Protein AF-A0AA40D4J3-F1 (afdb_monomer_lite)

Sequence (396 aa):
MAPSEAFSTAANVFSVVGLADIVFKYGREVYETLSKVRNAPEEIKQLLGEVKDVEGHASRVKAFLTDLAQSALQQQRRDLASRIETLLLHFQEELVIISKSVTESTLSSSDGWLKKLRKNAKWVWDEQDITLARRRLERWKRELDSTLILAGRKIDVSIHAEIASARSDIAQESSNATAAFSDLRNTASSIENRVDGLSTTVGTFLQDNNAQLSGLRGVVLDTQEATNCARMQVLQRLDSVAGGSKAQHSALQNDVRGGVNSVRKDIHIMSQSMRQSRRQQTRKQRSATKKIMNKLEEVNVNMVENFATLNLTRAGDGTFTFEGSNLEAMTLPLELLYSELVRTLPALQSKTKLSVSQSEAGWIQQQFEMVRAASFEISAILALLAKDPQLQQAAG

Structure (mmCIF, N/CA/C/O backbone):
data_AF-A0AA40D4J3-F1
#
_entry.id   AF-A0AA40D4J3-F1
#
loop_
_atom_site.group_PDB
_atom_site.id
_atom_site.type_symbol
_atom_site.label_atom_id
_atom_site.label_alt_id
_atom_site.label_comp_id
_atom_site.label_asym_id
_atom_site.label_entity_id
_atom_site.label_seq_id
_atom_site.pdbx_PDB_ins_code
_atom_site.Cartn_x
_atom_site.Cartn_y
_atom_site.Cartn_z
_atom_site.occupancy
_atom_site.B_iso_or_equiv
_atom_site.auth_seq_id
_atom_site.auth_comp_id
_atom_site.auth_asym_id
_atom_site.auth_atom_id
_atom_site.pdbx_PDB_model_num
ATOM 1 N N . MET A 1 1 ? 17.054 -0.713 -2.465 1.00 52.59 1 MET A N 1
ATOM 2 C CA . MET A 1 1 ? 16.403 -1.160 -1.215 1.00 52.59 1 MET A CA 1
ATOM 3 C C . MET A 1 1 ? 16.624 -2.648 -1.045 1.00 52.59 1 MET A C 1
ATOM 5 O O . MET A 1 1 ? 16.462 -3.381 -2.018 1.00 52.59 1 MET A O 1
ATOM 9 N N . ALA A 1 2 ? 17.013 -3.085 0.152 1.00 58.94 2 ALA A N 1
ATOM 10 C CA . ALA A 1 2 ? 17.028 -4.508 0.467 1.00 58.94 2 ALA A CA 1
ATOM 11 C C . ALA A 1 2 ? 15.572 -5.011 0.559 1.00 58.94 2 ALA A C 1
ATOM 13 O O . ALA A 1 2 ? 14.727 -4.293 1.098 1.00 58.94 2 ALA A O 1
ATOM 14 N N . PRO A 1 3 ? 15.249 -6.219 0.063 1.00 66.31 3 PRO A N 1
ATOM 15 C CA . PRO A 1 3 ? 13.889 -6.761 0.113 1.00 66.31 3 PRO A CA 1
ATOM 16 C C . PRO A 1 3 ? 13.274 -6.728 1.523 1.00 66.31 3 PRO A C 1
ATOM 18 O O . PRO A 1 3 ? 12.091 -6.446 1.674 1.00 66.31 3 PRO A O 1
ATOM 21 N N . SER A 1 4 ? 14.088 -6.931 2.563 1.00 59.31 4 SER A N 1
ATOM 22 C CA . SER A 1 4 ? 13.671 -6.922 3.971 1.00 59.31 4 SER A CA 1
ATOM 23 C C . SER A 1 4 ? 13.078 -5.588 4.446 1.00 59.31 4 SER A C 1
ATOM 25 O O . SER A 1 4 ? 12.125 -5.583 5.223 1.00 59.31 4 SER A O 1
ATOM 27 N N . GLU A 1 5 ? 13.583 -4.449 3.966 1.00 69.12 5 GLU A N 1
ATOM 28 C CA . GLU A 1 5 ? 13.086 -3.124 4.368 1.00 69.12 5 GLU A CA 1
ATOM 29 C C . GLU A 1 5 ? 11.724 -2.799 3.749 1.00 69.12 5 GLU A C 1
ATOM 31 O O . GLU A 1 5 ? 10.899 -2.139 4.389 1.00 69.12 5 GLU A O 1
ATOM 36 N N . ALA A 1 6 ? 11.482 -3.286 2.526 1.00 63.66 6 ALA A N 1
ATOM 37 C CA . ALA A 1 6 ? 10.190 -3.177 1.854 1.00 63.66 6 ALA A CA 1
ATOM 38 C C . ALA A 1 6 ? 9.125 -3.987 2.604 1.00 63.66 6 ALA A C 1
ATOM 40 O O . ALA A 1 6 ? 8.049 -3.466 2.895 1.00 63.66 6 ALA A O 1
ATOM 41 N N . PHE A 1 7 ? 9.452 -5.226 2.997 1.00 66.56 7 PHE A N 1
ATOM 42 C CA . PHE A 1 7 ? 8.540 -6.087 3.755 1.00 66.56 7 PHE A CA 1
ATOM 43 C C . PHE A 1 7 ? 8.213 -5.525 5.141 1.00 66.56 7 PHE A C 1
ATOM 45 O O . PHE A 1 7 ? 7.043 -5.468 5.503 1.00 66.56 7 PHE A O 1
ATOM 52 N N . SER A 1 8 ? 9.210 -5.035 5.885 1.00 69.62 8 SER A N 1
ATOM 53 C CA . SER A 1 8 ? 8.984 -4.411 7.199 1.00 69.62 8 SER A CA 1
ATOM 54 C C . SER A 1 8 ? 8.082 -3.172 7.106 1.00 69.62 8 SER A C 1
ATOM 56 O O . SER A 1 8 ? 7.207 -2.965 7.944 1.00 69.62 8 SER A O 1
ATOM 58 N N . THR A 1 9 ? 8.243 -2.372 6.050 1.00 67.19 9 THR A N 1
ATOM 59 C CA . THR A 1 9 ? 7.426 -1.169 5.843 1.00 67.19 9 THR A CA 1
ATOM 60 C C . THR A 1 9 ? 6.000 -1.517 5.416 1.00 67.19 9 THR A C 1
ATOM 62 O O . THR A 1 9 ? 5.053 -0.901 5.899 1.00 67.19 9 THR A O 1
ATOM 65 N N . ALA A 1 10 ? 5.829 -2.517 4.548 1.00 63.69 10 ALA A N 1
ATOM 66 C CA . ALA A 1 10 ? 4.511 -3.006 4.154 1.00 63.69 10 ALA A CA 1
ATOM 67 C C . ALA A 1 10 ? 3.752 -3.608 5.347 1.00 63.69 10 ALA A C 1
ATOM 69 O O . ALA A 1 10 ? 2.589 -3.273 5.551 1.00 63.69 10 ALA A O 1
ATOM 70 N N . ALA A 1 11 ? 4.421 -4.425 6.168 1.00 71.75 11 ALA A N 1
ATOM 71 C CA . ALA A 1 11 ? 3.837 -5.017 7.371 1.00 71.75 11 ALA A CA 1
ATOM 72 C C . ALA A 1 11 ? 3.324 -3.948 8.347 1.00 71.75 11 ALA A C 1
ATOM 74 O O . ALA A 1 11 ? 2.215 -4.072 8.860 1.00 71.75 11 ALA A O 1
ATOM 75 N N . ASN A 1 12 ? 4.083 -2.862 8.533 1.00 81.38 12 ASN A N 1
ATOM 76 C CA . ASN A 1 12 ? 3.648 -1.746 9.368 1.00 81.38 12 ASN A CA 1
ATOM 77 C C . ASN A 1 12 ? 2.362 -1.099 8.812 1.00 81.38 12 ASN A C 1
ATOM 79 O O . ASN A 1 12 ? 1.369 -0.985 9.519 1.00 81.38 12 ASN A O 1
ATOM 83 N N . VAL A 1 13 ? 2.306 -0.787 7.512 1.00 82.06 13 VAL A N 1
ATOM 84 C CA . VAL A 1 13 ? 1.094 -0.201 6.903 1.00 82.06 13 VAL A CA 1
ATOM 85 C C . VAL A 1 13 ? -0.126 -1.123 7.026 1.00 82.06 13 VAL A C 1
ATOM 87 O O . VAL A 1 13 ? -1.217 -0.638 7.319 1.00 82.06 13 VAL A O 1
ATOM 90 N N . PHE A 1 14 ? 0.039 -2.440 6.858 1.00 85.31 14 PHE A N 1
ATOM 91 C CA . PHE A 1 14 ? -1.058 -3.393 7.057 1.00 85.31 14 PHE A CA 1
ATOM 92 C C . PHE A 1 14 ? -1.538 -3.453 8.511 1.00 85.31 14 PHE A C 1
ATOM 94 O O . PHE A 1 14 ? -2.743 -3.564 8.732 1.00 85.31 14 PHE A O 1
ATOM 101 N N . SER A 1 15 ? -0.632 -3.312 9.484 1.00 91.00 15 SER A N 1
ATOM 102 C CA . SER A 1 15 ? -0.995 -3.168 10.901 1.00 91.00 15 SER A CA 1
ATOM 103 C C . SER A 1 15 ? -1.901 -1.952 11.114 1.00 91.00 15 SER A C 1
ATOM 105 O O . SER A 1 15 ? -2.994 -2.077 11.665 1.00 91.00 15 SER A O 1
ATOM 107 N N . VAL A 1 16 ? -1.515 -0.789 10.573 1.00 93.25 16 VAL A N 1
ATOM 108 C CA . VAL A 1 16 ? -2.304 0.450 10.703 1.00 93.25 16 VAL A CA 1
ATOM 109 C C . VAL A 1 16 ? -3.656 0.353 9.983 1.00 93.25 16 VAL A C 1
ATOM 111 O O . VAL A 1 16 ? -4.661 0.856 10.482 1.00 93.25 16 VAL A O 1
ATOM 114 N N . VAL A 1 17 ? -3.722 -0.332 8.836 1.00 94.44 17 VAL A N 1
ATOM 115 C CA . VAL A 1 17 ? -4.995 -0.626 8.151 1.00 94.44 17 VAL A CA 1
ATOM 116 C C . VAL A 1 17 ? -5.903 -1.502 9.019 1.00 94.44 17 VAL A C 1
ATOM 118 O O . VAL A 1 17 ? -7.088 -1.197 9.153 1.00 94.44 17 VAL A O 1
ATOM 121 N N . GLY A 1 18 ? -5.354 -2.550 9.641 1.00 93.00 18 GLY A N 1
ATOM 122 C CA . GLY A 1 18 ? -6.093 -3.394 10.581 1.00 93.00 18 GLY A CA 1
ATOM 123 C C . GLY A 1 18 ? -6.605 -2.604 11.786 1.00 93.00 18 GLY A C 1
ATOM 124 O O . GLY A 1 18 ? -7.759 -2.754 12.183 1.00 93.00 18 GLY A O 1
ATOM 125 N N . LEU A 1 19 ? -5.793 -1.688 12.314 1.00 95.38 19 LEU A N 1
ATOM 126 C CA . LEU A 1 19 ? -6.200 -0.789 13.389 1.00 95.38 19 LEU A CA 1
ATOM 127 C C . LEU A 1 19 ? -7.338 0.155 12.964 1.00 95.38 19 LEU A C 1
ATOM 129 O O . LEU A 1 19 ? -8.285 0.356 13.723 1.00 95.38 19 LEU A O 1
ATOM 133 N N . ALA A 1 20 ? -7.306 0.693 11.742 1.00 96.25 20 ALA A N 1
ATOM 134 C CA . ALA A 1 20 ? -8.400 1.512 11.216 1.00 96.25 20 ALA A CA 1
ATOM 135 C C . ALA A 1 20 ? -9.719 0.720 11.124 1.00 96.25 20 ALA A C 1
ATOM 137 O O . ALA A 1 20 ? -10.780 1.255 11.452 1.00 96.25 20 ALA A O 1
ATOM 138 N N . ASP A 1 21 ? -9.662 -0.560 10.744 1.00 95.81 21 ASP A N 1
ATOM 139 C CA . ASP A 1 21 ? -10.827 -1.454 10.752 1.00 95.81 21 ASP A CA 1
ATOM 140 C C . ASP A 1 21 ? -11.366 -1.699 12.168 1.00 95.81 21 ASP A C 1
ATOM 142 O O . ASP A 1 21 ? -12.583 -1.709 12.375 1.00 95.81 21 ASP A O 1
ATOM 146 N N . ILE A 1 22 ? -10.477 -1.844 13.152 1.00 95.69 22 ILE A N 1
ATOM 147 C CA . ILE A 1 22 ? -10.847 -1.972 14.566 1.00 95.69 22 ILE A CA 1
ATOM 148 C C . ILE A 1 22 ? -11.563 -0.703 15.050 1.00 95.69 22 ILE A C 1
ATOM 150 O O . ILE A 1 22 ? -12.656 -0.798 15.611 1.00 95.69 22 ILE A O 1
ATOM 154 N N . VAL A 1 23 ? -11.003 0.483 14.786 1.00 97.19 23 VAL A N 1
ATOM 155 C CA . VAL A 1 23 ? -11.626 1.776 15.132 1.00 97.19 23 VAL A CA 1
ATOM 156 C C . VAL A 1 23 ? -12.995 1.917 14.469 1.00 97.19 23 VAL A C 1
ATOM 158 O O . VAL A 1 23 ? -13.958 2.317 15.119 1.00 97.19 23 VAL A O 1
ATOM 161 N N . PHE A 1 24 ? -13.114 1.544 13.193 1.00 97.00 24 PHE A N 1
ATOM 162 C CA . PHE A 1 24 ? -14.385 1.566 12.474 1.00 97.00 24 PHE A CA 1
ATOM 163 C C . PHE A 1 24 ? -15.432 0.641 13.108 1.00 97.00 24 PHE A C 1
ATOM 165 O O . PHE A 1 24 ? -16.589 1.035 13.276 1.00 97.00 24 PHE A O 1
ATOM 172 N N . LYS A 1 25 ? -15.033 -0.579 13.488 1.00 96.69 25 LYS A N 1
ATOM 173 C CA . LYS A 1 25 ? -15.912 -1.546 14.153 1.00 96.69 25 LYS A CA 1
ATOM 174 C C . LYS A 1 25 ? -16.389 -1.029 15.512 1.00 96.69 25 LYS A C 1
ATOM 176 O O . LYS A 1 25 ? -17.594 -1.015 15.749 1.00 96.69 25 LYS A O 1
ATOM 181 N N . TYR A 1 26 ? -15.478 -0.552 16.363 1.00 95.44 26 TYR A N 1
ATOM 182 C CA . TYR A 1 26 ? -15.843 0.013 17.666 1.00 95.44 26 TYR A CA 1
ATOM 183 C C . TYR A 1 26 ? -16.713 1.264 17.533 1.00 95.44 26 TYR A C 1
ATOM 185 O O . TYR A 1 26 ? -17.681 1.411 18.276 1.00 95.44 26 TYR A O 1
ATOM 193 N N . GLY A 1 27 ? -16.417 2.136 16.564 1.00 96.75 27 GLY A N 1
ATOM 194 C CA . GLY A 1 27 ? -17.236 3.310 16.267 1.00 96.75 27 GLY A CA 1
ATOM 195 C C . GLY A 1 27 ? -18.677 2.913 15.959 1.00 96.75 27 GLY A C 1
ATOM 196 O O . GLY A 1 27 ? -19.604 3.425 16.587 1.00 96.75 27 GLY A O 1
ATOM 197 N N . ARG A 1 28 ? -18.854 1.902 15.100 1.00 97.06 28 ARG A N 1
ATOM 198 C CA . ARG A 1 28 ? -20.173 1.366 14.752 1.00 97.06 28 ARG A CA 1
ATOM 199 C C . ARG A 1 28 ? -20.904 0.770 15.951 1.00 97.06 28 ARG A C 1
ATOM 201 O O . ARG A 1 28 ? -22.080 1.064 16.142 1.00 97.06 28 ARG A O 1
ATOM 208 N N . GLU A 1 29 ? -20.233 -0.042 16.763 1.00 95.19 29 GLU A N 1
ATOM 209 C CA . GLU A 1 29 ? -20.830 -0.644 17.964 1.00 95.19 29 GLU A CA 1
ATOM 210 C C . GLU A 1 29 ? -21.293 0.425 18.967 1.00 95.19 29 GLU A C 1
ATOM 212 O O . GLU A 1 29 ? -22.415 0.364 19.486 1.00 95.19 29 GLU A O 1
ATOM 217 N N . VAL A 1 30 ? -20.466 1.451 19.195 1.00 94.88 30 VAL A N 1
ATOM 218 C CA . VAL A 1 30 ? -20.810 2.606 20.035 1.00 94.88 30 VAL A CA 1
ATOM 219 C C . VAL A 1 30 ? -22.005 3.360 19.453 1.00 94.88 30 VAL A C 1
ATOM 221 O O . VAL A 1 30 ? -22.964 3.640 20.175 1.00 94.88 30 VAL A O 1
ATOM 224 N N . TYR A 1 31 ? -21.991 3.646 18.149 1.00 96.38 31 TYR A N 1
ATOM 225 C CA . TYR A 1 31 ? -23.076 4.339 17.458 1.00 96.38 31 TYR A CA 1
ATOM 226 C C . TYR A 1 31 ? -2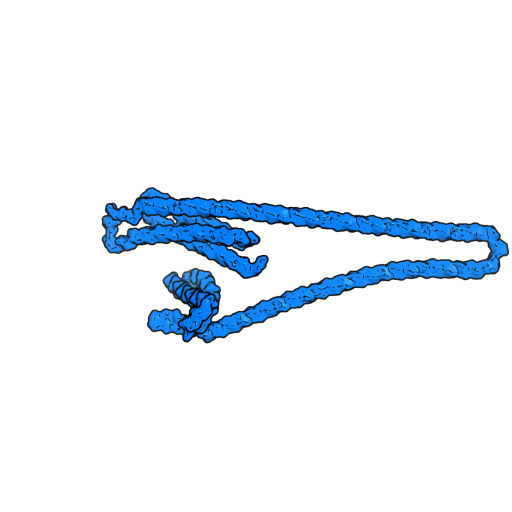4.404 3.574 17.554 1.00 96.38 31 TYR A C 1
ATOM 228 O O . TYR A 1 31 ? -25.444 4.138 17.906 1.00 96.38 31 TYR A O 1
ATOM 236 N N . GLU A 1 32 ? -24.394 2.269 17.287 1.00 94.12 32 GLU A N 1
ATOM 237 C CA . GLU A 1 32 ? -25.576 1.407 17.375 1.00 94.12 32 GLU A CA 1
ATOM 238 C C . GLU A 1 32 ? -26.123 1.309 18.802 1.00 94.12 32 GLU A C 1
ATOM 240 O O . GLU A 1 32 ? -27.334 1.193 18.996 1.00 94.12 32 GLU A O 1
ATOM 245 N N . THR A 1 33 ? -25.254 1.364 19.810 1.00 90.88 33 THR A N 1
ATOM 246 C CA . THR A 1 33 ? -25.672 1.324 21.215 1.00 90.88 33 THR A CA 1
ATOM 247 C C . THR A 1 33 ? -26.287 2.657 21.642 1.00 90.88 33 THR A C 1
ATOM 249 O O . THR A 1 33 ? -27.394 2.680 22.182 1.00 90.88 33 THR A O 1
ATOM 252 N N . LEU A 1 34 ? -25.624 3.774 21.331 1.00 89.69 34 LEU A N 1
ATOM 253 C CA . LEU A 1 34 ? -26.101 5.121 21.655 1.00 89.69 34 LEU A CA 1
ATOM 254 C C . LEU A 1 34 ? -27.388 5.492 20.897 1.00 89.69 34 LEU A C 1
ATOM 256 O O . LEU A 1 34 ? -28.275 6.129 21.461 1.00 89.69 34 LEU A O 1
ATOM 260 N N . SER A 1 35 ? -27.545 5.059 19.643 1.00 92.75 35 SER A N 1
ATOM 261 C CA . SER A 1 35 ? -28.733 5.368 18.824 1.00 92.75 35 SER A CA 1
ATOM 262 C C . SER A 1 35 ? -30.023 4.694 19.311 1.00 92.75 35 SER A C 1
ATOM 264 O O . SER A 1 35 ? -31.120 5.155 18.992 1.00 92.75 35 SER A O 1
ATOM 266 N N . LYS A 1 36 ? -29.926 3.637 20.129 1.00 90.19 36 LYS A N 1
ATOM 267 C CA . LYS A 1 36 ? -31.087 2.959 20.740 1.00 90.19 36 LYS A CA 1
ATOM 268 C C . LYS A 1 36 ? -31.684 3.736 21.920 1.00 90.19 36 LYS A C 1
ATOM 270 O O . LYS A 1 36 ? -32.784 3.407 22.376 1.00 90.19 36 LYS A O 1
ATOM 275 N N . VAL A 1 37 ? -30.997 4.766 22.416 1.00 84.00 37 VAL A N 1
ATOM 276 C CA . VAL A 1 37 ? -31.434 5.577 23.558 1.00 84.00 37 VAL A CA 1
ATOM 277 C C . VAL A 1 37 ? -32.568 6.512 23.130 1.00 84.00 37 VAL A C 1
ATOM 279 O O . VAL A 1 37 ? -32.362 7.557 22.513 1.00 84.00 37 VAL A O 1
ATOM 282 N N . ARG A 1 38 ? -33.810 6.141 23.460 1.00 76.75 38 ARG A N 1
ATOM 283 C CA . ARG A 1 38 ? -34.989 6.983 23.203 1.00 76.75 38 ARG A CA 1
ATOM 284 C C . ARG A 1 38 ? -34.932 8.250 24.066 1.00 76.75 38 ARG A C 1
ATOM 286 O O . ARG A 1 38 ? -34.730 8.150 25.271 1.00 76.75 38 ARG A O 1
ATOM 293 N N . ASN A 1 39 ? -35.187 9.415 23.462 1.00 83.44 39 ASN A N 1
ATOM 294 C CA . ASN A 1 39 ? -35.105 10.740 24.102 1.00 83.44 39 ASN A CA 1
ATOM 295 C C . ASN A 1 39 ? -33.705 11.095 24.635 1.00 83.44 39 ASN A C 1
ATOM 297 O O . ASN A 1 39 ? -33.583 11.687 25.705 1.00 83.44 39 ASN A O 1
ATOM 301 N N . ALA A 1 40 ? -32.656 10.724 23.896 1.00 81.50 40 ALA A N 1
ATOM 302 C CA . ALA A 1 40 ? -31.287 11.094 24.230 1.00 81.50 40 ALA A CA 1
ATOM 303 C C . ALA A 1 40 ? -31.132 12.628 24.396 1.00 81.50 40 ALA A C 1
ATOM 305 O O . ALA A 1 40 ? -31.647 13.373 23.548 1.00 81.50 40 ALA A O 1
ATOM 306 N N . PRO A 1 41 ? -30.424 13.095 25.446 1.00 87.44 41 PRO A N 1
ATOM 307 C CA . PRO A 1 41 ? -29.981 14.480 25.572 1.00 87.44 41 PRO A CA 1
ATOM 308 C C . PRO A 1 41 ? -29.241 14.958 24.322 1.00 87.44 41 PRO A C 1
ATOM 310 O O . PRO A 1 41 ? -28.707 14.157 23.545 1.00 87.44 41 PRO A O 1
ATOM 313 N N . GLU A 1 42 ? -29.210 16.270 24.120 1.00 90.88 42 GLU A N 1
ATOM 314 C CA . GLU A 1 42 ? -28.614 16.863 22.923 1.00 90.88 42 GLU A CA 1
ATOM 315 C C . GLU A 1 42 ? -27.113 16.552 22.824 1.00 90.88 42 GLU A C 1
ATOM 317 O O . GLU A 1 42 ? -26.591 16.285 21.744 1.00 90.88 42 GLU A O 1
ATOM 322 N N . GLU A 1 43 ? -26.437 16.446 23.962 1.00 90.62 43 GLU A N 1
ATOM 323 C CA . GLU A 1 43 ? -25.022 16.112 24.088 1.00 90.62 43 GLU A CA 1
ATOM 324 C C . GLU A 1 43 ? -24.726 14.704 23.553 1.00 90.62 43 GLU A C 1
ATOM 326 O O . GLU A 1 43 ? -23.708 14.498 22.890 1.00 90.62 43 GLU A O 1
ATOM 331 N N . ILE A 1 44 ? -25.636 13.746 23.774 1.00 90.62 44 ILE A N 1
ATOM 332 C CA . ILE A 1 44 ? -25.518 12.379 23.244 1.00 90.62 44 ILE A CA 1
ATOM 333 C C . ILE A 1 44 ? -25.733 12.368 21.731 1.00 90.62 44 ILE A C 1
ATOM 335 O O . ILE A 1 44 ? -25.019 11.663 21.020 1.00 90.62 44 ILE A O 1
ATOM 339 N N . LYS A 1 45 ? -26.680 13.157 21.208 1.00 93.25 45 LYS A N 1
ATOM 340 C CA . LYS A 1 45 ? -26.866 13.277 19.751 1.00 93.25 45 LYS A CA 1
ATOM 341 C C . LYS A 1 45 ? -25.635 13.877 19.083 1.00 93.25 45 LYS A C 1
ATOM 343 O O . LYS A 1 45 ? -25.232 13.424 18.015 1.00 93.25 45 LYS A O 1
ATOM 348 N N . GLN A 1 46 ? -25.017 14.862 19.727 1.00 95.19 46 GLN A N 1
ATOM 349 C CA . GLN A 1 46 ? -23.778 15.448 19.237 1.00 95.19 46 GLN A CA 1
ATOM 350 C C . GLN A 1 46 ? -22.618 14.444 19.318 1.00 95.19 46 GLN A C 1
ATOM 352 O O . GLN A 1 46 ? -21.865 14.323 18.357 1.00 95.19 46 GLN A O 1
ATOM 357 N N . LEU A 1 47 ? -22.511 13.658 20.398 1.00 95.12 47 LEU A N 1
ATOM 358 C CA . LEU A 1 47 ? -21.532 12.567 20.488 1.00 95.12 47 LEU A CA 1
ATOM 359 C C . LEU A 1 47 ? -21.746 11.505 19.397 1.00 95.12 47 LEU A C 1
ATOM 361 O O . LEU A 1 47 ? -20.774 11.063 18.796 1.00 95.12 47 LEU A O 1
ATOM 365 N N . LEU A 1 48 ? -22.993 11.125 19.098 1.00 95.38 48 LEU A N 1
ATOM 366 C CA . LEU A 1 48 ? -23.326 10.236 17.976 1.00 95.38 48 LEU A CA 1
ATOM 367 C C . LEU A 1 48 ? -22.795 10.782 16.643 1.00 95.38 48 LEU A C 1
ATOM 369 O O . LEU A 1 48 ? -22.285 10.011 15.831 1.00 95.38 48 LEU A O 1
ATOM 373 N N . GLY A 1 49 ? -22.898 12.098 16.434 1.00 96.50 49 GLY A N 1
ATOM 374 C CA . GLY A 1 49 ? -22.306 12.786 15.287 1.00 96.50 49 GLY A CA 1
ATOM 375 C C . GLY A 1 49 ? -20.784 12.641 15.244 1.00 96.50 49 GLY A C 1
ATOM 376 O O . GLY A 1 49 ? -20.247 12.201 14.232 1.00 96.50 49 GLY A O 1
ATOM 377 N N . GLU A 1 50 ? -20.098 12.915 16.357 1.00 97.44 50 GLU A N 1
ATOM 378 C CA . GLU A 1 50 ? -18.634 12.778 16.438 1.00 97.44 50 GLU A CA 1
ATOM 379 C C . GLU A 1 50 ? -18.171 11.332 16.208 1.00 97.44 50 GLU A C 1
ATOM 381 O O . GLU A 1 50 ? -17.232 11.095 15.451 1.00 97.44 50 GLU A O 1
ATOM 386 N N . VAL A 1 51 ? -18.850 10.341 16.798 1.00 97.19 51 VAL A N 1
ATOM 387 C CA . VAL A 1 51 ? -18.540 8.916 16.585 1.00 97.19 51 VAL A CA 1
ATOM 388 C C . VAL A 1 51 ? -18.714 8.540 15.112 1.00 97.19 51 VAL A C 1
ATOM 390 O O . VAL A 1 51 ? -17.861 7.858 14.539 1.00 97.19 51 VAL A O 1
ATOM 393 N N . LYS A 1 52 ? -19.779 9.030 14.464 1.00 97.31 52 LYS A N 1
ATOM 394 C CA . LYS A 1 52 ? -20.015 8.775 13.041 1.00 97.31 52 LYS A CA 1
ATOM 395 C C . LYS A 1 52 ? -18.947 9.406 12.156 1.00 97.31 52 LYS A C 1
ATOM 397 O O . LYS A 1 52 ? -18.501 8.791 11.184 1.00 97.31 52 LYS A O 1
ATOM 402 N N . ASP A 1 53 ? -18.506 10.606 12.506 1.00 96.56 53 ASP A N 1
ATOM 403 C CA . ASP A 1 53 ? -17.399 11.255 11.825 1.00 96.56 53 ASP A CA 1
ATOM 404 C C . ASP A 1 53 ? -16.116 10.437 11.973 1.00 96.56 53 ASP A C 1
ATOM 406 O O . ASP A 1 53 ? -15.423 10.225 10.977 1.00 96.56 53 ASP A O 1
ATOM 410 N N . VAL A 1 54 ? -15.809 9.924 13.168 1.00 96.56 54 VAL A N 1
ATOM 411 C CA . VAL A 1 54 ? -14.637 9.063 13.407 1.00 96.56 54 VAL A CA 1
ATOM 412 C C . VAL A 1 54 ? -14.671 7.807 12.532 1.00 96.56 54 VAL A C 1
ATOM 414 O O . VAL A 1 54 ? -13.664 7.508 11.889 1.00 96.56 54 VAL A O 1
ATOM 417 N N . GLU A 1 55 ? -15.818 7.128 12.391 1.00 96.19 55 GLU A N 1
ATOM 418 C CA . GLU A 1 55 ? -15.971 6.010 11.437 1.00 96.19 55 GLU A CA 1
ATOM 419 C C . GLU A 1 55 ? -15.618 6.430 9.997 1.00 96.19 55 GLU A C 1
ATOM 421 O O . GLU A 1 55 ? -14.924 5.715 9.261 1.00 96.19 55 GLU A O 1
ATOM 426 N N . GLY A 1 56 ? -16.086 7.613 9.588 1.00 95.56 56 GLY A N 1
ATOM 427 C CA . GLY A 1 56 ? -15.800 8.182 8.275 1.00 95.56 56 GLY A CA 1
ATOM 428 C C . GLY A 1 56 ? -14.317 8.508 8.070 1.00 95.56 56 GLY A C 1
ATOM 429 O O . GLY A 1 56 ? -13.800 8.348 6.962 1.00 95.56 56 GLY A O 1
ATOM 430 N N . HIS A 1 57 ? -13.607 8.945 9.113 1.00 95.12 57 HIS A N 1
ATOM 431 C CA . HIS A 1 57 ? -12.160 9.176 9.051 1.00 95.12 57 HIS A CA 1
ATOM 432 C C . HIS A 1 57 ? -11.385 7.859 9.022 1.00 95.12 57 HIS A C 1
ATOM 434 O O . HIS A 1 57 ? -10.506 7.716 8.177 1.00 95.12 57 HIS A O 1
ATOM 440 N N . ALA A 1 58 ? -11.747 6.874 9.847 1.00 96.06 58 ALA A N 1
ATOM 441 C CA . ALA A 1 58 ? -11.125 5.550 9.835 1.00 96.06 58 ALA A CA 1
ATOM 442 C C . ALA A 1 58 ? -11.229 4.886 8.449 1.00 96.06 58 ALA A C 1
ATOM 444 O O . ALA A 1 58 ? -10.239 4.384 7.916 1.00 96.06 58 ALA A O 1
ATOM 445 N N . SER A 1 59 ? -12.395 4.990 7.801 1.00 95.38 59 SER A N 1
ATOM 446 C CA . SER A 1 59 ? -12.603 4.493 6.432 1.00 95.38 59 SER A CA 1
ATOM 447 C C . SER A 1 59 ? -11.711 5.202 5.404 1.00 95.38 59 SER A C 1
ATOM 449 O O . SER A 1 59 ? -11.114 4.554 4.543 1.00 95.38 59 SER A O 1
ATOM 451 N N . ARG A 1 60 ? -11.585 6.535 5.499 1.00 95.44 60 ARG A N 1
ATOM 452 C CA . ARG A 1 60 ? -10.711 7.329 4.618 1.00 95.44 60 ARG A CA 1
ATOM 453 C C . ARG A 1 60 ? -9.235 7.014 4.840 1.00 95.44 60 ARG A C 1
ATOM 455 O O . ARG A 1 60 ? -8.501 6.880 3.868 1.00 95.44 60 ARG A O 1
ATOM 462 N N . VAL A 1 61 ? -8.815 6.845 6.093 1.00 95.88 61 VAL A N 1
ATOM 463 C CA . VAL A 1 61 ? -7.454 6.427 6.451 1.00 95.88 61 VAL A CA 1
ATOM 464 C C . VAL A 1 61 ? -7.148 5.050 5.878 1.00 95.88 61 VAL A C 1
ATOM 466 O O . VAL A 1 61 ? -6.100 4.876 5.265 1.00 95.88 61 VAL A O 1
ATOM 469 N N . LYS A 1 62 ? -8.066 4.088 6.004 1.00 95.31 62 LYS A N 1
ATOM 470 C CA . LYS A 1 62 ? -7.911 2.757 5.411 1.00 95.31 62 LYS A CA 1
ATOM 471 C C . LYS A 1 62 ? -7.708 2.821 3.899 1.00 95.31 62 LYS A C 1
ATOM 473 O O . LYS A 1 62 ? -6.772 2.202 3.394 1.00 95.31 62 LYS A O 1
ATOM 478 N N . ALA A 1 63 ? -8.562 3.558 3.186 1.00 94.25 63 ALA A N 1
ATOM 479 C CA . ALA A 1 63 ? -8.432 3.732 1.739 1.00 94.25 63 ALA A CA 1
ATOM 480 C C . ALA A 1 63 ? -7.080 4.372 1.389 1.00 94.25 63 ALA A C 1
ATOM 482 O O . ALA A 1 63 ? -6.303 3.797 0.633 1.00 94.25 63 ALA A O 1
ATOM 483 N N . PHE A 1 64 ? -6.747 5.482 2.052 1.00 93.12 64 PHE A N 1
ATOM 484 C CA . PHE A 1 64 ? -5.483 6.185 1.867 1.00 93.12 64 PHE A CA 1
ATOM 485 C C . PHE A 1 64 ? -4.262 5.286 2.105 1.00 93.12 64 PHE A C 1
ATOM 487 O O . PHE A 1 64 ? -3.345 5.276 1.293 1.00 93.12 64 PHE A O 1
ATOM 494 N N . LEU A 1 65 ? -4.235 4.509 3.190 1.00 92.06 65 LEU A N 1
ATOM 495 C CA . LEU A 1 65 ? -3.122 3.613 3.507 1.00 92.06 65 LEU A CA 1
ATOM 496 C C . LEU A 1 65 ? -3.034 2.425 2.546 1.00 92.06 65 LEU A C 1
ATOM 498 O O . LEU A 1 65 ? -1.930 1.975 2.243 1.00 92.06 65 LEU A O 1
ATOM 502 N N . THR A 1 66 ? -4.169 1.939 2.042 1.00 91.31 66 THR A N 1
ATOM 503 C CA . THR A 1 66 ? -4.213 0.876 1.029 1.00 91.31 66 THR A CA 1
ATOM 504 C C . THR A 1 66 ? -3.630 1.369 -0.295 1.00 91.31 66 THR A C 1
ATOM 506 O O . THR A 1 66 ? -2.738 0.722 -0.848 1.00 91.31 66 THR A O 1
ATOM 509 N N . ASP A 1 67 ? -4.056 2.546 -0.756 1.00 89.62 67 ASP A N 1
ATOM 510 C CA . ASP A 1 67 ? -3.523 3.193 -1.961 1.00 89.62 67 ASP A CA 1
ATOM 511 C C . ASP A 1 67 ? -2.038 3.519 -1.782 1.00 89.62 67 ASP A C 1
ATOM 513 O O . ASP A 1 67 ? -1.198 3.259 -2.651 1.00 89.62 67 ASP A O 1
ATOM 517 N N . LEU A 1 68 ? -1.683 4.022 -0.596 1.00 86.06 68 LEU A N 1
ATOM 518 C CA . LEU A 1 68 ? -0.306 4.307 -0.246 1.00 86.06 68 LEU A CA 1
ATOM 519 C C . LEU A 1 68 ? 0.534 3.035 -0.265 1.00 86.06 68 LEU A C 1
ATOM 521 O O . LEU A 1 68 ? 1.641 3.112 -0.775 1.00 86.06 68 LEU A O 1
ATOM 525 N N . ALA A 1 69 ? 0.054 1.888 0.228 1.00 86.00 69 ALA A N 1
ATOM 526 C CA . ALA A 1 69 ? 0.790 0.620 0.229 1.00 86.00 69 ALA A CA 1
ATOM 527 C C . ALA A 1 69 ? 1.141 0.139 -1.190 1.00 86.00 69 ALA A C 1
ATOM 529 O O . ALA A 1 69 ? 2.232 -0.404 -1.397 1.00 86.00 69 ALA A O 1
ATOM 530 N N . GLN A 1 70 ? 0.254 0.391 -2.156 1.00 85.62 70 GLN A N 1
ATOM 531 C CA . GLN A 1 70 ? 0.406 -0.001 -3.560 1.00 85.62 70 GLN A CA 1
ATOM 532 C C . GLN A 1 70 ? 1.318 0.934 -4.370 1.00 85.62 70 GLN A C 1
ATOM 534 O O . GLN A 1 70 ? 1.797 0.544 -5.433 1.00 85.62 70 GLN A O 1
ATOM 539 N N . SER A 1 71 ? 1.595 2.150 -3.887 1.00 83.56 71 SER A N 1
ATOM 540 C CA . SER A 1 71 ? 2.431 3.117 -4.613 1.00 83.56 71 SER A CA 1
ATOM 541 C C . SER A 1 71 ? 3.928 2.744 -4.625 1.00 83.56 71 SER A C 1
ATOM 543 O O . SER A 1 71 ? 4.370 1.816 -3.943 1.00 83.56 71 SER A O 1
ATOM 545 N N . ALA A 1 72 ? 4.755 3.485 -5.368 1.00 79.31 72 ALA A N 1
ATOM 546 C CA . ALA A 1 72 ? 6.219 3.354 -5.315 1.00 79.31 72 ALA A CA 1
ATOM 547 C C . ALA A 1 72 ? 6.858 4.119 -4.131 1.00 79.31 72 ALA A C 1
ATOM 549 O O . ALA A 1 72 ? 8.036 3.933 -3.825 1.00 79.31 72 ALA A O 1
ATOM 550 N N . LEU A 1 73 ? 6.087 4.948 -3.416 1.00 77.75 73 LEU A N 1
ATOM 551 C CA . LEU A 1 73 ? 6.578 5.913 -2.421 1.00 77.75 73 LEU A CA 1
ATOM 552 C C . LEU A 1 73 ? 6.811 5.288 -1.032 1.00 77.75 73 LEU A C 1
ATOM 554 O O . LEU A 1 73 ? 6.310 5.783 -0.024 1.00 77.75 73 LEU A O 1
ATOM 558 N N . GLN A 1 74 ? 7.554 4.177 -0.954 1.00 72.94 74 GLN A N 1
ATOM 559 C CA . GLN A 1 74 ? 7.667 3.368 0.273 1.00 72.94 74 GLN A CA 1
ATOM 560 C C . GLN A 1 74 ? 8.389 4.054 1.437 1.00 72.94 74 GLN A C 1
ATOM 562 O O . GLN A 1 74 ? 8.037 3.853 2.596 1.00 72.94 74 GLN A O 1
ATOM 567 N N . GLN A 1 75 ? 9.384 4.887 1.151 1.00 71.00 75 GLN A N 1
ATOM 568 C CA . GLN A 1 75 ? 10.272 5.432 2.181 1.00 71.00 75 GLN A CA 1
ATOM 569 C C . GLN A 1 75 ? 9.620 6.541 3.015 1.00 71.00 75 GLN A C 1
ATOM 571 O O . GLN A 1 75 ? 9.893 6.663 4.205 1.00 71.00 75 GLN A O 1
ATOM 576 N N . GLN A 1 76 ? 8.688 7.296 2.429 1.00 69.69 76 GLN A N 1
ATOM 577 C CA . GLN A 1 76 ? 7.926 8.323 3.145 1.00 69.69 76 GLN A CA 1
ATOM 578 C C . GLN A 1 76 ? 6.825 7.735 4.051 1.00 69.69 76 GLN A C 1
ATOM 580 O O . GLN A 1 76 ? 6.167 8.490 4.767 1.00 69.69 76 GLN A O 1
ATOM 585 N N . ARG A 1 77 ? 6.635 6.403 4.044 1.00 75.38 77 ARG A N 1
ATOM 586 C CA . ARG A 1 77 ? 5.538 5.711 4.740 1.00 75.38 77 ARG A CA 1
ATOM 587 C C . ARG A 1 77 ? 5.746 5.542 6.234 1.00 75.38 77 ARG A C 1
ATOM 589 O O . ARG A 1 77 ? 4.753 5.540 6.944 1.00 75.38 77 ARG A O 1
ATOM 596 N N . ARG A 1 78 ? 6.981 5.368 6.721 1.00 81.25 78 ARG A N 1
ATOM 597 C CA . ARG A 1 78 ? 7.204 4.945 8.119 1.00 81.25 78 ARG A CA 1
ATOM 598 C C . ARG A 1 78 ? 6.754 5.997 9.129 1.00 81.25 78 ARG A C 1
ATOM 600 O O . ARG A 1 78 ? 5.920 5.693 9.974 1.00 81.25 78 ARG A O 1
ATOM 607 N N . ASP A 1 79 ? 7.242 7.228 8.990 1.00 86.81 79 ASP A N 1
ATOM 608 C CA . ASP A 1 79 ? 6.917 8.309 9.933 1.00 86.81 79 ASP A CA 1
ATOM 609 C C . ASP A 1 79 ? 5.421 8.642 9.908 1.00 86.81 79 ASP A C 1
ATOM 611 O O . ASP A 1 79 ? 4.799 8.893 10.938 1.00 86.81 79 ASP A O 1
ATOM 615 N N . LEU A 1 80 ? 4.832 8.622 8.709 1.00 90.69 80 LEU A N 1
ATOM 616 C CA . LEU A 1 80 ? 3.420 8.909 8.522 1.00 90.69 80 LEU A CA 1
ATOM 617 C C . LEU A 1 80 ? 2.532 7.801 9.093 1.00 90.69 80 LEU A C 1
ATOM 619 O O . LEU A 1 80 ? 1.578 8.105 9.803 1.00 90.69 80 LEU A O 1
ATOM 623 N N . ALA A 1 81 ? 2.842 6.538 8.788 1.00 91.44 81 ALA A N 1
ATOM 624 C CA . ALA A 1 81 ? 2.083 5.394 9.279 1.00 91.44 81 ALA A CA 1
ATOM 625 C C . ALA A 1 81 ? 2.107 5.353 10.807 1.00 91.44 81 ALA A C 1
ATOM 627 O O . ALA A 1 81 ? 1.045 5.257 11.404 1.00 91.44 81 ALA A O 1
ATOM 628 N N . SER A 1 82 ? 3.275 5.556 11.426 1.00 91.50 82 SER A N 1
ATOM 629 C CA . SER A 1 82 ? 3.404 5.620 12.886 1.00 91.50 82 SER A CA 1
ATOM 630 C C . SER A 1 82 ? 2.570 6.751 13.498 1.00 91.50 82 SER A C 1
ATOM 632 O O . SER A 1 82 ? 1.903 6.554 14.509 1.00 91.50 82 SER A O 1
ATOM 634 N N . ARG A 1 83 ? 2.534 7.938 12.877 1.00 94.44 83 ARG A N 1
ATOM 635 C CA . ARG A 1 83 ? 1.707 9.038 13.394 1.00 94.44 83 ARG A CA 1
ATOM 636 C C . ARG A 1 83 ? 0.207 8.768 13.254 1.00 94.44 83 ARG A C 1
ATOM 638 O O . ARG A 1 83 ? -0.555 9.097 14.160 1.00 94.44 83 ARG A O 1
ATOM 645 N N . ILE A 1 84 ? -0.214 8.183 12.132 1.00 96.06 84 ILE A N 1
ATOM 646 C CA . ILE A 1 84 ? -1.608 7.773 11.916 1.00 96.06 84 ILE A CA 1
ATOM 647 C C . ILE A 1 84 ? -1.994 6.668 12.906 1.00 96.06 84 ILE A C 1
ATOM 649 O O . ILE A 1 84 ? -3.071 6.737 13.487 1.00 96.06 84 ILE A O 1
ATOM 653 N N . GLU A 1 85 ? -1.114 5.696 13.134 1.00 95.69 85 GLU A N 1
ATOM 654 C CA . GLU A 1 85 ? -1.295 4.611 14.099 1.00 95.69 85 GLU A CA 1
ATOM 655 C C . GLU A 1 85 ? -1.567 5.150 15.502 1.00 95.69 85 GLU A C 1
ATOM 657 O O . GLU A 1 85 ? -2.588 4.811 16.092 1.00 95.69 85 GLU A O 1
ATOM 662 N N . THR A 1 86 ? -0.733 6.068 15.997 1.00 96.31 86 THR A N 1
ATOM 663 C CA . THR A 1 86 ? -0.931 6.701 17.309 1.00 96.31 86 THR A CA 1
ATOM 664 C C . THR A 1 86 ? -2.291 7.396 17.416 1.00 96.31 86 THR A C 1
ATOM 666 O O . THR A 1 86 ? -2.982 7.264 18.423 1.00 96.31 86 THR A O 1
ATOM 669 N N . LEU A 1 87 ? -2.719 8.113 16.371 1.00 97.31 87 LEU A N 1
ATOM 670 C CA . LEU A 1 87 ? -4.026 8.779 16.367 1.00 97.31 87 LEU A CA 1
ATOM 671 C C . LEU A 1 87 ? -5.186 7.776 16.351 1.00 97.31 87 LEU A C 1
ATOM 673 O O . LEU A 1 87 ? -6.182 7.986 17.039 1.00 97.31 87 LEU A O 1
ATOM 677 N N . LEU A 1 88 ? -5.058 6.680 15.601 1.00 97.50 88 LEU A N 1
ATOM 678 C CA . LEU A 1 88 ? -6.047 5.603 15.588 1.00 97.50 88 LEU A CA 1
ATOM 679 C C . LEU A 1 88 ? -6.119 4.864 16.931 1.00 97.50 88 LEU A C 1
ATOM 681 O O . LEU A 1 88 ? -7.223 4.550 17.369 1.00 97.50 88 LEU A O 1
ATOM 685 N N . LEU A 1 89 ? -4.988 4.647 17.610 1.00 97.06 89 LEU A N 1
ATOM 686 C CA . LEU A 1 89 ? -4.963 4.088 18.965 1.00 97.06 89 LEU A CA 1
ATOM 687 C C . LEU A 1 89 ? -5.727 4.989 19.939 1.00 97.06 89 LEU A C 1
ATOM 689 O O . LEU A 1 89 ? -6.577 4.498 20.674 1.00 97.06 89 LEU A O 1
ATOM 693 N N . HIS A 1 90 ? -5.526 6.307 19.878 1.00 97.50 90 HIS A N 1
ATOM 694 C CA . HIS A 1 90 ? -6.290 7.242 20.708 1.00 97.50 90 HIS A CA 1
ATOM 695 C C . HIS A 1 90 ? -7.796 7.214 20.419 1.00 97.50 90 HIS A C 1
ATOM 697 O O . HIS A 1 90 ? -8.605 7.242 21.348 1.00 97.50 90 HIS A O 1
ATOM 703 N N . PHE A 1 91 ? -8.198 7.100 19.146 1.00 97.69 91 PHE A N 1
ATOM 704 C CA . PHE A 1 91 ? -9.608 6.885 18.813 1.00 97.69 91 PHE A CA 1
ATOM 705 C C . PHE A 1 91 ? -10.139 5.576 19.393 1.00 97.69 91 PHE A C 1
ATOM 707 O O . PHE A 1 91 ? -11.231 5.567 19.958 1.00 97.69 91 PHE A O 1
ATOM 714 N N . GLN A 1 92 ? -9.387 4.480 19.272 1.00 97.44 92 GLN A N 1
ATOM 715 C CA . GLN A 1 92 ? -9.773 3.186 19.826 1.00 97.44 92 GLN A CA 1
ATOM 716 C C . GLN A 1 92 ? -9.949 3.263 21.347 1.00 97.44 92 GLN A C 1
ATOM 718 O O . GLN A 1 92 ? -10.983 2.835 21.855 1.00 97.44 92 GLN A O 1
ATOM 723 N N . GLU A 1 93 ? -8.968 3.814 22.064 1.00 97.06 93 GLU A N 1
ATOM 724 C CA . GLU A 1 93 ? -8.990 3.970 23.522 1.00 97.06 93 GLU A CA 1
ATOM 725 C C . GLU A 1 93 ? -10.247 4.715 23.981 1.00 97.06 93 GLU A C 1
ATOM 727 O O . GLU A 1 93 ? -10.976 4.240 24.853 1.00 97.06 93 GLU A O 1
ATOM 732 N N . GLU A 1 94 ? -10.553 5.849 23.354 1.00 97.25 94 GLU A N 1
ATOM 733 C CA . GLU A 1 94 ? -11.716 6.651 23.728 1.00 97.25 94 GLU A CA 1
ATOM 734 C C . GLU A 1 94 ? -13.035 5.974 23.348 1.00 97.25 94 GLU A C 1
ATOM 736 O O . GLU A 1 94 ? -13.966 5.978 24.148 1.00 97.25 94 GLU A O 1
ATOM 741 N N . LEU A 1 95 ? -13.125 5.317 22.186 1.00 97.19 95 LEU A N 1
ATOM 742 C CA . LEU A 1 95 ? -14.311 4.535 21.815 1.00 97.19 95 LEU A CA 1
ATOM 743 C C . LEU A 1 95 ? -14.563 3.377 22.790 1.00 97.19 95 LEU A C 1
ATOM 745 O O . LEU A 1 95 ? -15.715 3.092 23.117 1.00 97.19 95 LEU A O 1
ATOM 749 N N . VAL A 1 96 ? -13.506 2.742 23.301 1.00 96.00 96 VAL A N 1
ATOM 750 C CA . VAL A 1 96 ? -13.610 1.708 24.340 1.00 96.00 96 VAL A CA 1
ATOM 751 C C . VAL A 1 96 ? -14.089 2.306 25.665 1.00 96.00 96 VAL A C 1
ATOM 753 O O . VAL A 1 96 ? -14.976 1.727 26.292 1.00 96.00 96 VAL A O 1
ATOM 756 N N . ILE A 1 97 ? -13.577 3.472 26.076 1.00 94.31 97 ILE A N 1
ATOM 757 C CA . ILE A 1 97 ? -14.045 4.189 27.279 1.00 94.31 97 ILE A CA 1
ATOM 758 C C . ILE A 1 97 ? -15.532 4.546 27.150 1.00 94.31 97 ILE A C 1
ATOM 760 O O . ILE A 1 97 ? -16.313 4.309 28.078 1.00 94.31 97 ILE A O 1
ATOM 764 N N . ILE A 1 98 ? -15.937 5.055 25.983 1.00 93.81 98 ILE A N 1
ATOM 765 C CA . ILE A 1 98 ? -17.330 5.368 25.661 1.00 93.81 98 ILE A CA 1
ATOM 766 C C . ILE A 1 98 ? -18.190 4.102 25.755 1.00 93.81 98 ILE A C 1
ATOM 768 O O . ILE A 1 98 ? -19.180 4.078 26.484 1.00 93.81 98 ILE A O 1
ATOM 772 N N . SER A 1 99 ? -17.788 3.027 25.074 1.00 93.25 99 SER A N 1
ATOM 773 C CA . SER A 1 99 ? -18.513 1.751 25.053 1.00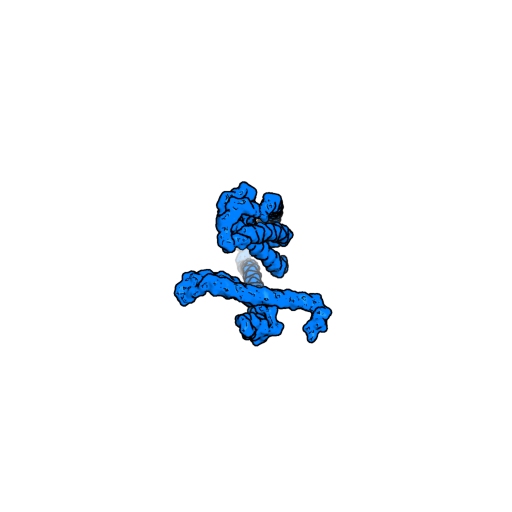 93.25 99 SER A CA 1
ATOM 774 C C . SER A 1 99 ? -18.674 1.144 26.450 1.00 93.25 99 SER A C 1
ATOM 776 O O . SER A 1 99 ? -19.782 0.778 26.855 1.00 93.25 99 SER A O 1
ATOM 778 N N . LYS A 1 100 ? -17.587 1.088 27.230 1.00 91.00 100 LYS A N 1
ATOM 779 C CA . LYS A 1 100 ? -17.595 0.574 28.605 1.00 91.00 100 LYS A CA 1
ATOM 780 C C . LYS A 1 100 ? -18.575 1.352 29.473 1.00 91.00 100 LYS A C 1
ATOM 782 O O . LYS A 1 100 ? -19.392 0.765 30.173 1.00 91.00 100 LYS A O 1
ATOM 787 N N . SER A 1 101 ? -18.555 2.670 29.368 1.00 88.31 101 SER A N 1
ATOM 788 C CA . SER A 1 101 ? -19.434 3.482 30.194 1.00 88.31 101 SER A CA 1
ATOM 789 C C . SER A 1 101 ? -20.909 3.360 29.801 1.00 88.31 101 SER A C 1
ATOM 791 O O . SER A 1 101 ? -21.789 3.295 30.662 1.00 88.31 101 SER A O 1
ATOM 793 N N . VAL A 1 102 ? -21.197 3.267 28.498 1.00 85.81 102 VAL A N 1
ATOM 794 C CA . VAL A 1 102 ? -22.557 3.012 28.009 1.00 85.81 102 VAL A CA 1
ATOM 795 C C . VAL A 1 102 ? -23.036 1.637 28.483 1.00 85.81 102 VAL A C 1
ATOM 797 O O . VAL A 1 102 ? -24.144 1.522 29.004 1.00 85.81 102 VAL A O 1
ATOM 800 N N . THR A 1 103 ? -22.208 0.597 28.387 1.00 84.62 103 THR A N 1
ATOM 801 C CA . THR A 1 103 ? -22.586 -0.762 28.809 1.00 84.62 103 THR A CA 1
ATOM 802 C C . THR A 1 103 ? -22.787 -0.883 30.322 1.00 84.62 103 THR A C 1
ATOM 804 O O . THR A 1 103 ? -23.811 -1.425 30.741 1.00 84.62 103 THR A O 1
ATOM 807 N N . GLU A 1 104 ? -21.909 -0.309 31.149 1.00 82.69 104 GLU A N 1
ATOM 808 C CA . GLU A 1 104 ? -22.071 -0.248 32.613 1.00 82.69 104 GLU A CA 1
ATOM 809 C C . GLU A 1 104 ? -23.379 0.452 33.015 1.00 82.69 104 GLU A C 1
ATOM 811 O O . GLU A 1 104 ? -24.105 -0.018 33.899 1.00 82.69 104 GLU A O 1
ATOM 816 N N . SER A 1 105 ? -23.750 1.516 32.294 1.00 72.12 105 SER A N 1
ATOM 817 C CA . SER A 1 105 ? -25.028 2.200 32.508 1.00 72.12 105 SER A CA 1
ATOM 818 C C . SER A 1 105 ? -26.248 1.333 32.147 1.00 72.12 105 SER A C 1
ATOM 820 O O . SER A 1 105 ? -27.306 1.485 32.757 1.00 72.12 105 SER A O 1
ATOM 822 N N . THR A 1 106 ? -26.105 0.379 31.215 1.00 68.81 106 THR A N 1
ATOM 823 C CA . THR A 1 106 ? -27.193 -0.526 30.789 1.00 68.81 106 THR A CA 1
ATOM 824 C C . THR A 1 106 ? -27.323 -1.799 31.634 1.00 68.81 106 THR A C 1
ATOM 826 O O . THR A 1 106 ? -28.442 -2.216 31.936 1.00 68.81 106 THR A O 1
ATOM 829 N N . LEU A 1 107 ? -26.208 -2.418 32.041 1.00 63.88 107 LEU A N 1
ATOM 830 C CA . LEU A 1 107 ? -26.187 -3.723 32.722 1.00 63.88 107 LEU A CA 1
ATOM 831 C C . LEU A 1 107 ? -26.701 -3.666 34.163 1.00 63.88 107 LEU A C 1
ATOM 833 O O . LEU A 1 107 ? -27.261 -4.644 34.657 1.00 63.88 107 LEU A O 1
ATOM 837 N N . SER A 1 108 ? -26.597 -2.512 34.819 1.00 56.91 108 SER A N 1
ATOM 838 C CA . SER A 1 108 ? -27.129 -2.317 36.172 1.00 56.91 108 SER A CA 1
ATOM 839 C C . SER A 1 108 ? -28.663 -2.421 36.272 1.00 56.91 108 SER A C 1
ATOM 841 O O . SER A 1 108 ? -29.179 -2.391 37.380 1.00 56.91 108 SER A O 1
ATOM 843 N N . SER A 1 109 ? -29.403 -2.588 35.163 1.00 52.19 109 SER A N 1
ATOM 844 C CA . SER A 1 109 ? -30.871 -2.473 35.089 1.00 52.19 109 SER A CA 1
ATOM 845 C C . SER A 1 109 ? -31.670 -3.800 35.010 1.00 52.19 109 SER A C 1
ATOM 847 O O . SER A 1 109 ? -32.877 -3.749 34.744 1.00 52.19 109 SER A O 1
ATOM 849 N N . SER A 1 110 ? -31.066 -4.981 35.191 1.00 47.34 110 SER A N 1
ATOM 850 C CA . SER A 1 110 ? -31.709 -6.259 34.801 1.00 47.34 110 SER A CA 1
ATOM 851 C C . SER A 1 110 ? -32.686 -6.902 35.805 1.00 47.34 110 SER A C 1
ATOM 853 O O . SER A 1 110 ? -33.470 -7.754 35.390 1.00 47.34 110 SER A O 1
ATOM 855 N N . ASP A 1 111 ? -32.790 -6.443 37.057 1.00 47.38 111 ASP A N 1
ATOM 856 C CA . ASP A 1 111 ? -33.732 -7.035 38.028 1.00 47.38 111 ASP A CA 1
ATOM 857 C C . ASP A 1 111 ? -35.068 -6.280 38.126 1.00 47.38 111 ASP A C 1
ATOM 859 O O . ASP A 1 111 ? -35.235 -5.336 38.898 1.00 47.38 111 ASP A O 1
ATOM 863 N N . GLY A 1 112 ? -36.058 -6.714 37.335 1.00 57.78 112 GLY A N 1
ATOM 864 C CA . GLY A 1 112 ? -37.493 -6.477 37.594 1.00 57.78 112 GLY A CA 1
ATOM 865 C C . GLY A 1 112 ? -37.973 -5.013 37.542 1.00 57.78 112 GLY A C 1
ATOM 866 O O . GLY A 1 112 ? -39.046 -4.685 38.049 1.00 57.78 112 GLY A O 1
ATOM 867 N N . TRP A 1 113 ? -37.180 -4.124 36.928 1.00 54.09 113 TRP A N 1
ATOM 868 C CA . TRP A 1 113 ? -36.937 -2.740 37.374 1.00 54.09 113 TRP A CA 1
ATOM 869 C C . TRP A 1 113 ? -37.625 -1.623 36.575 1.00 54.09 113 TRP A C 1
ATOM 871 O O . TRP A 1 113 ? -37.573 -0.485 37.025 1.00 54.09 113 TRP A O 1
ATOM 881 N N . LEU A 1 114 ? -38.304 -1.877 35.446 1.00 47.56 114 LEU A N 1
ATOM 882 C CA . LEU A 1 114 ? -38.890 -0.892 34.492 1.00 47.56 114 LEU A CA 1
ATOM 883 C C . LEU A 1 114 ? -39.643 0.352 35.061 1.00 47.56 114 LEU A C 1
ATOM 885 O O . LEU A 1 114 ? -39.882 1.306 34.325 1.00 47.56 114 LEU A O 1
ATOM 889 N N . LYS A 1 115 ? -39.956 0.426 36.364 1.00 50.12 115 LYS A N 1
ATOM 890 C CA . LYS A 1 115 ? -40.395 1.643 37.086 1.00 50.12 115 LYS A CA 1
ATOM 891 C C . LYS A 1 115 ? -39.263 2.582 37.594 1.00 50.12 115 LYS A C 1
ATOM 893 O O . LYS A 1 115 ? -39.544 3.756 37.820 1.00 50.12 115 LYS A O 1
ATOM 898 N N . LYS A 1 116 ? -37.998 2.149 37.721 1.00 51.91 116 LYS A N 1
ATOM 899 C CA . LYS A 1 116 ? -36.802 2.988 38.018 1.00 51.91 116 LYS A CA 1
ATOM 900 C C . LYS A 1 116 ? -36.199 3.656 36.771 1.00 51.91 116 LYS A C 1
ATOM 902 O O . LYS A 1 116 ? -35.534 4.682 36.893 1.00 51.91 116 LYS A O 1
ATOM 907 N N . LEU A 1 117 ? -36.517 3.144 35.578 1.00 45.47 117 LEU A N 1
ATOM 908 C CA . LEU A 1 117 ? -36.165 3.707 34.261 1.00 45.47 117 LEU A CA 1
ATOM 909 C C . LEU A 1 117 ? -36.684 5.144 34.034 1.00 45.47 117 LEU A C 1
ATOM 911 O O . LEU A 1 117 ? -36.307 5.786 33.062 1.00 45.47 117 LEU A O 1
ATOM 915 N N . ARG A 1 118 ? -37.553 5.663 34.915 1.00 43.19 118 ARG A N 1
ATOM 916 C CA . ARG A 1 118 ? -38.298 6.910 34.692 1.00 43.19 118 ARG A CA 1
ATOM 917 C C . ARG A 1 118 ? -37.990 8.054 35.670 1.00 43.19 118 ARG A C 1
ATOM 919 O O . ARG A 1 118 ? -38.614 9.099 35.524 1.00 43.19 118 ARG A O 1
ATOM 926 N N . LYS A 1 119 ? -37.095 7.900 36.666 1.00 46.81 119 LYS A N 1
ATOM 927 C CA . LYS A 1 119 ? -36.861 8.977 37.662 1.00 46.81 119 LYS A CA 1
ATOM 928 C C . LYS A 1 119 ? -35.431 9.348 38.055 1.00 46.81 119 LYS A C 1
ATOM 930 O O . LYS A 1 119 ? -35.290 10.467 38.509 1.00 46.81 119 LYS A O 1
ATOM 935 N N . ASN A 1 120 ? -34.396 8.522 37.905 1.00 43.78 120 ASN A N 1
ATOM 936 C CA . ASN A 1 120 ? -33.030 8.914 38.318 1.00 43.78 120 ASN A CA 1
ATOM 937 C C . ASN A 1 120 ? -31.947 8.222 37.488 1.00 43.78 120 ASN A C 1
ATOM 939 O O . ASN A 1 120 ? -30.898 7.855 38.001 1.00 43.78 120 ASN A O 1
ATOM 943 N N . ALA A 1 121 ? -32.209 8.023 36.203 1.00 43.91 121 ALA A N 1
ATOM 944 C CA . ALA A 1 121 ? -31.118 7.953 35.261 1.00 43.91 121 ALA A CA 1
ATOM 945 C C . ALA A 1 121 ? -30.943 9.409 34.734 1.00 43.91 121 ALA A C 1
ATOM 947 O O . ALA A 1 121 ? -31.718 9.802 33.878 1.00 43.91 121 ALA A O 1
ATOM 948 N N . LYS A 1 122 ? -30.088 10.327 35.215 1.00 46.28 122 LYS A N 1
ATOM 949 C CA . LYS A 1 122 ? -28.864 10.203 36.021 1.00 46.28 122 LYS A CA 1
ATOM 950 C C . LYS A 1 122 ? -28.184 8.852 35.761 1.00 46.28 122 LYS A C 1
ATOM 952 O O . LYS A 1 122 ? -27.842 8.159 36.696 1.00 46.28 122 LYS A O 1
ATOM 957 N N . TRP A 1 123 ? -28.195 8.270 34.549 1.00 48.25 123 TRP A N 1
ATOM 958 C CA . TRP A 1 123 ? -27.326 8.667 33.436 1.00 48.25 123 TRP A CA 1
ATOM 959 C C . TRP A 1 123 ? -26.103 9.354 34.033 1.00 48.25 123 TRP A C 1
ATOM 961 O O . TRP A 1 123 ? -25.909 10.551 33.897 1.00 48.25 123 TRP A O 1
ATOM 971 N N . VAL A 1 124 ? -25.380 8.566 34.842 1.00 53.47 124 VAL A N 1
ATOM 972 C CA . VAL A 1 124 ? -24.067 8.840 35.442 1.00 53.47 124 VAL A CA 1
ATOM 973 C C . VAL A 1 124 ? -23.035 8.776 34.324 1.00 53.47 124 VAL A C 1
ATOM 975 O O . VAL A 1 124 ? -22.101 7.989 34.317 1.00 53.47 124 VAL A O 1
ATOM 978 N N . TRP A 1 125 ? -23.305 9.550 33.298 1.00 56.00 125 TRP A N 1
ATOM 979 C CA . TRP A 1 125 ? -22.282 10.135 32.495 1.00 56.00 125 TRP A CA 1
ATOM 980 C C . TRP A 1 125 ? -22.395 11.582 32.858 1.00 56.00 125 TRP A C 1
ATOM 982 O O . TRP A 1 125 ? -23.416 12.208 32.567 1.00 56.00 125 TRP A O 1
ATOM 992 N N . ASP A 1 126 ? -21.420 12.048 33.638 1.00 73.88 126 ASP A N 1
ATOM 993 C CA . ASP A 1 126 ? -21.356 13.460 33.940 1.00 73.88 126 ASP A CA 1
ATOM 994 C C . ASP A 1 126 ? -21.439 14.170 32.585 1.00 73.88 126 ASP A C 1
ATOM 996 O O . ASP A 1 126 ? -20.800 13.754 31.614 1.00 73.88 126 ASP A O 1
ATOM 1000 N N . GLU A 1 127 ? -22.286 15.185 32.460 1.00 83.00 127 GLU A N 1
ATOM 1001 C CA . GLU A 1 127 ? -22.377 15.964 31.219 1.00 83.00 127 GLU A CA 1
ATOM 1002 C C . GLU A 1 127 ? -20.974 16.455 30.814 1.00 83.00 127 GLU A C 1
ATOM 1004 O O . GLU A 1 127 ? -20.621 16.555 29.633 1.00 83.00 127 GLU A O 1
ATOM 1009 N N . GLN A 1 128 ? -20.130 16.636 31.833 1.00 87.75 128 GLN A N 1
ATOM 1010 C CA . GLN A 1 128 ? -18.700 16.837 31.745 1.00 87.75 128 GLN A CA 1
ATOM 1011 C C . GLN A 1 128 ? -17.935 15.706 31.031 1.00 87.75 128 GLN A C 1
ATOM 1013 O O . GLN A 1 128 ? -17.108 16.029 30.182 1.00 87.75 128 GLN A O 1
ATOM 1018 N N . ASP A 1 129 ? -18.199 14.425 31.299 1.00 90.50 129 ASP A N 1
ATOM 1019 C CA . ASP A 1 129 ? -17.539 13.277 30.653 1.00 90.50 129 ASP A CA 1
ATOM 1020 C C . ASP A 1 129 ? -17.912 13.166 29.173 1.00 90.50 129 ASP A C 1
ATOM 1022 O O . ASP A 1 129 ? -17.034 13.004 28.324 1.00 90.50 129 ASP A O 1
ATOM 1026 N N . ILE A 1 130 ? -19.196 13.343 28.834 1.00 91.38 130 ILE A N 1
ATOM 1027 C CA . ILE A 1 130 ? -19.651 13.375 27.431 1.00 91.38 130 ILE A CA 1
ATOM 1028 C C . ILE A 1 130 ? -18.963 14.523 26.696 1.00 91.38 130 ILE A C 1
ATOM 1030 O O . ILE A 1 130 ? -18.434 14.359 25.595 1.00 91.38 130 ILE A O 1
ATOM 1034 N N . THR A 1 131 ? -18.953 15.699 27.320 1.00 92.44 131 THR A N 1
ATOM 1035 C CA . THR A 1 131 ? -18.312 16.889 26.762 1.00 92.44 131 THR A CA 1
ATOM 1036 C C . THR A 1 131 ? -16.804 16.686 26.602 1.00 92.44 131 THR A C 1
ATOM 1038 O O . THR A 1 131 ? -16.228 17.108 25.598 1.00 92.44 131 THR A O 1
ATOM 1041 N N . LEU A 1 132 ? -16.152 16.022 27.558 1.00 94.88 132 LEU A N 1
ATOM 1042 C CA . LEU A 1 132 ? -14.730 15.696 27.513 1.00 94.88 132 LEU A CA 1
ATOM 1043 C C . LEU A 1 132 ? -14.419 14.729 26.366 1.00 94.88 132 LEU A C 1
ATOM 1045 O O . LEU A 1 132 ? -13.518 15.015 25.576 1.00 94.88 132 LEU A O 1
ATOM 1049 N N . ALA A 1 133 ? -15.185 13.643 26.240 1.00 95.50 133 ALA A N 1
ATOM 1050 C CA . ALA A 1 133 ? -15.031 12.656 25.177 1.00 95.50 133 ALA A CA 1
ATOM 1051 C C . ALA A 1 133 ? -15.183 13.305 23.800 1.00 95.50 133 ALA A C 1
ATOM 1053 O O . ALA A 1 133 ? -14.322 13.159 22.933 1.00 95.50 133 ALA A O 1
ATOM 1054 N N . ARG A 1 134 ? -16.213 14.140 23.623 1.00 96.38 134 ARG A N 1
ATOM 1055 C CA . ARG A 1 134 ? -16.409 14.910 22.388 1.00 96.38 134 ARG A CA 1
ATOM 1056 C C . ARG A 1 134 ? -15.224 15.809 22.062 1.00 96.38 134 ARG A C 1
ATOM 1058 O O . ARG A 1 134 ? -14.721 15.765 20.945 1.00 96.38 134 ARG A O 1
ATOM 1065 N N . ARG A 1 135 ? -14.731 16.581 23.037 1.00 96.75 135 ARG A N 1
ATOM 1066 C CA . ARG A 1 135 ? -13.557 17.451 22.842 1.00 96.75 135 ARG A CA 1
ATOM 1067 C C . ARG A 1 135 ? -12.314 16.657 22.443 1.00 96.75 135 ARG A C 1
ATOM 1069 O O . ARG A 1 135 ? -11.520 17.147 21.642 1.00 96.75 135 ARG A O 1
ATOM 1076 N N . ARG A 1 136 ? -12.122 15.457 23.001 1.00 97.69 136 ARG A N 1
ATOM 1077 C CA . ARG A 1 136 ? -11.001 14.571 22.655 1.00 97.69 136 ARG A CA 1
ATOM 1078 C C . ARG A 1 136 ? -11.136 14.015 21.241 1.00 97.69 136 ARG A C 1
ATOM 1080 O O . ARG A 1 136 ? -10.206 14.190 20.455 1.00 97.69 136 ARG A O 1
ATOM 1087 N N . LEU A 1 137 ? -12.295 13.452 20.895 1.00 97.12 137 LEU A N 1
ATOM 1088 C CA . LEU A 1 137 ? -12.575 12.957 19.543 1.00 97.12 137 LEU A CA 1
ATOM 1089 C C . LEU A 1 137 ? -12.394 14.067 18.499 1.00 97.12 137 LEU A C 1
ATOM 1091 O O . LEU A 1 137 ? -11.687 13.873 17.511 1.00 97.12 137 LEU A O 1
ATOM 1095 N N . GLU A 1 138 ? -12.937 15.259 18.749 1.00 97.06 138 GLU A N 1
ATOM 1096 C CA . GLU A 1 138 ? -12.804 16.412 17.854 1.00 97.06 138 GLU A CA 1
ATOM 1097 C C . GLU A 1 138 ? -11.342 16.883 17.727 1.00 97.06 138 GLU A C 1
ATOM 1099 O O . GLU A 1 138 ? -10.887 17.265 16.644 1.00 97.06 138 GLU A O 1
ATOM 1104 N N . ARG A 1 139 ? -10.575 16.858 18.826 1.00 97.81 139 ARG A N 1
ATOM 1105 C CA . ARG A 1 139 ? -9.145 17.194 18.817 1.00 97.81 139 ARG A CA 1
ATOM 1106 C C . ARG A 1 139 ? -8.360 16.223 17.940 1.00 97.81 139 ARG A C 1
ATOM 1108 O O . ARG A 1 139 ? -7.626 16.677 17.063 1.00 97.81 139 ARG A O 1
ATOM 1115 N N . TRP A 1 140 ? -8.501 14.917 18.159 1.00 97.50 140 TRP A N 1
ATOM 1116 C CA . TRP A 1 140 ? -7.765 13.922 17.376 1.00 97.50 140 TRP A CA 1
ATOM 1117 C C . TRP A 1 140 ? -8.232 13.874 15.926 1.00 97.50 140 TRP A C 1
ATOM 1119 O O . TRP A 1 140 ? -7.409 13.669 15.042 1.00 97.50 140 TRP A O 1
ATOM 1129 N N . LYS A 1 141 ? -9.511 14.157 15.653 1.00 96.69 141 LYS A N 1
ATOM 1130 C CA . LYS A 1 141 ? -10.034 14.336 14.290 1.00 96.69 141 LYS A CA 1
ATOM 1131 C C . LYS A 1 141 ? -9.294 15.452 13.562 1.00 96.69 141 LYS A C 1
ATOM 1133 O O . LYS A 1 141 ? -8.734 15.216 12.496 1.00 96.69 141 LYS A O 1
ATOM 1138 N N . ARG A 1 142 ? -9.203 16.640 14.169 1.00 97.31 142 ARG A N 1
ATOM 1139 C CA . ARG A 1 142 ? -8.449 17.770 13.597 1.00 97.31 142 ARG A CA 1
ATOM 1140 C C . ARG A 1 142 ? -6.971 17.445 13.393 1.00 97.31 142 ARG A C 1
ATOM 1142 O O . ARG A 1 142 ? -6.375 17.874 12.401 1.00 97.31 142 ARG A O 1
ATOM 1149 N N . GLU A 1 143 ? -6.370 16.699 14.315 1.00 97.25 143 GLU A N 1
ATOM 1150 C CA . GLU A 1 143 ? -4.972 16.283 14.195 1.00 97.25 143 GLU A CA 1
ATOM 1151 C C . GLU A 1 143 ? -4.760 15.242 13.085 1.00 97.25 143 GLU A C 1
ATOM 1153 O O . GLU A 1 143 ? -3.783 15.335 12.333 1.00 97.25 143 GLU A O 1
ATOM 1158 N N . LEU A 1 144 ? -5.694 14.303 12.922 1.00 96.44 144 LEU A N 1
ATOM 1159 C CA . LEU A 1 144 ? -5.688 13.321 11.843 1.00 96.44 144 LEU A CA 1
ATOM 1160 C C . LEU A 1 144 ? -5.861 13.995 10.483 1.00 96.44 144 LEU A C 1
ATOM 1162 O O . LEU A 1 144 ? -5.050 13.753 9.593 1.00 96.44 144 LEU A O 1
ATOM 1166 N N . ASP A 1 145 ? -6.830 14.899 10.338 1.00 96.75 145 ASP A N 1
ATOM 1167 C CA . ASP A 1 145 ? -7.024 15.673 9.107 1.00 96.75 145 ASP A CA 1
ATOM 1168 C C . ASP A 1 145 ? -5.771 16.477 8.749 1.00 96.75 145 ASP A C 1
ATOM 1170 O O . ASP A 1 145 ? -5.293 16.431 7.615 1.00 96.75 145 ASP A O 1
ATOM 1174 N N . SER A 1 146 ? -5.175 17.160 9.731 1.00 96.69 146 SER A N 1
ATOM 1175 C CA . SER A 1 146 ? -3.928 17.907 9.529 1.00 96.69 146 SER A CA 1
ATOM 1176 C C . SER A 1 146 ? -2.788 16.990 9.081 1.00 96.69 146 SER A C 1
ATOM 1178 O O . SER A 1 146 ? -2.028 17.333 8.175 1.00 96.69 146 SER A O 1
ATOM 1180 N N . THR A 1 147 ? -2.684 15.802 9.681 1.00 94.88 147 THR A N 1
ATOM 1181 C CA . THR A 1 147 ? -1.672 14.798 9.331 1.00 94.88 147 THR A CA 1
ATOM 1182 C C . THR A 1 147 ? -1.879 14.267 7.912 1.00 94.88 147 THR A C 1
ATOM 1184 O O . THR A 1 147 ? -0.913 14.187 7.155 1.00 94.88 147 THR A O 1
ATOM 1187 N N . LEU A 1 148 ? -3.121 13.978 7.512 1.00 93.50 148 LEU A N 1
ATOM 1188 C CA . LEU A 1 148 ? -3.460 13.515 6.164 1.00 93.50 148 LEU A CA 1
ATOM 1189 C C . LEU A 1 148 ? -3.234 14.599 5.100 1.00 93.50 148 LEU A C 1
ATOM 1191 O O . LEU A 1 148 ? -2.717 14.304 4.025 1.00 93.50 148 LEU A O 1
ATOM 1195 N N . ILE A 1 149 ? -3.540 15.865 5.396 1.00 94.56 149 ILE A N 1
ATOM 1196 C CA . ILE A 1 149 ? -3.262 16.989 4.486 1.00 94.56 149 ILE A CA 1
ATOM 1197 C C . ILE A 1 149 ? -1.752 17.165 4.290 1.00 94.56 149 ILE A C 1
ATOM 1199 O O . ILE A 1 149 ? -1.282 17.323 3.161 1.00 94.56 149 ILE A O 1
ATOM 1203 N N . LEU A 1 150 ? -0.973 17.128 5.376 1.00 92.94 150 LEU A N 1
ATOM 1204 C CA . LEU A 1 150 ? 0.488 17.218 5.301 1.00 92.94 150 LEU A CA 1
ATOM 1205 C C . LEU A 1 150 ? 1.087 16.025 4.551 1.00 92.94 150 LEU A C 1
ATOM 1207 O O . LEU A 1 150 ? 2.024 16.203 3.772 1.00 92.94 150 LEU A O 1
ATOM 1211 N N . ALA A 1 151 ? 0.528 14.831 4.745 1.00 91.31 151 ALA A N 1
ATOM 1212 C CA . ALA A 1 151 ? 0.899 13.641 3.996 1.00 91.31 151 ALA A CA 1
ATOM 1213 C C . ALA A 1 151 ? 0.652 13.803 2.497 1.00 91.31 151 ALA A C 1
ATOM 1215 O O . ALA A 1 151 ? 1.570 13.576 1.713 1.00 91.31 151 ALA A O 1
ATOM 1216 N N . GLY A 1 152 ? -0.550 14.247 2.114 1.00 91.00 152 GLY A N 1
ATOM 1217 C CA . GLY A 1 152 ? -0.901 14.523 0.721 1.00 91.00 152 GLY A CA 1
ATOM 1218 C C . GLY A 1 152 ? 0.077 15.507 0.085 1.00 91.00 152 GLY A C 1
ATOM 1219 O O . GLY A 1 152 ? 0.688 15.197 -0.930 1.00 91.00 152 GLY A O 1
ATOM 1220 N N . ARG A 1 153 ? 0.365 16.628 0.759 1.00 92.25 153 ARG A N 1
ATOM 1221 C CA . ARG A 1 153 ? 1.355 17.607 0.277 1.00 92.25 153 ARG A CA 1
ATOM 1222 C C . ARG A 1 153 ? 2.759 17.024 0.127 1.00 92.25 153 ARG A C 1
ATOM 1224 O O . ARG A 1 153 ? 3.463 17.359 -0.821 1.00 92.25 153 ARG A O 1
ATOM 1231 N N . LYS A 1 154 ? 3.198 16.173 1.058 1.00 89.31 154 LYS A N 1
ATOM 1232 C CA . LYS A 1 154 ? 4.518 15.526 0.986 1.00 89.31 154 LYS A CA 1
ATOM 1233 C C . LYS A 1 154 ? 4.599 14.558 -0.199 1.00 89.31 154 LYS A C 1
ATOM 1235 O O . LYS A 1 154 ? 5.625 14.527 -0.880 1.00 89.31 154 LYS A O 1
ATOM 1240 N N . ILE A 1 155 ? 3.516 13.822 -0.455 1.00 88.06 155 ILE A N 1
ATOM 1241 C CA . ILE A 1 155 ? 3.366 12.947 -1.622 1.00 88.06 155 ILE A CA 1
ATOM 1242 C C . ILE A 1 155 ? 3.412 13.777 -2.909 1.00 88.06 155 ILE A C 1
ATOM 1244 O O . ILE A 1 155 ? 4.212 13.462 -3.786 1.00 88.06 155 ILE A O 1
ATOM 1248 N N . ASP A 1 156 ? 2.660 14.877 -2.990 1.00 88.75 156 ASP A N 1
ATOM 1249 C CA . ASP A 1 156 ? 2.649 15.767 -4.159 1.00 88.75 156 ASP A CA 1
ATOM 1250 C C . ASP A 1 156 ? 4.045 16.324 -4.465 1.00 88.75 156 ASP A C 1
ATOM 1252 O O . ASP A 1 156 ? 4.495 16.298 -5.610 1.00 88.75 156 ASP A O 1
ATOM 1256 N N . VAL A 1 157 ? 4.777 16.774 -3.439 1.00 89.25 157 VAL A N 1
ATOM 1257 C CA . VAL A 1 157 ? 6.165 17.245 -3.588 1.00 89.25 157 VAL A CA 1
ATOM 1258 C C . VAL A 1 157 ? 7.071 16.132 -4.117 1.00 89.25 157 VAL A C 1
ATOM 1260 O O . VAL A 1 157 ? 7.899 16.385 -4.992 1.00 89.25 157 VAL A O 1
ATOM 1263 N N . SER A 1 158 ? 6.910 14.900 -3.626 1.00 88.06 158 SER A N 1
ATOM 1264 C CA . SER A 1 158 ? 7.681 13.751 -4.111 1.00 88.06 158 SER A CA 1
ATOM 1265 C C . SER A 1 158 ? 7.376 13.430 -5.573 1.00 88.06 158 SER A C 1
ATOM 1267 O O . SER A 1 158 ? 8.301 13.219 -6.353 1.00 88.06 158 SER A O 1
ATOM 1269 N N . ILE A 1 159 ? 6.096 13.437 -5.957 1.00 86.69 159 ILE A N 1
ATOM 1270 C CA . ILE A 1 159 ? 5.656 13.215 -7.340 1.00 86.69 159 ILE A CA 1
ATOM 1271 C C . ILE A 1 159 ? 6.222 14.307 -8.250 1.00 86.69 159 ILE A C 1
ATOM 1273 O O . ILE A 1 159 ? 6.756 14.014 -9.317 1.00 86.69 159 ILE A O 1
ATOM 1277 N N . HIS A 1 160 ? 6.171 15.571 -7.827 1.00 89.94 160 HIS A N 1
ATOM 1278 C CA . HIS A 1 160 ? 6.758 16.672 -8.587 1.00 89.94 160 HIS A CA 1
ATOM 1279 C C . HIS A 1 160 ? 8.274 16.532 -8.757 1.00 89.94 160 HIS A C 1
ATOM 1281 O O . HIS A 1 160 ? 8.780 16.802 -9.847 1.00 89.94 160 HIS A O 1
ATOM 1287 N N . ALA A 1 161 ? 8.991 16.090 -7.721 1.00 88.88 161 ALA A N 1
ATOM 1288 C CA . ALA A 1 161 ? 10.424 15.827 -7.805 1.00 88.88 161 ALA A CA 1
ATOM 1289 C C . ALA A 1 161 ? 10.740 14.680 -8.780 1.00 88.88 161 ALA A C 1
ATOM 1291 O O . ALA A 1 161 ? 11.652 14.804 -9.597 1.00 88.88 161 ALA A O 1
ATOM 1292 N N . GLU A 1 162 ? 9.956 13.600 -8.757 1.00 88.44 162 GLU A N 1
ATOM 1293 C CA . GLU A 1 162 ? 10.105 12.470 -9.680 1.00 88.44 162 GLU A CA 1
ATOM 1294 C C . GLU A 1 162 ? 9.797 12.873 -11.130 1.00 88.44 162 GLU A C 1
ATOM 1296 O O . GLU A 1 162 ? 10.569 12.563 -12.035 1.00 88.44 162 GLU A O 1
ATOM 1301 N N . ILE A 1 163 ? 8.738 13.660 -11.358 1.00 88.81 163 ILE A N 1
ATOM 1302 C CA . ILE A 1 163 ? 8.418 14.226 -12.679 1.00 88.81 163 ILE A CA 1
ATOM 1303 C C . ILE A 1 163 ? 9.551 15.136 -13.169 1.00 88.81 163 ILE A C 1
ATOM 1305 O O . ILE A 1 163 ? 9.898 15.101 -14.350 1.00 88.81 163 ILE A O 1
ATOM 1309 N N . ALA A 1 164 ? 10.125 15.963 -12.292 1.00 94.12 164 ALA A N 1
ATOM 1310 C CA . ALA A 1 164 ? 11.246 16.827 -12.647 1.00 94.12 164 ALA A CA 1
ATOM 1311 C C . ALA A 1 164 ? 12.491 16.008 -13.029 1.00 94.12 164 ALA A C 1
ATOM 1313 O O . ALA A 1 164 ? 13.119 16.311 -14.044 1.00 94.12 164 ALA A O 1
ATOM 1314 N N . SER A 1 165 ? 12.795 14.943 -12.280 1.00 92.75 165 SER A N 1
ATOM 1315 C CA . SER A 1 165 ? 13.880 14.008 -12.605 1.00 92.75 165 SER A CA 1
ATOM 1316 C C . SER A 1 165 ? 13.644 13.330 -13.953 1.00 92.75 165 SER A C 1
ATOM 1318 O O . SER A 1 165 ? 14.497 13.409 -14.829 1.00 92.75 165 SER A O 1
ATOM 1320 N N . ALA A 1 166 ? 12.454 12.767 -14.176 1.00 90.12 166 ALA A N 1
ATOM 1321 C CA . ALA A 1 166 ? 12.113 12.106 -15.433 1.00 90.12 166 ALA A CA 1
ATOM 1322 C C . ALA A 1 166 ? 12.198 13.062 -16.634 1.00 90.12 166 ALA A C 1
ATOM 1324 O O . ALA A 1 166 ? 12.652 12.682 -17.711 1.00 90.12 166 ALA A O 1
ATOM 1325 N N . ARG A 1 167 ? 11.801 14.331 -16.463 1.00 91.94 167 ARG A N 1
ATOM 1326 C CA . ARG A 1 167 ? 11.972 15.363 -17.499 1.00 91.94 167 ARG A CA 1
ATOM 1327 C C . ARG A 1 167 ? 13.443 15.654 -17.784 1.00 91.94 167 ARG A C 1
ATOM 1329 O O . ARG A 1 167 ? 13.792 15.833 -18.948 1.00 91.94 167 ARG A O 1
ATOM 1336 N N . SER A 1 168 ? 14.284 15.696 -16.752 1.00 94.31 168 SER A N 1
ATOM 1337 C CA . SER A 1 168 ? 15.733 15.853 -16.907 1.00 94.31 168 SER A CA 1
ATOM 1338 C C . SER A 1 168 ? 16.338 14.676 -17.674 1.00 94.31 168 SER A C 1
ATOM 1340 O O . SER A 1 168 ? 17.094 14.896 -18.617 1.00 94.31 168 SER A O 1
ATOM 1342 N N . ASP A 1 169 ? 15.945 13.447 -17.340 1.00 91.94 169 ASP A N 1
ATOM 1343 C CA . ASP A 1 169 ? 16.419 12.233 -18.012 1.00 91.94 169 ASP A CA 1
ATOM 1344 C C . ASP A 1 169 ? 16.005 12.214 -19.489 1.00 91.94 169 ASP A C 1
ATOM 1346 O O . ASP A 1 169 ? 16.824 11.947 -20.366 1.00 91.94 169 ASP A O 1
ATOM 1350 N N . ILE A 1 170 ? 14.752 12.579 -19.790 1.00 90.56 170 ILE A N 1
ATOM 1351 C CA . ILE A 1 170 ? 14.259 12.708 -21.171 1.00 90.56 170 ILE A CA 1
ATOM 1352 C C . ILE A 1 170 ? 15.042 13.783 -21.934 1.00 90.56 170 ILE A C 1
ATOM 1354 O O . ILE A 1 170 ? 15.407 13.571 -23.091 1.00 90.56 170 ILE A O 1
ATOM 1358 N N . ALA A 1 171 ? 15.314 14.934 -21.313 1.00 91.81 171 ALA A N 1
ATOM 1359 C CA . ALA A 1 171 ? 16.088 16.000 -21.944 1.00 91.81 171 ALA A CA 1
ATOM 1360 C C . ALA A 1 171 ? 17.533 15.558 -22.230 1.00 91.81 171 ALA A C 1
ATOM 1362 O O . ALA A 1 171 ? 18.061 15.832 -23.310 1.00 91.81 171 ALA A O 1
ATOM 1363 N N . GLN A 1 172 ? 18.153 14.833 -21.297 1.00 94.75 172 GLN A N 1
ATOM 1364 C CA . GLN A 1 172 ? 19.489 14.274 -21.468 1.00 94.75 172 GLN A CA 1
ATOM 1365 C C . GLN A 1 172 ? 19.519 13.225 -22.583 1.00 94.75 172 GLN A C 1
ATOM 1367 O O . GLN A 1 172 ? 20.381 13.293 -23.456 1.00 94.75 172 GLN A O 1
ATOM 1372 N N . GLU A 1 173 ? 18.559 12.303 -22.613 1.00 90.75 173 GLU A N 1
ATOM 1373 C CA . GLU A 1 173 ? 18.485 11.279 -23.655 1.00 90.75 173 GLU A CA 1
ATOM 1374 C C . GLU A 1 173 ? 18.203 11.893 -25.033 1.00 90.75 173 GLU A C 1
ATOM 1376 O O . GLU A 1 173 ? 18.808 11.501 -26.030 1.00 90.75 173 GLU A O 1
ATOM 1381 N N . SER A 1 174 ? 17.365 12.932 -25.098 1.00 91.81 174 SER A N 1
ATOM 1382 C CA . SER A 1 174 ? 17.147 13.706 -26.324 1.00 91.81 174 SER A CA 1
ATOM 1383 C C . SER A 1 174 ? 18.428 14.404 -26.798 1.00 91.81 174 SER A C 1
ATOM 1385 O O . SER A 1 174 ? 18.688 14.463 -28.003 1.00 91.81 174 SER A O 1
ATOM 1387 N N . SER A 1 175 ? 19.237 14.930 -25.874 1.00 91.75 175 SER A N 1
ATOM 1388 C CA . SER A 1 175 ? 20.545 15.518 -26.185 1.00 91.75 175 SER A CA 1
ATOM 1389 C C . SER A 1 175 ? 21.511 14.460 -26.731 1.00 91.75 175 SER A C 1
ATOM 1391 O O . SER A 1 175 ? 22.101 14.653 -27.795 1.00 91.75 175 SER A O 1
ATOM 1393 N N . ASN A 1 176 ? 21.590 13.296 -26.075 1.00 91.44 176 ASN A N 1
ATOM 1394 C CA . ASN A 1 176 ? 22.410 12.161 -26.508 1.00 91.44 176 ASN A CA 1
ATOM 1395 C C . ASN A 1 176 ? 22.008 11.667 -27.905 1.00 91.44 176 ASN A C 1
ATOM 1397 O O . ASN A 1 176 ? 22.866 11.458 -28.762 1.00 91.44 176 ASN A O 1
ATOM 1401 N N . ALA A 1 177 ? 20.704 11.524 -28.158 1.00 87.12 177 ALA A N 1
ATOM 1402 C CA . ALA A 1 177 ? 20.184 11.127 -29.461 1.00 87.12 177 ALA A CA 1
ATOM 1403 C C . ALA A 1 177 ? 20.552 12.151 -30.543 1.00 87.12 177 ALA A C 1
ATOM 1405 O O . ALA A 1 177 ? 20.995 11.776 -31.627 1.00 87.12 177 ALA A O 1
ATOM 1406 N N . THR A 1 178 ? 20.432 13.446 -30.240 1.00 92.25 178 THR A N 1
ATOM 1407 C CA . THR A 1 178 ? 20.806 14.525 -31.167 1.00 92.25 178 THR A CA 1
ATOM 1408 C C . THR A 1 178 ? 22.302 14.493 -31.494 1.00 92.25 178 THR A C 1
ATOM 1410 O O . THR A 1 178 ? 22.674 14.619 -32.661 1.00 92.25 178 THR A O 1
ATOM 1413 N N . ALA A 1 179 ? 23.159 14.261 -30.494 1.00 90.38 179 ALA A N 1
ATOM 1414 C CA . ALA A 1 179 ? 24.596 14.091 -30.698 1.00 90.38 179 ALA A CA 1
ATOM 1415 C C . ALA A 1 179 ? 24.901 12.875 -31.590 1.00 90.38 179 ALA A C 1
ATOM 1417 O O . ALA A 1 179 ? 25.612 13.009 -32.585 1.00 90.38 179 ALA A O 1
ATOM 1418 N N . ALA A 1 180 ? 24.276 11.725 -31.322 1.00 88.00 180 ALA A N 1
ATOM 1419 C CA . ALA A 1 180 ? 24.441 10.520 -32.135 1.00 88.00 180 ALA A CA 1
ATOM 1420 C C . ALA A 1 180 ? 23.983 10.718 -33.595 1.00 88.00 180 ALA A C 1
ATOM 1422 O O . ALA A 1 180 ? 24.636 10.238 -34.523 1.00 88.00 180 ALA A O 1
ATOM 1423 N N . PHE A 1 181 ? 22.890 11.455 -33.828 1.00 88.12 181 PHE A N 1
ATOM 1424 C CA . PHE A 1 181 ? 22.453 11.805 -35.184 1.00 88.12 181 PHE A CA 1
ATOM 1425 C C . PHE A 1 181 ? 23.428 12.749 -35.894 1.00 88.12 181 PHE A C 1
ATOM 1427 O O . PHE A 1 181 ? 23.653 12.595 -37.096 1.00 88.12 181 PHE A O 1
ATOM 1434 N N . SER A 1 182 ? 24.024 13.699 -35.171 1.00 89.88 182 SER A N 1
ATOM 1435 C CA . SER A 1 182 ? 25.073 14.571 -35.709 1.00 89.88 182 SER A CA 1
ATOM 1436 C C . SER A 1 182 ? 26.299 13.759 -36.144 1.00 89.88 182 SER A C 1
ATOM 1438 O O . SER A 1 182 ? 26.780 13.917 -37.266 1.00 89.88 182 SER A O 1
ATOM 1440 N N . ASP A 1 183 ? 26.741 12.807 -35.318 1.00 88.94 183 ASP A N 1
ATOM 1441 C CA . ASP A 1 183 ? 27.860 11.914 -35.639 1.00 88.94 183 ASP A CA 1
ATOM 1442 C C . ASP A 1 183 ? 27.562 11.035 -36.864 1.00 88.94 183 ASP A C 1
ATOM 1444 O O . ASP A 1 183 ? 28.388 10.914 -37.776 1.00 88.94 183 ASP A O 1
ATOM 1448 N N . LEU A 1 184 ? 26.351 10.473 -36.951 1.00 85.69 184 LEU A N 1
ATOM 1449 C CA . LEU A 1 184 ? 25.902 9.725 -38.131 1.00 85.69 184 LEU A CA 1
ATOM 1450 C C . LEU A 1 184 ? 25.883 10.595 -39.392 1.00 85.69 184 LEU A C 1
ATOM 1452 O O . LEU A 1 184 ? 26.296 10.149 -40.461 1.00 85.69 184 LEU A O 1
ATOM 1456 N N . ARG A 1 185 ? 25.455 11.854 -39.284 1.00 90.12 185 ARG A N 1
ATOM 1457 C CA . ARG A 1 185 ? 25.473 12.785 -40.415 1.00 90.12 185 ARG A CA 1
ATOM 1458 C C . ARG A 1 185 ? 26.899 13.093 -40.867 1.00 90.12 185 ARG A C 1
ATOM 1460 O O . ARG A 1 185 ? 27.175 13.041 -42.061 1.00 90.12 185 ARG A O 1
ATOM 1467 N N . ASN A 1 186 ? 27.809 13.345 -39.929 1.00 87.56 186 ASN A N 1
ATOM 1468 C CA . ASN A 1 186 ? 29.216 13.613 -40.231 1.00 87.56 186 ASN A CA 1
ATOM 1469 C C . ASN A 1 186 ? 29.897 12.405 -40.894 1.00 87.56 186 ASN A C 1
ATOM 1471 O O . ASN A 1 186 ? 30.652 12.561 -41.856 1.00 87.56 186 ASN A O 1
ATOM 1475 N N . THR A 1 187 ? 29.605 11.188 -40.424 1.00 87.94 187 THR A N 1
ATOM 1476 C CA . THR A 1 187 ? 30.109 9.961 -41.064 1.00 87.94 187 THR A CA 1
ATOM 1477 C C . THR A 1 187 ? 29.529 9.761 -42.464 1.00 87.94 187 THR A C 1
ATOM 1479 O O . THR A 1 187 ? 30.284 9.418 -43.373 1.00 87.94 187 THR A O 1
ATOM 1482 N N . ALA A 1 188 ? 28.241 10.046 -42.679 1.00 81.44 188 ALA A N 1
ATOM 1483 C CA . ALA A 1 188 ? 27.627 10.010 -44.005 1.00 81.44 188 ALA A CA 1
ATOM 1484 C C . ALA A 1 188 ? 28.278 11.016 -44.974 1.00 81.44 188 ALA A C 1
ATOM 1486 O O . ALA A 1 188 ? 28.675 10.616 -46.066 1.00 81.44 188 ALA A O 1
ATOM 1487 N N . SER A 1 189 ? 28.495 12.270 -44.556 1.00 83.94 189 SER A N 1
ATOM 1488 C CA . SER A 1 189 ? 29.218 13.270 -45.364 1.00 83.94 189 SER A CA 1
ATOM 1489 C C . SER A 1 189 ? 30.653 12.839 -45.686 1.00 83.94 189 SER A C 1
ATOM 1491 O O . SER A 1 189 ? 31.144 13.063 -46.788 1.00 83.94 189 SER A O 1
ATOM 1493 N N . SER A 1 190 ? 31.344 12.186 -44.747 1.00 85.38 190 SER A N 1
ATOM 1494 C CA . SER A 1 190 ? 32.685 11.637 -44.990 1.00 85.38 190 SER A CA 1
ATOM 1495 C C . SER A 1 190 ? 32.670 10.522 -46.042 1.00 85.38 190 SER A C 1
ATOM 1497 O O . SER A 1 190 ? 33.551 10.465 -46.901 1.00 85.38 190 SER A O 1
ATOM 1499 N N . ILE A 1 191 ? 31.655 9.652 -46.016 1.00 80.69 191 ILE A N 1
ATOM 1500 C CA . ILE A 1 191 ? 31.464 8.618 -47.040 1.00 80.69 191 ILE A CA 1
ATOM 1501 C C . ILE A 1 191 ? 31.185 9.258 -48.403 1.00 80.69 191 ILE A C 1
ATOM 1503 O O . ILE A 1 191 ? 31.813 8.857 -49.378 1.00 80.69 191 ILE A O 1
ATOM 1507 N N . GLU A 1 192 ? 30.309 10.260 -48.467 1.00 85.06 192 GLU A N 1
ATOM 1508 C CA . GLU A 1 192 ? 29.987 10.996 -49.697 1.00 85.06 192 GLU A CA 1
ATOM 1509 C C . GLU A 1 192 ? 31.243 11.625 -50.318 1.00 85.06 192 GLU A C 1
ATOM 1511 O O . GLU A 1 192 ? 31.590 11.311 -51.455 1.00 85.06 192 GLU A O 1
ATOM 1516 N N . ASN A 1 193 ? 32.036 12.354 -49.524 1.00 83.69 193 ASN A N 1
ATOM 1517 C CA . ASN A 1 193 ? 33.312 12.926 -49.969 1.00 83.69 193 ASN A CA 1
ATOM 1518 C C . ASN A 1 193 ? 34.294 11.861 -50.496 1.00 83.69 193 ASN A C 1
ATOM 1520 O O . ASN A 1 193 ? 35.039 12.103 -51.448 1.00 83.69 193 ASN A O 1
ATOM 1524 N N . ARG A 1 194 ? 34.320 10.665 -49.889 1.00 84.38 194 ARG A N 1
ATOM 1525 C CA . ARG A 1 194 ? 35.159 9.548 -50.362 1.00 84.38 194 ARG A CA 1
ATOM 1526 C C . ARG A 1 194 ? 34.652 8.963 -51.678 1.00 84.38 194 ARG A C 1
ATOM 1528 O O . ARG A 1 194 ? 35.474 8.565 -52.501 1.00 84.38 194 ARG A O 1
ATOM 1535 N N . VAL A 1 195 ? 33.337 8.894 -51.876 1.00 83.50 195 VAL A N 1
ATOM 1536 C CA . VAL A 1 195 ? 32.722 8.441 -53.133 1.00 83.50 195 VAL A CA 1
ATOM 1537 C C . VAL A 1 195 ? 3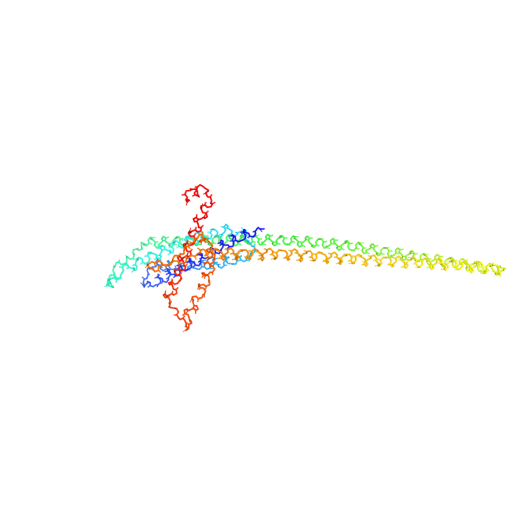3.008 9.438 -54.254 1.00 83.50 195 VAL A C 1
ATOM 1539 O O . VAL A 1 195 ? 33.404 9.016 -55.339 1.00 83.50 195 VAL A O 1
ATOM 1542 N N . ASP A 1 196 ? 32.923 10.738 -53.985 1.00 81.38 196 ASP A N 1
ATOM 1543 C CA . ASP A 1 196 ? 33.271 11.780 -54.957 1.00 81.38 196 ASP A CA 1
ATOM 1544 C C . ASP A 1 196 ? 34.767 11.768 -55.299 1.00 81.38 196 ASP A C 1
ATOM 1546 O O . ASP A 1 196 ? 35.150 11.842 -56.471 1.00 81.38 196 ASP A O 1
ATOM 1550 N N . GLY A 1 197 ? 35.631 11.580 -54.296 1.00 82.75 197 GLY A N 1
ATOM 1551 C CA . GLY A 1 197 ? 37.068 11.368 -54.500 1.00 82.75 197 GLY A CA 1
ATOM 1552 C C . GLY A 1 197 ? 37.368 10.134 -55.362 1.00 82.75 197 GLY A C 1
ATOM 1553 O O . GLY A 1 197 ? 38.231 10.166 -56.240 1.00 82.75 197 GLY A O 1
ATOM 1554 N N . LEU A 1 198 ? 36.620 9.045 -55.172 1.00 83.56 198 LEU A N 1
ATOM 1555 C CA . LEU A 1 198 ? 36.726 7.858 -56.018 1.00 83.56 198 LEU A CA 1
ATOM 1556 C C . LEU A 1 198 ? 36.234 8.141 -57.446 1.00 83.56 198 LEU A C 1
ATOM 1558 O O . LEU A 1 198 ? 36.908 7.777 -58.403 1.00 83.56 198 LEU A O 1
ATOM 1562 N N . SER A 1 199 ? 35.087 8.805 -57.596 1.00 81.62 199 SER A N 1
ATOM 1563 C CA . SER A 1 199 ? 34.488 9.157 -58.888 1.00 81.62 199 SER A CA 1
ATOM 1564 C C . SER A 1 199 ? 35.419 10.042 -59.720 1.00 81.62 199 SER A C 1
ATOM 1566 O O . SER A 1 199 ? 35.683 9.747 -60.884 1.00 81.62 199 SER A O 1
ATOM 1568 N N . THR A 1 200 ? 36.004 11.070 -59.101 1.00 82.50 200 THR A N 1
ATOM 1569 C CA . THR A 1 200 ? 37.020 11.929 -59.731 1.00 82.50 200 THR A CA 1
ATOM 1570 C C . THR A 1 200 ? 38.268 11.144 -60.122 1.00 82.50 200 THR A C 1
ATOM 1572 O O . THR A 1 200 ? 38.720 11.287 -61.253 1.00 82.50 200 THR A O 1
ATOM 1575 N N . THR A 1 201 ? 38.771 10.258 -59.256 1.00 82.88 201 THR A N 1
ATOM 1576 C CA . THR A 1 201 ? 39.912 9.375 -59.574 1.00 82.88 201 THR A CA 1
ATOM 1577 C C . THR A 1 201 ? 39.609 8.437 -60.748 1.00 82.88 201 THR A C 1
ATOM 1579 O O . THR A 1 201 ? 40.454 8.214 -61.610 1.00 82.88 201 THR A O 1
ATOM 1582 N N . VAL A 1 202 ? 38.394 7.887 -60.817 1.00 80.62 202 VAL A N 1
ATOM 1583 C CA . VAL A 1 202 ? 37.947 7.064 -61.952 1.00 80.62 202 VAL A CA 1
ATOM 1584 C C . VAL A 1 202 ? 37.820 7.916 -63.218 1.00 80.62 202 VAL A C 1
ATOM 1586 O O . VAL A 1 202 ? 38.225 7.476 -64.291 1.00 80.62 202 VAL A O 1
ATOM 1589 N N . GLY A 1 203 ? 37.303 9.140 -63.107 1.00 79.38 203 GLY A N 1
ATOM 1590 C CA . GLY A 1 203 ? 37.190 10.090 -64.212 1.00 79.38 203 GLY A CA 1
ATOM 1591 C C . GLY A 1 203 ? 38.547 10.482 -64.799 1.00 79.38 203 GLY A C 1
ATOM 1592 O O . GLY A 1 203 ? 38.728 10.384 -66.012 1.00 79.38 203 GLY A O 1
ATOM 1593 N N . THR A 1 204 ? 39.519 10.852 -63.957 1.00 79.88 204 THR A N 1
ATOM 1594 C CA . THR A 1 204 ? 40.891 11.152 -64.398 1.00 79.88 204 THR A CA 1
ATOM 1595 C C . THR A 1 204 ? 41.557 9.922 -64.994 1.00 79.88 204 THR A C 1
ATOM 1597 O O . THR A 1 204 ? 42.158 10.021 -66.055 1.00 79.88 204 THR A O 1
ATOM 1600 N N . PHE A 1 205 ? 41.366 8.740 -64.402 1.00 74.75 205 PHE A N 1
ATOM 1601 C CA . PHE A 1 205 ? 41.863 7.486 -64.966 1.00 74.75 205 PHE A CA 1
ATOM 1602 C C . PHE A 1 205 ? 41.288 7.197 -66.363 1.00 74.75 205 PHE A C 1
ATOM 1604 O O . PHE A 1 205 ? 42.016 6.781 -67.266 1.00 74.75 205 PHE A O 1
ATOM 1611 N N . LEU A 1 206 ? 39.988 7.418 -66.580 1.00 76.50 206 LEU A N 1
ATOM 1612 C CA . LEU A 1 206 ? 39.366 7.266 -67.899 1.00 76.50 206 LEU A CA 1
ATOM 1613 C C . LEU A 1 206 ? 39.881 8.315 -68.895 1.00 76.50 206 LEU A C 1
ATOM 1615 O O . LEU A 1 206 ? 40.109 7.988 -70.060 1.00 76.50 206 LEU A O 1
ATOM 1619 N N . GLN A 1 207 ? 40.092 9.553 -68.447 1.00 79.19 207 GLN A N 1
ATOM 1620 C CA . GLN A 1 207 ? 40.616 10.639 -69.273 1.00 79.19 207 GLN A CA 1
ATOM 1621 C C . GLN A 1 207 ? 42.082 10.412 -69.666 1.00 79.19 207 GLN A C 1
ATOM 1623 O O . GLN A 1 207 ? 42.413 10.570 -70.840 1.00 79.19 207 GLN A O 1
ATOM 1628 N N . ASP A 1 208 ? 42.928 9.970 -68.735 1.00 75.31 208 ASP A N 1
ATOM 1629 C CA . ASP A 1 208 ? 44.328 9.610 -68.981 1.00 75.31 208 ASP A CA 1
ATOM 1630 C C . ASP A 1 208 ? 44.430 8.427 -69.944 1.00 75.31 208 ASP A C 1
ATOM 1632 O O . ASP A 1 208 ? 45.207 8.471 -70.896 1.00 75.31 208 ASP A O 1
ATOM 1636 N N . ASN A 1 209 ? 43.591 7.399 -69.775 1.00 73.19 209 ASN A N 1
ATOM 1637 C CA . ASN A 1 209 ? 43.519 6.298 -70.738 1.00 73.19 209 ASN A CA 1
ATOM 1638 C C . ASN A 1 209 ? 43.074 6.780 -72.125 1.00 73.19 209 ASN A C 1
ATOM 1640 O O . ASN A 1 209 ? 43.613 6.332 -73.135 1.00 73.19 209 ASN A O 1
ATOM 1644 N N . ASN A 1 210 ? 42.128 7.717 -72.202 1.00 75.06 210 ASN A N 1
ATOM 1645 C CA . ASN A 1 210 ? 41.693 8.284 -73.476 1.00 75.06 210 ASN A CA 1
ATOM 1646 C C . ASN A 1 210 ? 42.785 9.160 -74.124 1.00 75.06 210 ASN A C 1
ATOM 1648 O O . ASN A 1 210 ? 42.959 9.122 -75.340 1.00 75.06 210 ASN A O 1
ATOM 1652 N N . ALA A 1 211 ? 43.565 9.901 -73.330 1.00 71.25 211 ALA A N 1
ATOM 1653 C CA . ALA A 1 211 ? 44.718 10.675 -73.793 1.00 71.25 211 ALA A CA 1
ATOM 1654 C C . ALA A 1 211 ? 45.874 9.774 -74.267 1.00 71.25 211 ALA A C 1
ATOM 1656 O O . ALA A 1 211 ? 46.513 10.052 -75.280 1.00 71.25 211 ALA A O 1
ATOM 1657 N N . GLN A 1 212 ? 46.114 8.648 -73.591 1.00 68.56 212 GLN A N 1
ATOM 1658 C CA . GLN A 1 212 ? 47.068 7.634 -74.049 1.00 68.56 212 GLN A CA 1
ATOM 1659 C C . GLN A 1 212 ? 46.602 6.963 -75.350 1.00 68.56 212 GLN A C 1
ATOM 1661 O O . GLN A 1 212 ? 47.409 6.743 -76.255 1.00 68.56 212 GLN A O 1
ATOM 1666 N N . LEU A 1 213 ? 45.299 6.693 -75.493 1.00 64.88 213 LEU A N 1
ATOM 1667 C CA . LEU A 1 213 ? 44.711 6.154 -76.723 1.00 64.88 213 LEU A CA 1
ATOM 1668 C C . LEU A 1 213 ? 44.713 7.168 -77.879 1.00 64.88 213 LEU A C 1
ATOM 1670 O O . LEU A 1 213 ? 44.921 6.780 -79.029 1.00 64.88 213 LEU A O 1
ATOM 1674 N N . SER A 1 214 ? 44.532 8.463 -77.610 1.00 61.28 214 SER A N 1
ATOM 1675 C CA . SER A 1 214 ? 44.632 9.515 -78.629 1.00 61.28 214 SER A CA 1
ATOM 1676 C C . SER A 1 214 ? 46.084 9.814 -79.020 1.00 61.28 214 SER A C 1
ATOM 1678 O O . SER A 1 214 ? 46.349 10.033 -80.200 1.00 61.28 214 SER A O 1
ATOM 1680 N N . GLY A 1 215 ? 47.038 9.707 -78.088 1.00 58.44 215 GLY A N 1
ATOM 1681 C CA . GLY A 1 215 ? 48.476 9.703 -78.380 1.00 58.44 215 GLY A CA 1
ATOM 1682 C C . GLY A 1 215 ? 48.881 8.523 -79.269 1.00 58.44 215 GLY A C 1
ATOM 1683 O O . GLY A 1 215 ? 49.605 8.701 -80.246 1.00 58.44 215 GLY A O 1
ATOM 1684 N N . LEU A 1 216 ? 48.315 7.337 -79.021 1.00 54.16 216 LEU A N 1
ATOM 1685 C CA . LEU A 1 216 ? 48.406 6.189 -79.930 1.00 54.16 216 LEU A CA 1
ATOM 1686 C C . LEU A 1 216 ? 47.788 6.494 -81.302 1.00 54.16 216 LEU A C 1
ATOM 1688 O O . LEU A 1 216 ? 48.353 6.099 -82.315 1.00 54.16 216 LEU A O 1
ATOM 1692 N N . ARG A 1 217 ? 46.681 7.241 -81.368 1.00 51.38 217 ARG A N 1
ATOM 1693 C CA . ARG A 1 217 ? 46.043 7.654 -82.631 1.00 51.38 217 ARG A CA 1
ATOM 1694 C C . ARG A 1 217 ? 46.872 8.677 -83.424 1.00 51.38 217 ARG A C 1
ATOM 1696 O O . ARG A 1 217 ? 46.840 8.635 -84.649 1.00 51.38 217 ARG A O 1
ATOM 1703 N N . GLY A 1 218 ? 47.622 9.548 -82.744 1.00 51.34 218 GLY A N 1
ATOM 1704 C CA . GLY A 1 218 ? 48.582 10.475 -83.358 1.00 51.34 218 GLY A CA 1
ATOM 1705 C C . GLY A 1 218 ? 49.813 9.755 -83.914 1.00 51.34 218 GLY A C 1
ATOM 1706 O O . GLY A 1 218 ? 50.198 9.983 -85.054 1.00 51.34 218 GLY A O 1
ATOM 1707 N N . VAL A 1 219 ? 50.353 8.786 -83.169 1.00 52.31 219 VAL A N 1
ATOM 1708 C CA . VAL A 1 219 ? 51.453 7.924 -83.642 1.00 52.31 219 VAL A CA 1
ATOM 1709 C C . VAL A 1 219 ? 50.995 6.996 -84.781 1.00 52.31 219 VAL A C 1
ATOM 1711 O O . VAL A 1 219 ? 51.778 6.670 -85.666 1.00 52.31 219 VAL A O 1
ATOM 1714 N N . VAL A 1 220 ? 49.715 6.617 -84.833 1.00 48.97 220 VAL A N 1
ATOM 1715 C CA . VAL A 1 220 ? 49.131 5.827 -85.936 1.00 48.97 220 VAL A CA 1
ATOM 1716 C C . VAL A 1 220 ? 49.052 6.603 -87.263 1.00 48.97 220 VAL A C 1
ATOM 1718 O O . VAL A 1 220 ? 48.994 5.962 -88.308 1.00 48.97 220 VAL A O 1
ATOM 1721 N N . LEU A 1 221 ? 49.120 7.941 -87.265 1.00 51.38 221 LEU A N 1
ATOM 1722 C CA . LEU A 1 221 ? 49.140 8.737 -88.504 1.00 51.38 221 LEU A CA 1
ATOM 1723 C C . LEU A 1 221 ? 50.554 8.951 -89.075 1.00 51.38 221 LEU A C 1
ATOM 1725 O O . LEU A 1 221 ? 50.698 8.989 -90.293 1.00 51.38 221 LEU A O 1
ATOM 1729 N N . ASP A 1 222 ? 51.591 8.970 -88.233 1.00 47.84 222 ASP A N 1
ATOM 1730 C CA . ASP A 1 222 ? 52.992 9.108 -88.676 1.00 47.84 222 ASP A CA 1
ATOM 1731 C C . ASP A 1 222 ? 53.692 7.764 -88.956 1.00 47.84 222 ASP A C 1
ATOM 1733 O O . ASP A 1 222 ? 54.834 7.724 -89.410 1.00 47.84 222 ASP A O 1
ATOM 1737 N N . THR A 1 223 ? 53.017 6.633 -88.726 1.00 48.59 223 THR A N 1
ATOM 1738 C CA . THR A 1 223 ? 53.639 5.299 -88.799 1.00 48.59 223 THR A CA 1
ATOM 1739 C C . THR A 1 223 ? 52.970 4.387 -89.829 1.00 48.59 223 THR A C 1
ATOM 1741 O O . THR A 1 223 ? 52.787 3.196 -89.591 1.00 48.59 223 THR A O 1
ATOM 1744 N N . GLN A 1 224 ? 52.618 4.917 -91.002 1.00 44.97 224 GLN A N 1
ATOM 1745 C CA . GLN A 1 224 ? 52.160 4.101 -92.136 1.00 44.97 224 GLN A CA 1
ATOM 1746 C C . GLN A 1 224 ? 53.318 3.270 -92.755 1.00 44.97 224 GLN A C 1
ATOM 1748 O O . GLN A 1 224 ? 53.054 2.261 -93.403 1.00 44.97 224 GLN A O 1
ATOM 1753 N N . GLU A 1 225 ? 54.592 3.607 -92.493 1.00 42.88 225 GLU A N 1
ATOM 1754 C CA . GLU A 1 225 ? 55.769 2.948 -93.107 1.00 42.88 225 GLU A CA 1
ATOM 1755 C C . GLU A 1 225 ? 56.539 1.947 -92.211 1.00 42.88 225 GLU A C 1
ATOM 1757 O O . GLU A 1 225 ? 57.316 1.147 -92.727 1.00 42.88 225 GLU A O 1
ATOM 1762 N N . ALA A 1 226 ? 56.295 1.886 -90.893 1.00 48.16 226 ALA A N 1
ATOM 1763 C CA . ALA A 1 226 ? 56.976 0.938 -89.981 1.00 48.16 226 ALA A CA 1
ATOM 1764 C C . ALA A 1 226 ? 56.081 -0.237 -89.515 1.00 48.16 226 ALA A C 1
ATOM 1766 O O . ALA A 1 226 ? 56.282 -0.836 -88.453 1.00 48.16 226 ALA A O 1
ATOM 1767 N N . THR A 1 227 ? 55.061 -0.575 -90.305 1.00 49.44 227 THR A N 1
ATOM 1768 C CA . THR A 1 227 ? 53.904 -1.404 -89.917 1.00 49.44 227 THR A CA 1
ATOM 1769 C C . THR A 1 227 ? 54.142 -2.915 -89.837 1.00 49.44 227 THR A C 1
ATOM 1771 O O . THR A 1 227 ? 53.292 -3.619 -89.292 1.00 49.44 227 THR A O 1
ATOM 1774 N N . ASN A 1 228 ? 55.291 -3.445 -90.271 1.00 51.06 228 ASN A N 1
ATOM 1775 C CA . ASN A 1 228 ? 55.504 -4.903 -90.269 1.00 51.06 228 ASN A CA 1
ATOM 1776 C C . ASN A 1 228 ? 56.340 -5.440 -89.091 1.00 51.06 228 ASN A C 1
ATOM 1778 O O . ASN A 1 228 ? 56.059 -6.541 -88.623 1.00 51.06 228 ASN A O 1
ATOM 1782 N N . CYS A 1 229 ? 57.274 -4.667 -88.520 1.00 49.12 229 CYS A N 1
ATOM 1783 C CA . CYS A 1 229 ? 58.002 -5.084 -87.305 1.00 49.12 229 CYS A CA 1
ATOM 1784 C C . CYS A 1 229 ? 57.269 -4.709 -86.003 1.00 49.12 229 CYS A C 1
ATOM 1786 O O . CYS A 1 229 ? 57.303 -5.462 -85.029 1.00 49.12 229 CYS A O 1
ATOM 1788 N N . ALA A 1 230 ? 56.545 -3.584 -85.978 1.00 47.22 230 ALA A N 1
ATOM 1789 C CA . ALA A 1 230 ? 55.849 -3.119 -84.777 1.00 47.22 230 ALA A CA 1
ATOM 1790 C C . ALA A 1 230 ? 54.588 -3.937 -84.446 1.00 47.22 230 ALA A C 1
ATOM 1792 O O . ALA A 1 230 ? 54.208 -4.017 -83.284 1.00 47.22 230 ALA A O 1
ATOM 1793 N N . ARG A 1 231 ? 53.961 -4.606 -85.424 1.00 46.88 231 ARG A N 1
ATOM 1794 C CA . ARG A 1 231 ? 52.732 -5.397 -85.220 1.00 46.88 231 ARG A CA 1
ATOM 1795 C C . ARG A 1 231 ? 52.893 -6.505 -84.168 1.00 46.88 231 ARG A C 1
ATOM 1797 O O . ARG A 1 231 ? 51.972 -6.742 -83.394 1.00 46.88 231 ARG A O 1
ATOM 1804 N N . MET A 1 232 ? 54.068 -7.130 -84.083 1.00 53.75 232 MET A N 1
ATOM 1805 C CA . MET A 1 232 ? 54.384 -8.129 -83.050 1.00 53.75 232 MET A CA 1
ATOM 1806 C C . MET A 1 232 ? 54.624 -7.501 -81.665 1.00 53.75 232 MET A C 1
ATOM 1808 O O . MET A 1 232 ? 54.148 -8.028 -80.662 1.00 53.75 232 MET A O 1
ATOM 1812 N N . GLN A 1 233 ? 55.293 -6.345 -81.591 1.00 52.78 233 GLN A N 1
ATOM 1813 C CA . GLN A 1 233 ? 55.538 -5.646 -80.319 1.00 52.78 233 GLN A CA 1
ATOM 1814 C C . GLN A 1 233 ? 54.294 -4.924 -79.782 1.00 52.78 233 GLN A C 1
ATOM 1816 O O . GLN A 1 233 ? 54.111 -4.825 -78.572 1.00 52.78 233 GLN A O 1
ATOM 1821 N N . VAL A 1 234 ? 53.415 -4.449 -80.665 1.00 52.59 234 VAL A N 1
ATOM 1822 C CA . VAL A 1 234 ? 52.136 -3.822 -80.315 1.00 52.59 234 VAL A CA 1
ATOM 1823 C C . VAL A 1 234 ? 51.156 -4.865 -79.796 1.00 52.59 234 VAL A C 1
ATOM 1825 O O . VAL A 1 234 ? 50.509 -4.591 -78.796 1.00 52.59 234 VAL A O 1
ATOM 1828 N N . LEU A 1 235 ? 51.102 -6.071 -80.376 1.00 54.38 235 LEU A N 1
ATOM 1829 C CA . LEU A 1 235 ? 50.317 -7.176 -79.812 1.00 54.38 235 LEU A CA 1
ATOM 1830 C C . LEU A 1 235 ? 50.844 -7.602 -78.433 1.00 54.38 235 LEU A C 1
ATOM 1832 O O . LEU A 1 235 ? 50.051 -7.747 -77.511 1.00 54.38 235 LEU A O 1
ATOM 1836 N N . GLN A 1 236 ? 52.168 -7.673 -78.238 1.00 57.56 236 GLN A N 1
ATOM 1837 C CA . GLN A 1 236 ? 52.750 -7.926 -76.911 1.00 57.56 236 GLN A CA 1
ATOM 1838 C C . GLN A 1 236 ? 52.446 -6.820 -75.888 1.00 57.56 236 GLN A C 1
ATOM 1840 O O . GLN A 1 236 ? 52.204 -7.119 -74.720 1.00 57.56 236 GLN A O 1
ATOM 1845 N N . ARG A 1 237 ? 52.442 -5.546 -76.299 1.00 56.91 237 ARG A N 1
ATOM 1846 C CA . ARG A 1 237 ? 52.119 -4.419 -75.407 1.00 56.91 237 ARG A CA 1
ATOM 1847 C C . ARG A 1 237 ? 50.618 -4.284 -75.146 1.00 56.91 237 ARG A C 1
ATOM 1849 O O . ARG A 1 237 ? 50.234 -3.920 -74.040 1.00 56.91 237 ARG A O 1
ATOM 1856 N N . LEU A 1 238 ? 49.765 -4.619 -76.113 1.00 53.66 238 LEU A N 1
ATOM 1857 C CA . LEU A 1 238 ? 48.316 -4.712 -75.917 1.00 53.66 238 LEU A CA 1
ATOM 1858 C C . LEU A 1 238 ? 47.965 -5.862 -74.980 1.00 53.66 238 LEU A C 1
ATOM 1860 O O . LEU A 1 238 ? 47.161 -5.651 -74.082 1.00 53.66 238 LEU A O 1
ATOM 1864 N N . ASP A 1 239 ? 48.615 -7.019 -75.103 1.00 54.78 239 ASP A N 1
ATOM 1865 C CA . ASP A 1 239 ? 48.449 -8.113 -74.144 1.00 54.78 239 ASP A CA 1
ATOM 1866 C C . ASP A 1 239 ? 49.019 -7.758 -72.763 1.00 54.78 239 ASP A C 1
ATOM 1868 O O . ASP A 1 239 ? 48.430 -8.134 -71.750 1.00 54.78 239 ASP A O 1
ATOM 1872 N N . SER A 1 240 ? 50.097 -6.965 -72.674 1.00 59.25 240 SER A N 1
ATOM 1873 C CA . SER A 1 240 ? 50.609 -6.504 -71.374 1.00 59.25 240 SER A CA 1
ATOM 1874 C C . SER A 1 240 ? 49.703 -5.458 -70.716 1.00 59.25 240 SER A C 1
ATOM 1876 O O . SER A 1 240 ? 49.541 -5.471 -69.499 1.00 59.25 240 SER A O 1
ATOM 1878 N N . VAL A 1 241 ? 49.090 -4.561 -71.494 1.00 57.50 241 VAL A N 1
ATOM 1879 C CA . VAL A 1 241 ? 48.174 -3.520 -70.990 1.00 57.50 241 VAL A CA 1
ATOM 1880 C C . VAL A 1 241 ? 46.788 -4.098 -70.695 1.00 57.50 241 VAL A C 1
ATOM 1882 O O . VAL A 1 241 ? 46.221 -3.808 -69.643 1.00 57.50 241 VAL A O 1
ATOM 1885 N N . ALA A 1 242 ? 46.265 -4.983 -71.546 1.00 54.88 242 ALA A N 1
ATOM 1886 C CA . ALA A 1 242 ? 45.052 -5.751 -71.267 1.00 54.88 242 ALA A CA 1
ATOM 1887 C C . ALA A 1 242 ? 45.263 -6.698 -70.076 1.00 54.88 242 ALA A C 1
ATOM 1889 O O . ALA A 1 242 ? 44.382 -6.828 -69.226 1.00 54.88 242 ALA A O 1
ATOM 1890 N N . GLY A 1 243 ? 46.454 -7.292 -69.953 1.00 58.75 243 GLY A N 1
ATOM 1891 C CA . GLY A 1 243 ? 46.883 -8.055 -68.784 1.00 58.75 243 GLY A CA 1
ATOM 1892 C C . GLY A 1 243 ? 46.954 -7.199 -67.518 1.00 58.75 243 GLY A C 1
ATOM 1893 O O . GLY A 1 243 ? 46.443 -7.616 -66.482 1.00 58.75 243 GLY A O 1
ATOM 1894 N N . GLY A 1 244 ? 47.497 -5.982 -67.604 1.00 63.72 244 GLY A N 1
ATOM 1895 C CA . GLY A 1 244 ? 47.568 -5.023 -66.497 1.00 63.72 244 GLY A CA 1
ATOM 1896 C C . GLY A 1 244 ? 46.193 -4.530 -66.042 1.00 63.72 244 GLY A C 1
ATOM 1897 O O . GLY A 1 244 ? 45.894 -4.554 -64.851 1.00 63.72 244 GLY A O 1
ATOM 1898 N N . SER A 1 245 ? 45.316 -4.179 -66.983 1.00 55.47 245 SER A N 1
ATOM 1899 C CA . SER A 1 245 ? 43.933 -3.776 -66.703 1.00 55.47 245 SER A CA 1
ATOM 1900 C C . SER A 1 245 ? 43.117 -4.925 -66.102 1.00 55.47 245 SER A C 1
ATOM 1902 O O . SER A 1 245 ? 42.405 -4.738 -65.116 1.00 55.47 245 SER A O 1
ATOM 1904 N N . LYS A 1 246 ? 43.283 -6.153 -66.610 1.00 63.91 246 LYS A N 1
ATOM 1905 C CA . LYS A 1 246 ? 42.639 -7.353 -66.055 1.00 63.91 246 LYS A CA 1
ATOM 1906 C C . LYS A 1 246 ? 43.180 -7.702 -64.667 1.00 63.91 246 LYS A C 1
ATOM 1908 O O . LYS A 1 246 ? 42.397 -8.060 -63.789 1.00 63.91 246 LYS A O 1
ATOM 1913 N N . ALA A 1 247 ? 44.485 -7.543 -64.442 1.00 65.06 247 ALA A N 1
ATOM 1914 C CA . ALA A 1 247 ? 45.107 -7.718 -63.133 1.00 65.06 247 ALA A CA 1
ATOM 1915 C C . ALA A 1 247 ? 44.588 -6.680 -62.126 1.00 65.06 247 ALA A C 1
ATOM 1917 O O . ALA A 1 247 ? 44.198 -7.044 -61.019 1.00 65.06 247 ALA A O 1
ATOM 1918 N N . GLN A 1 248 ? 44.477 -5.413 -62.518 1.00 62.38 248 GLN A N 1
ATOM 1919 C CA . GLN A 1 248 ? 43.965 -4.344 -61.657 1.00 62.38 248 GLN A CA 1
ATOM 1920 C C . GLN A 1 248 ? 42.463 -4.471 -61.384 1.00 62.38 248 GLN A C 1
ATOM 1922 O O . GLN A 1 248 ? 42.032 -4.298 -60.246 1.00 62.38 248 GLN A O 1
ATOM 1927 N N . HIS A 1 249 ? 41.662 -4.861 -62.378 1.00 65.69 249 HIS A N 1
ATOM 1928 C CA . HIS A 1 249 ? 40.244 -5.145 -62.165 1.00 65.69 249 HIS A CA 1
ATOM 1929 C C . HIS A 1 249 ? 40.051 -6.351 -61.236 1.00 65.69 249 HIS A C 1
ATOM 1931 O O . HIS A 1 249 ? 39.206 -6.315 -60.343 1.00 65.69 249 HIS A O 1
ATOM 1937 N N . SER A 1 250 ? 40.892 -7.383 -61.370 1.00 68.00 250 SER A N 1
ATOM 1938 C CA . SER A 1 250 ? 40.892 -8.515 -60.440 1.00 68.00 250 SER A CA 1
ATOM 1939 C C . SER A 1 250 ? 41.333 -8.117 -59.026 1.00 68.00 250 SER A C 1
ATOM 1941 O O . SER A 1 250 ? 40.758 -8.610 -58.060 1.00 68.00 250 SER A O 1
ATOM 1943 N N . ALA A 1 251 ? 42.277 -7.179 -58.880 1.00 68.00 251 ALA A N 1
ATOM 1944 C CA . ALA A 1 251 ? 42.695 -6.649 -57.583 1.00 68.00 251 ALA A CA 1
ATOM 1945 C C . ALA A 1 251 ? 41.555 -5.880 -56.899 1.00 68.00 251 ALA A C 1
ATOM 1947 O O . ALA A 1 251 ? 41.221 -6.168 -55.753 1.00 68.00 251 ALA A O 1
ATOM 1948 N N . LEU A 1 252 ? 40.872 -4.999 -57.633 1.00 67.94 252 LEU A N 1
ATOM 1949 C CA . LEU A 1 252 ? 39.731 -4.245 -57.112 1.00 67.94 252 LEU A CA 1
ATOM 1950 C C . LEU A 1 252 ? 38.558 -5.169 -56.738 1.00 67.94 252 LEU A C 1
ATOM 1952 O O . LEU A 1 252 ? 37.908 -4.993 -55.709 1.00 67.94 252 LEU A O 1
ATOM 1956 N N . GLN A 1 253 ? 38.309 -6.202 -57.547 1.00 70.12 253 GLN A N 1
ATOM 1957 C CA . GLN A 1 253 ? 37.287 -7.206 -57.257 1.00 70.12 253 GLN A CA 1
ATOM 1958 C C . GLN A 1 253 ? 37.643 -8.049 -56.021 1.00 70.12 253 GLN A C 1
ATOM 1960 O O . GLN A 1 253 ? 36.753 -8.405 -55.242 1.00 70.12 253 GLN A O 1
ATOM 1965 N N . ASN A 1 254 ? 38.930 -8.341 -55.813 1.00 73.19 254 ASN A N 1
ATOM 1966 C CA . ASN A 1 254 ? 39.425 -9.025 -54.622 1.00 73.19 254 ASN A CA 1
ATOM 1967 C C . ASN A 1 254 ? 39.297 -8.154 -53.366 1.00 73.19 254 ASN A C 1
ATOM 1969 O O . ASN A 1 254 ? 38.875 -8.675 -52.336 1.00 73.19 254 ASN A O 1
ATOM 1973 N N . ASP A 1 255 ? 39.550 -6.848 -53.455 1.00 72.19 255 ASP A N 1
ATOM 1974 C CA . ASP A 1 255 ? 39.383 -5.912 -52.335 1.00 72.19 255 ASP A CA 1
ATOM 1975 C C . ASP A 1 255 ? 37.913 -5.749 -51.938 1.00 72.19 255 ASP A C 1
ATOM 1977 O O . ASP A 1 255 ? 37.569 -5.853 -50.758 1.00 72.19 255 ASP A O 1
ATOM 1981 N N . VAL A 1 256 ? 37.010 -5.596 -52.913 1.00 68.88 256 VAL A N 1
ATOM 1982 C CA . VAL A 1 256 ? 35.559 -5.548 -52.655 1.00 68.88 256 VAL A CA 1
ATOM 1983 C C . VAL A 1 256 ? 35.082 -6.855 -52.019 1.00 68.88 256 VAL A C 1
ATOM 1985 O O . VAL A 1 256 ? 34.344 -6.844 -51.030 1.00 68.88 256 VAL A O 1
ATOM 1988 N N . ARG A 1 257 ? 35.541 -8.002 -52.532 1.00 75.94 257 ARG A N 1
ATOM 1989 C CA . ARG A 1 257 ? 35.230 -9.315 -51.950 1.00 75.94 257 ARG A CA 1
ATOM 1990 C C . ARG A 1 257 ? 35.816 -9.457 -50.538 1.00 75.94 257 ARG A C 1
ATOM 1992 O O . ARG A 1 257 ? 35.155 -10.025 -49.668 1.00 75.94 257 ARG A O 1
ATOM 1999 N N . GLY A 1 258 ? 37.007 -8.916 -50.290 1.00 80.25 258 GLY A N 1
ATOM 2000 C CA . GLY A 1 258 ? 37.652 -8.859 -48.978 1.00 80.25 258 GLY A CA 1
ATOM 2001 C C . GLY A 1 258 ? 36.844 -8.048 -47.966 1.00 80.25 258 GLY A C 1
ATOM 2002 O O . GLY A 1 258 ? 36.555 -8.545 -46.876 1.00 80.25 258 GLY A O 1
ATOM 2003 N N . GLY A 1 259 ? 36.385 -6.856 -48.355 1.00 78.06 259 GLY A N 1
ATOM 2004 C CA . GLY A 1 259 ? 35.530 -6.000 -47.529 1.00 78.06 259 GLY A CA 1
ATOM 2005 C C . GLY A 1 259 ? 34.204 -6.669 -47.159 1.00 78.06 259 GLY A C 1
ATOM 2006 O O . GLY A 1 259 ? 33.841 -6.722 -45.983 1.00 78.06 259 GLY A O 1
ATOM 2007 N N . VAL A 1 260 ? 33.516 -7.275 -48.135 1.00 77.94 260 VAL A N 1
ATOM 2008 C CA . VAL A 1 260 ? 32.259 -8.012 -47.895 1.00 77.94 260 VAL A CA 1
ATOM 2009 C C . VAL A 1 260 ? 32.474 -9.198 -46.947 1.00 77.94 260 VAL A C 1
ATOM 2011 O O . VAL A 1 260 ? 31.665 -9.432 -46.045 1.00 77.94 260 VAL A O 1
ATOM 2014 N N . ASN A 1 261 ? 33.577 -9.932 -47.105 1.00 80.19 261 ASN A N 1
ATOM 2015 C CA . ASN A 1 261 ? 33.914 -11.044 -46.218 1.00 80.19 261 ASN A CA 1
ATOM 2016 C C . ASN A 1 261 ? 34.235 -10.579 -44.788 1.00 80.19 261 ASN A C 1
ATOM 2018 O O . ASN A 1 261 ? 33.843 -11.262 -43.840 1.00 80.19 261 ASN A O 1
ATOM 2022 N N . SER A 1 262 ? 34.884 -9.422 -44.620 1.00 80.06 262 SER A N 1
ATOM 2023 C CA . SER A 1 262 ? 35.143 -8.830 -43.299 1.00 80.06 262 SER A CA 1
ATOM 2024 C C . SER A 1 262 ? 33.842 -8.462 -42.590 1.00 80.06 262 SER A C 1
ATOM 2026 O O . SER A 1 262 ? 33.599 -8.930 -41.481 1.00 80.06 262 SER A O 1
ATOM 2028 N N . VAL A 1 263 ? 32.939 -7.741 -43.265 1.00 75.31 263 VAL A N 1
ATOM 2029 C CA . VAL A 1 263 ? 31.630 -7.365 -42.699 1.00 75.31 263 VAL A CA 1
ATOM 2030 C C . VAL A 1 263 ? 30.821 -8.606 -42.312 1.00 75.31 263 VAL A C 1
ATOM 2032 O O . VAL A 1 263 ? 30.225 -8.670 -41.236 1.00 75.31 263 VAL A O 1
ATOM 2035 N N . ARG A 1 264 ? 30.833 -9.647 -43.153 1.00 79.94 264 ARG A N 1
ATOM 2036 C CA . ARG A 1 264 ? 30.155 -10.914 -42.848 1.00 79.94 264 ARG A CA 1
ATOM 2037 C C . ARG A 1 264 ? 30.753 -11.612 -41.622 1.00 79.94 264 ARG A C 1
ATOM 2039 O O . ARG A 1 264 ? 30.006 -12.207 -40.842 1.00 79.94 264 ARG A O 1
ATOM 2046 N N . LYS A 1 265 ? 32.076 -11.542 -41.444 1.00 84.31 265 LYS A N 1
ATOM 2047 C CA . LYS A 1 265 ? 32.785 -12.083 -40.277 1.00 84.31 265 LYS A CA 1
ATOM 2048 C C . LYS A 1 265 ? 32.415 -11.320 -39.005 1.00 84.31 265 LYS A C 1
ATOM 2050 O O . LYS A 1 265 ? 32.101 -11.962 -38.006 1.00 84.31 265 LYS A O 1
ATOM 2055 N N . ASP A 1 266 ? 32.345 -9.995 -39.063 1.00 80.38 266 ASP A N 1
ATOM 2056 C CA . ASP A 1 266 ? 31.983 -9.156 -37.915 1.00 80.38 266 ASP A CA 1
ATOM 2057 C C . ASP A 1 266 ? 30.529 -9.388 -37.479 1.00 80.38 266 ASP A C 1
ATOM 2059 O O . ASP A 1 266 ? 30.260 -9.609 -36.296 1.00 80.38 266 ASP A O 1
ATOM 2063 N N . ILE A 1 267 ? 29.595 -9.485 -38.435 1.00 77.81 267 ILE A N 1
ATOM 2064 C CA . ILE A 1 267 ? 28.196 -9.862 -38.163 1.00 77.81 267 ILE A CA 1
ATOM 2065 C C . ILE A 1 267 ? 28.120 -11.256 -37.522 1.00 77.81 267 ILE A C 1
ATOM 2067 O O . ILE A 1 267 ? 27.338 -11.483 -36.593 1.00 77.81 267 ILE A O 1
ATOM 2071 N N . HIS A 1 268 ? 28.941 -12.205 -37.982 1.00 85.94 268 HIS A N 1
ATOM 2072 C CA . HIS A 1 268 ? 28.985 -13.545 -37.404 1.00 85.94 268 HIS A CA 1
ATOM 2073 C C . HIS A 1 268 ? 29.516 -13.540 -35.962 1.00 85.94 268 HIS A C 1
ATOM 2075 O O . HIS A 1 268 ? 28.907 -14.167 -35.092 1.00 85.94 268 HIS A O 1
ATOM 2081 N N . ILE A 1 269 ? 30.598 -12.802 -35.688 1.00 85.69 269 ILE A N 1
ATOM 2082 C CA . ILE A 1 269 ? 31.181 -12.646 -34.345 1.00 85.69 269 ILE A CA 1
ATOM 2083 C C . ILE A 1 269 ? 30.168 -11.989 -33.398 1.00 85.69 269 ILE A C 1
ATOM 2085 O O . ILE A 1 269 ? 29.926 -12.496 -32.301 1.00 85.69 269 ILE A O 1
ATOM 2089 N N . MET A 1 270 ? 29.504 -10.920 -33.840 1.00 75.50 270 MET A N 1
ATOM 2090 C CA . MET A 1 270 ? 28.464 -10.233 -33.072 1.00 75.50 270 MET A CA 1
ATOM 2091 C C . MET A 1 270 ? 27.275 -11.158 -32.766 1.00 75.50 270 MET A C 1
ATOM 2093 O O . MET A 1 270 ? 26.804 -11.219 -31.627 1.00 75.50 270 MET A O 1
ATOM 2097 N N . SER A 1 271 ? 26.831 -11.955 -33.744 1.00 78.12 271 SER A N 1
ATOM 2098 C CA . SER A 1 271 ? 25.778 -12.959 -33.547 1.00 78.12 271 SER A CA 1
ATOM 2099 C C . SER A 1 271 ? 26.188 -14.048 -32.544 1.00 78.12 271 SER A C 1
ATOM 2101 O O . SER A 1 271 ? 25.394 -14.431 -31.679 1.00 78.12 271 SER A O 1
ATOM 2103 N N . GLN A 1 272 ? 27.435 -14.531 -32.608 1.00 86.00 272 GLN A N 1
ATOM 2104 C CA . GLN A 1 272 ? 27.963 -15.497 -31.640 1.00 86.00 272 GLN A CA 1
ATOM 2105 C C . GLN A 1 272 ? 28.036 -14.912 -30.225 1.00 86.00 272 GLN A C 1
ATOM 2107 O O . GLN A 1 272 ? 27.592 -15.570 -29.280 1.00 86.00 272 GLN A O 1
ATOM 2112 N N . SER A 1 273 ? 28.516 -13.675 -30.082 1.00 80.88 273 SER A N 1
ATOM 2113 C CA . SER A 1 273 ? 28.588 -12.966 -28.799 1.00 80.88 273 SER A CA 1
ATOM 2114 C C . SER A 1 273 ? 27.201 -12.810 -28.161 1.00 80.88 273 SER A C 1
ATOM 2116 O O . SER A 1 273 ? 26.994 -13.197 -27.007 1.00 80.88 273 SER A O 1
ATOM 2118 N N . MET A 1 274 ? 26.191 -12.388 -28.934 1.00 73.69 274 MET A N 1
ATOM 2119 C CA . MET A 1 274 ? 24.807 -12.309 -28.443 1.00 73.69 274 MET A CA 1
ATOM 2120 C C . MET A 1 274 ? 24.258 -13.668 -27.993 1.00 73.69 274 MET A C 1
ATOM 2122 O O . MET A 1 274 ? 23.591 -13.764 -26.958 1.00 73.69 274 MET A O 1
ATOM 2126 N N . ARG A 1 275 ? 24.543 -14.744 -28.740 1.00 79.81 275 ARG A N 1
ATOM 2127 C CA . ARG A 1 275 ? 24.125 -16.104 -28.359 1.00 79.81 275 ARG A CA 1
ATOM 2128 C C . ARG A 1 275 ? 24.805 -16.566 -27.069 1.00 79.81 275 ARG A C 1
ATOM 2130 O O . ARG A 1 275 ? 24.155 -17.215 -26.249 1.00 79.81 275 ARG A O 1
ATOM 2137 N N . GLN A 1 276 ? 26.081 -16.240 -26.869 1.00 82.62 276 GLN A N 1
ATOM 2138 C CA . GLN A 1 276 ? 26.805 -16.564 -25.638 1.00 82.62 276 GLN A CA 1
ATOM 2139 C C . GLN A 1 276 ? 26.267 -15.778 -24.436 1.00 82.62 276 GLN A C 1
ATOM 2141 O O . GLN A 1 276 ? 25.994 -16.391 -23.403 1.00 82.62 276 GLN A O 1
ATOM 2146 N N . SER A 1 277 ? 26.023 -14.474 -24.590 1.00 79.75 277 SER A N 1
ATOM 2147 C CA . SER A 1 277 ? 25.434 -13.625 -23.546 1.00 79.75 277 SER A CA 1
ATOM 2148 C C . SER A 1 277 ? 24.061 -14.144 -23.099 1.00 79.75 277 SER A C 1
ATOM 2150 O O . SER A 1 277 ? 23.850 -14.416 -21.913 1.00 79.75 277 SER A O 1
ATOM 2152 N N . ARG A 1 278 ? 23.163 -14.449 -24.053 1.00 74.69 278 ARG A N 1
ATOM 2153 C CA . ARG A 1 278 ? 21.854 -15.056 -23.744 1.00 74.69 278 ARG A CA 1
ATOM 2154 C C . ARG A 1 278 ? 21.996 -16.389 -23.009 1.00 74.69 278 ARG A C 1
ATOM 2156 O O . ARG A 1 278 ? 21.343 -16.593 -21.991 1.00 74.69 278 ARG A O 1
ATOM 2163 N N . ARG A 1 279 ? 22.890 -17.281 -23.460 1.00 80.19 279 ARG A N 1
ATOM 2164 C CA . ARG A 1 279 ? 23.143 -18.570 -22.784 1.00 80.19 279 ARG A CA 1
ATOM 2165 C C . ARG A 1 279 ? 23.653 -18.387 -21.352 1.00 80.19 279 ARG A C 1
ATOM 2167 O O . ARG A 1 279 ? 23.241 -19.140 -20.470 1.00 80.19 279 ARG A O 1
ATOM 2174 N N . GLN A 1 280 ? 24.529 -17.414 -21.104 1.00 80.62 280 GLN A N 1
ATOM 2175 C CA . GLN A 1 280 ? 25.015 -17.115 -19.755 1.00 80.62 280 GLN A CA 1
ATOM 2176 C C . GLN A 1 280 ? 23.896 -16.582 -18.855 1.00 80.62 280 GLN A C 1
ATOM 2178 O O . GLN A 1 280 ? 23.775 -17.033 -17.716 1.00 80.62 280 GLN A O 1
ATOM 2183 N N . GLN A 1 281 ? 23.039 -15.696 -19.365 1.00 78.44 281 GLN A N 1
ATOM 2184 C CA . GLN A 1 281 ? 21.888 -15.187 -18.620 1.00 78.44 281 GLN A CA 1
ATOM 2185 C C . GLN A 1 281 ? 20.910 -16.312 -18.252 1.00 78.44 281 GLN A C 1
ATOM 2187 O O . GLN A 1 281 ? 20.530 -16.432 -17.088 1.00 78.44 281 GLN A O 1
ATOM 2192 N N . THR A 1 282 ? 20.582 -17.206 -19.192 1.00 78.31 282 THR A N 1
ATOM 2193 C CA . THR A 1 282 ? 19.708 -18.358 -18.911 1.00 78.31 282 THR A CA 1
ATOM 2194 C C . THR A 1 282 ? 20.335 -19.318 -17.896 1.00 78.31 282 THR A C 1
ATOM 2196 O O . THR A 1 282 ? 19.633 -19.854 -17.041 1.00 78.31 282 THR A O 1
ATOM 2199 N N . ARG A 1 283 ? 21.661 -19.527 -17.932 1.00 82.19 283 ARG A N 1
ATOM 2200 C CA . ARG A 1 283 ? 22.374 -20.334 -16.921 1.00 82.19 283 ARG A CA 1
ATOM 2201 C C . ARG A 1 283 ? 22.320 -19.692 -15.534 1.00 82.19 283 ARG A C 1
ATOM 2203 O O . ARG A 1 283 ? 22.061 -20.399 -14.562 1.00 82.19 283 ARG A O 1
ATOM 2210 N N . LYS A 1 284 ? 22.521 -18.372 -15.439 1.00 79.06 284 LYS A N 1
ATOM 2211 C CA . LYS A 1 284 ? 22.408 -17.626 -14.175 1.00 79.06 284 LYS A CA 1
ATOM 2212 C C . LYS A 1 284 ? 20.988 -17.706 -13.610 1.00 79.06 284 LYS A C 1
ATOM 2214 O O . LYS A 1 284 ? 20.837 -18.027 -12.436 1.00 79.06 284 LYS A O 1
ATOM 2219 N N . GLN A 1 285 ? 19.968 -17.523 -14.451 1.00 78.31 285 GLN A N 1
ATOM 2220 C CA . GLN A 1 285 ? 18.566 -17.678 -14.051 1.00 78.31 285 GLN A CA 1
ATOM 2221 C C . GLN A 1 285 ? 18.264 -19.101 -13.568 1.00 78.31 285 GLN A C 1
ATOM 2223 O O . GLN A 1 285 ? 17.780 -19.260 -12.455 1.00 78.31 285 GLN A O 1
ATOM 2228 N N . ARG A 1 286 ? 18.635 -20.144 -14.326 1.00 83.44 286 ARG A N 1
ATOM 2229 C CA . ARG A 1 286 ? 18.423 -21.544 -13.909 1.00 83.44 286 ARG A CA 1
ATOM 2230 C C . ARG A 1 286 ? 19.118 -21.886 -12.591 1.00 83.44 286 ARG A C 1
ATOM 2232 O O . ARG A 1 286 ? 18.549 -22.604 -11.778 1.00 83.44 286 ARG A O 1
ATOM 2239 N N . SER A 1 287 ? 20.330 -21.375 -12.372 1.00 86.94 287 SER A N 1
ATOM 2240 C CA . SER A 1 287 ? 21.056 -21.560 -11.109 1.00 86.94 287 SER A CA 1
ATOM 2241 C C . SER A 1 287 ? 20.340 -20.880 -9.938 1.00 86.94 287 SER A C 1
ATOM 2243 O O . SER A 1 287 ? 20.162 -21.499 -8.892 1.00 86.94 287 SER A O 1
ATOM 2245 N N . ALA A 1 288 ? 19.862 -19.645 -10.124 1.00 77.44 288 ALA A N 1
ATOM 2246 C CA . ALA A 1 288 ? 19.077 -18.938 -9.114 1.00 77.44 288 ALA A CA 1
ATOM 2247 C C . ALA A 1 288 ? 17.761 -19.669 -8.801 1.00 77.44 288 ALA A C 1
ATOM 2249 O O . ALA A 1 288 ? 17.473 -19.919 -7.635 1.00 77.44 288 ALA A O 1
ATOM 2250 N N . THR A 1 289 ? 17.015 -20.099 -9.824 1.00 79.81 289 THR A N 1
ATOM 2251 C CA . THR A 1 289 ? 15.789 -20.891 -9.647 1.00 79.81 289 THR A CA 1
ATOM 2252 C C . THR A 1 289 ? 16.071 -22.201 -8.913 1.00 79.81 289 THR A C 1
ATOM 2254 O O . THR A 1 289 ? 15.352 -22.529 -7.978 1.00 79.81 289 THR A O 1
ATOM 2257 N N . LYS A 1 290 ? 17.149 -22.922 -9.256 1.00 87.56 290 LYS A N 1
ATOM 2258 C CA . LYS A 1 290 ? 17.539 -24.152 -8.548 1.00 87.56 290 LYS A CA 1
ATOM 2259 C C . LYS A 1 290 ? 17.866 -23.888 -7.074 1.00 87.56 290 LYS A C 1
ATOM 2261 O O . LYS A 1 290 ? 17.444 -24.655 -6.222 1.00 87.56 290 LYS A O 1
ATOM 2266 N N . LYS A 1 291 ? 18.571 -22.795 -6.755 1.00 85.38 291 LYS A N 1
ATOM 2267 C CA . LYS A 1 291 ? 18.845 -22.407 -5.359 1.00 85.38 291 LYS A CA 1
ATOM 2268 C C . LYS A 1 291 ? 17.563 -22.111 -4.580 1.00 85.38 291 LYS A C 1
ATOM 2270 O O . LYS A 1 291 ? 17.474 -22.496 -3.422 1.00 85.38 291 LYS A O 1
ATOM 2275 N N . ILE A 1 292 ? 16.591 -21.450 -5.209 1.00 76.50 292 ILE A N 1
ATOM 2276 C CA . ILE A 1 292 ? 15.286 -21.173 -4.594 1.00 76.50 292 ILE A CA 1
ATOM 2277 C C . ILE A 1 292 ? 14.535 -22.481 -4.332 1.00 76.50 292 ILE A C 1
ATOM 2279 O O . ILE A 1 292 ? 14.078 -22.684 -3.215 1.00 76.50 292 ILE A O 1
ATOM 2283 N N . MET A 1 293 ? 14.462 -23.381 -5.318 1.00 82.00 293 MET A N 1
ATOM 2284 C CA . MET A 1 293 ? 13.767 -24.667 -5.164 1.00 82.00 293 MET A CA 1
ATOM 2285 C C . MET A 1 293 ? 14.409 -25.538 -4.082 1.00 82.00 293 MET A C 1
ATOM 2287 O O . MET A 1 293 ? 13.697 -26.054 -3.232 1.00 82.00 293 MET A O 1
ATOM 2291 N N . ASN A 1 294 ? 15.742 -25.625 -4.045 1.00 85.69 294 ASN A N 1
ATOM 2292 C CA . ASN A 1 294 ? 16.443 -26.364 -2.994 1.00 85.69 294 ASN A CA 1
ATOM 2293 C C . ASN A 1 294 ? 16.171 -25.778 -1.599 1.00 85.69 294 ASN A C 1
ATOM 2295 O O . ASN A 1 294 ? 15.952 -26.534 -0.663 1.00 85.69 294 ASN A O 1
ATOM 2299 N N . LYS A 1 295 ? 16.153 -24.443 -1.453 1.00 80.75 295 LYS A N 1
ATOM 2300 C CA . LYS A 1 295 ? 15.794 -23.808 -0.174 1.00 80.75 295 LYS A CA 1
ATOM 2301 C C . LYS A 1 295 ? 14.338 -24.053 0.211 1.00 80.75 295 LYS A C 1
ATOM 2303 O O . LYS A 1 295 ? 14.042 -24.173 1.390 1.00 80.75 295 LYS A O 1
ATOM 2308 N N . LEU A 1 296 ? 13.433 -24.099 -0.763 1.00 73.12 296 LEU A N 1
ATOM 2309 C CA . LEU A 1 296 ? 12.026 -24.407 -0.520 1.00 73.12 296 LEU A CA 1
ATOM 2310 C C . LEU A 1 296 ? 11.862 -25.846 -0.012 1.00 73.12 296 LEU A C 1
ATOM 2312 O O . LEU A 1 296 ? 11.112 -26.086 0.925 1.00 73.12 296 LEU A O 1
ATOM 2316 N N . GLU A 1 297 ? 12.589 -26.786 -0.616 1.00 81.94 297 GLU A N 1
ATOM 2317 C CA . GLU A 1 297 ? 12.605 -28.191 -0.211 1.00 81.94 297 GLU A CA 1
ATOM 2318 C C . GLU A 1 297 ? 13.222 -28.366 1.183 1.00 81.94 297 GLU A C 1
ATOM 2320 O O . GLU A 1 297 ? 12.641 -29.049 2.017 1.00 81.94 297 GLU A O 1
ATOM 2325 N N . GLU A 1 298 ? 14.321 -27.667 1.478 1.00 82.62 298 GLU A N 1
ATOM 2326 C CA . GLU A 1 298 ? 14.938 -27.622 2.811 1.00 82.62 298 GLU A CA 1
ATOM 2327 C C . GLU A 1 298 ? 13.974 -27.067 3.871 1.00 82.62 298 GLU A C 1
ATOM 2329 O O . GLU A 1 298 ? 13.791 -27.680 4.917 1.00 82.62 298 GLU A O 1
ATOM 2334 N N . VAL A 1 299 ? 13.293 -25.948 3.590 1.00 74.75 299 VAL A N 1
ATOM 2335 C CA . VAL A 1 299 ? 12.274 -25.389 4.495 1.00 74.75 299 VAL A CA 1
ATOM 2336 C C . VAL A 1 299 ? 11.123 -26.371 4.700 1.00 74.75 299 VAL A C 1
ATOM 2338 O O . VAL A 1 299 ? 10.640 -26.500 5.819 1.00 74.75 299 VAL A O 1
ATOM 2341 N N . ASN A 1 300 ? 10.698 -27.081 3.654 1.00 76.50 300 ASN A N 1
ATOM 2342 C CA . ASN A 1 300 ? 9.631 -28.069 3.755 1.00 76.50 300 ASN A CA 1
ATOM 2343 C C . ASN A 1 300 ? 10.042 -29.278 4.612 1.00 76.50 300 ASN A C 1
ATOM 2345 O O . ASN A 1 300 ? 9.273 -29.691 5.473 1.00 76.50 300 ASN A O 1
ATOM 2349 N N . VAL A 1 301 ? 11.252 -29.814 4.421 1.00 81.12 301 VAL A N 1
ATOM 2350 C CA . VAL A 1 301 ? 11.788 -30.903 5.258 1.00 81.12 301 VAL A CA 1
ATOM 2351 C C . VAL A 1 301 ? 11.908 -30.445 6.710 1.00 81.12 301 VAL A C 1
ATOM 2353 O O . VAL A 1 301 ? 11.368 -31.109 7.590 1.00 81.12 301 VAL A O 1
ATOM 2356 N N . ASN A 1 302 ? 12.493 -29.268 6.952 1.00 76.50 302 ASN A N 1
ATOM 2357 C CA . ASN A 1 302 ? 12.613 -28.700 8.297 1.00 76.50 302 ASN A CA 1
ATOM 2358 C C . ASN A 1 302 ? 11.240 -28.469 8.940 1.00 76.50 302 ASN A C 1
ATOM 2360 O O . ASN A 1 302 ? 11.061 -28.733 10.123 1.00 76.50 302 ASN A O 1
ATOM 2364 N N . MET A 1 303 ? 10.248 -27.999 8.177 1.00 73.00 303 MET A N 1
ATOM 2365 C CA . MET A 1 303 ? 8.878 -27.866 8.668 1.00 73.00 303 MET A CA 1
ATOM 2366 C C . MET A 1 303 ? 8.307 -29.224 9.066 1.00 73.00 303 MET A C 1
ATOM 2368 O O . MET A 1 303 ? 7.810 -29.350 10.177 1.00 73.00 303 MET A O 1
ATOM 2372 N N . VAL A 1 304 ? 8.396 -30.240 8.204 1.00 78.75 304 VAL A N 1
ATOM 2373 C CA . VAL A 1 304 ? 7.875 -31.587 8.490 1.00 78.75 304 VAL A CA 1
ATOM 2374 C C . VAL A 1 304 ? 8.550 -32.206 9.717 1.00 78.75 304 VAL A C 1
ATOM 2376 O O . VAL A 1 304 ? 7.857 -32.771 10.560 1.00 78.75 304 VAL A O 1
ATOM 2379 N N . GLU A 1 305 ? 9.867 -32.061 9.863 1.00 81.38 305 GLU A N 1
ATOM 2380 C CA . GLU A 1 305 ? 10.594 -32.516 11.055 1.00 81.38 305 GLU A CA 1
ATOM 2381 C C . GLU A 1 305 ? 10.158 -31.756 12.315 1.00 81.38 305 GLU A C 1
ATOM 2383 O O . GLU A 1 305 ? 9.912 -32.371 13.352 1.00 81.38 305 GLU A O 1
ATOM 2388 N N . ASN A 1 306 ? 9.962 -30.439 12.215 1.00 75.25 306 ASN A N 1
ATOM 2389 C CA . ASN A 1 306 ? 9.448 -29.621 13.316 1.00 75.25 306 ASN A CA 1
ATOM 2390 C C . ASN A 1 306 ? 7.994 -29.960 13.675 1.00 75.25 306 ASN A C 1
ATOM 2392 O O . ASN A 1 306 ? 7.610 -29.855 14.835 1.00 75.25 306 ASN A O 1
ATOM 2396 N N . PHE A 1 307 ? 7.183 -30.390 12.706 1.00 73.94 307 PHE A N 1
ATOM 2397 C CA . PHE A 1 307 ? 5.826 -30.878 12.948 1.00 73.94 307 PHE A CA 1
ATOM 2398 C C . PHE A 1 307 ? 5.816 -32.253 13.615 1.00 73.94 307 PHE A C 1
ATOM 2400 O O . PHE A 1 307 ? 4.939 -32.523 14.430 1.00 73.94 307 PHE A O 1
ATOM 2407 N N . ALA A 1 308 ? 6.782 -33.117 13.298 1.00 78.12 308 ALA A N 1
ATOM 2408 C CA . ALA A 1 308 ? 6.856 -34.466 13.853 1.00 78.12 308 ALA A CA 1
ATOM 2409 C C . ALA A 1 308 ? 7.138 -34.486 15.365 1.00 78.12 308 ALA A C 1
ATOM 2411 O O . ALA A 1 308 ? 6.822 -35.471 16.029 1.00 78.12 308 ALA A O 1
ATOM 2412 N N . THR A 1 309 ? 7.712 -33.415 15.919 1.00 78.50 309 THR A N 1
ATOM 2413 C CA . THR A 1 309 ? 7.981 -33.291 17.361 1.00 78.50 309 THR A CA 1
ATOM 2414 C C . THR A 1 309 ? 6.809 -32.711 18.152 1.00 78.50 309 THR A C 1
ATOM 2416 O O . THR A 1 309 ? 6.899 -32.618 19.377 1.00 78.50 309 THR A O 1
ATOM 2419 N N . LEU A 1 310 ? 5.719 -32.326 17.479 1.00 77.00 310 LEU A N 1
ATOM 2420 C CA . LEU A 1 310 ? 4.560 -31.709 18.111 1.00 77.00 310 LEU A CA 1
ATOM 2421 C C . LEU A 1 310 ? 3.497 -32.757 18.424 1.00 77.00 310 LEU A C 1
ATOM 2423 O O . LEU A 1 310 ? 2.903 -33.367 17.537 1.00 77.00 310 LEU A O 1
ATOM 2427 N N . ASN A 1 311 ? 3.235 -32.924 19.713 1.00 78.19 311 ASN A N 1
ATOM 2428 C CA . ASN A 1 311 ? 2.167 -33.756 20.229 1.00 78.19 311 ASN A CA 1
ATOM 2429 C C . ASN A 1 311 ? 0.986 -32.878 20.637 1.00 78.19 311 ASN A C 1
ATOM 2431 O O . ASN A 1 311 ? 1.138 -31.879 21.338 1.00 78.19 311 ASN A O 1
ATOM 2435 N N . LEU A 1 312 ? -0.208 -33.275 20.205 1.00 78.69 312 LEU A N 1
ATOM 2436 C CA . LEU A 1 312 ? -1.459 -32.694 20.671 1.00 78.69 312 LEU A CA 1
ATOM 2437 C C . LEU A 1 312 ? -1.945 -33.506 21.871 1.00 78.69 312 LEU A C 1
ATOM 2439 O O . LEU A 1 312 ? -2.420 -34.632 21.710 1.00 78.69 312 LEU A O 1
ATOM 2443 N N . THR A 1 313 ? -1.831 -32.944 23.068 1.00 81.25 313 THR A N 1
ATOM 2444 C CA . THR A 1 313 ? -2.357 -33.541 24.296 1.00 81.25 313 THR A CA 1
ATOM 2445 C C . THR A 1 313 ? -3.713 -32.914 24.620 1.00 81.25 313 THR A C 1
ATOM 2447 O O . THR A 1 313 ? -3.944 -31.722 24.421 1.00 81.25 313 THR A O 1
ATOM 2450 N N . ARG A 1 314 ? -4.672 -33.737 25.058 1.00 79.00 314 ARG A N 1
ATOM 2451 C CA . ARG A 1 314 ? -5.977 -33.263 25.535 1.00 79.00 314 ARG A CA 1
ATOM 2452 C C . ARG A 1 314 ? -5.962 -33.298 27.055 1.00 79.00 314 ARG A C 1
ATOM 2454 O O . ARG A 1 314 ? -5.863 -34.379 27.634 1.00 79.00 314 ARG A O 1
ATOM 2461 N N . ALA A 1 315 ? -6.065 -32.138 27.686 1.00 79.75 315 ALA A N 1
ATOM 2462 C CA . ALA A 1 315 ? -6.161 -32.034 29.131 1.00 79.75 315 ALA A CA 1
ATOM 2463 C C . ALA A 1 315 ? -7.537 -32.517 29.628 1.00 79.75 315 ALA A C 1
ATOM 2465 O O . ALA A 1 315 ? -8.517 -32.590 28.879 1.00 79.75 315 ALA A O 1
ATOM 2466 N N . GLY A 1 316 ? -7.612 -32.887 30.911 1.00 77.50 316 GLY A N 1
ATOM 2467 C CA . GLY A 1 316 ? -8.816 -33.467 31.524 1.00 77.50 316 GLY A CA 1
ATOM 2468 C C . GLY A 1 316 ? -10.029 -32.528 31.573 1.00 77.50 316 GLY A C 1
ATOM 2469 O O . GLY A 1 316 ? -11.156 -32.993 31.711 1.00 77.50 316 GLY A O 1
ATOM 2470 N N . ASP A 1 317 ? -9.813 -31.225 31.410 1.00 85.38 317 ASP A N 1
ATOM 2471 C CA . ASP A 1 317 ? -10.850 -30.194 31.282 1.00 85.38 317 ASP A CA 1
ATOM 2472 C C . ASP A 1 317 ? -11.394 -30.055 29.845 1.00 85.38 317 ASP A C 1
ATOM 2474 O O . ASP A 1 317 ? -12.302 -29.267 29.585 1.00 85.38 317 ASP A O 1
ATOM 2478 N N . GLY A 1 318 ? -10.862 -30.841 28.905 1.00 75.94 318 GLY A N 1
ATOM 2479 C CA . GLY A 1 318 ? -11.229 -30.806 27.498 1.00 75.94 318 GLY A CA 1
ATOM 2480 C C . GLY A 1 318 ? -10.460 -29.779 26.668 1.00 75.94 318 GLY A C 1
ATOM 2481 O O . GLY A 1 318 ? -10.744 -29.691 25.472 1.00 75.94 318 GLY A O 1
ATOM 2482 N N . THR A 1 319 ? -9.501 -29.052 27.248 1.00 71.12 319 THR A N 1
ATOM 2483 C CA . THR A 1 319 ? -8.606 -28.161 26.499 1.00 71.12 319 THR A CA 1
ATOM 2484 C C . THR A 1 319 ? -7.553 -28.957 25.729 1.00 71.12 319 THR A C 1
ATOM 2486 O O . THR A 1 319 ? -7.188 -30.078 26.094 1.00 71.12 319 THR A O 1
ATOM 2489 N N . PHE A 1 320 ? -7.100 -28.398 24.609 1.00 71.69 320 PHE A N 1
ATOM 2490 C CA . PHE A 1 320 ? -6.041 -28.978 23.792 1.00 71.69 320 PHE A CA 1
ATOM 2491 C C . PHE A 1 320 ? -4.757 -28.184 24.002 1.00 71.69 320 PHE A C 1
ATOM 2493 O O . PHE A 1 320 ? -4.743 -26.966 23.824 1.00 71.69 320 PHE A O 1
ATOM 2500 N N . THR A 1 321 ? -3.683 -28.880 24.346 1.00 73.00 321 THR A N 1
ATOM 2501 C CA . THR A 1 321 ? -2.347 -28.318 24.514 1.00 73.00 321 THR A CA 1
ATOM 2502 C C . THR A 1 321 ? -1.424 -28.899 23.454 1.00 73.00 321 THR A C 1
ATOM 2504 O O . THR A 1 321 ? -1.431 -30.099 23.184 1.00 73.00 321 THR A O 1
ATOM 2507 N N . PHE A 1 322 ? -0.652 -28.030 22.807 1.00 75.69 322 PHE A N 1
ATOM 2508 C CA . PHE A 1 322 ? 0.413 -28.447 21.904 1.00 75.69 322 PHE A CA 1
ATOM 2509 C C . PHE A 1 322 ? 1.711 -28.499 22.703 1.00 75.69 322 PHE A C 1
ATOM 2511 O O . PHE A 1 322 ? 2.135 -27.491 23.263 1.00 75.69 322 PHE A O 1
ATOM 2518 N N . GLU A 1 323 ? 2.335 -29.667 22.748 1.00 80.00 323 GLU A N 1
ATOM 2519 C CA . GLU A 1 323 ? 3.615 -29.889 23.412 1.00 80.00 323 GLU A CA 1
ATOM 2520 C C . GLU A 1 323 ? 4.662 -30.268 22.366 1.00 80.00 323 GLU A C 1
ATOM 2522 O O . GLU A 1 323 ? 4.419 -31.118 21.511 1.00 80.00 323 GLU A O 1
ATOM 2527 N N . GLY A 1 324 ? 5.837 -29.644 22.415 1.00 80.31 324 GLY A N 1
ATOM 2528 C CA . GLY A 1 324 ? 6.952 -29.992 21.539 1.00 80.31 324 GLY A CA 1
ATOM 2529 C C . GLY A 1 324 ? 8.111 -29.015 21.660 1.00 80.31 324 GLY A C 1
ATOM 2530 O O . GLY A 1 324 ? 7.963 -27.901 22.159 1.00 80.31 324 GLY A O 1
ATOM 2531 N N . SER A 1 325 ? 9.282 -29.437 21.192 1.00 78.44 325 SER A N 1
ATOM 2532 C CA . SER A 1 325 ? 10.521 -28.656 21.281 1.00 78.44 325 SER A CA 1
ATOM 2533 C C . SER A 1 325 ? 10.560 -27.449 20.340 1.00 78.44 325 SER A C 1
ATOM 2535 O O . SER A 1 325 ? 11.409 -26.584 20.523 1.00 78.44 325 SER A O 1
ATOM 2537 N N . ASN A 1 326 ? 9.655 -27.372 19.356 1.00 78.44 326 ASN A N 1
ATOM 2538 C CA . ASN A 1 326 ? 9.680 -26.345 18.312 1.00 78.44 326 ASN A CA 1
ATOM 2539 C C . ASN A 1 326 ? 8.323 -25.650 18.102 1.00 78.44 326 ASN A C 1
ATOM 2541 O O . ASN A 1 326 ? 7.847 -25.470 16.981 1.00 78.44 326 ASN A O 1
ATOM 2545 N N . LEU A 1 327 ? 7.689 -25.236 19.202 1.00 74.44 327 LEU A N 1
ATOM 2546 C CA . LEU A 1 327 ? 6.415 -24.501 19.195 1.00 74.44 327 LEU A CA 1
ATOM 2547 C C . LEU A 1 327 ? 6.468 -23.178 18.405 1.00 74.44 327 LEU A C 1
ATOM 2549 O O . LEU A 1 327 ? 5.450 -22.751 17.870 1.00 74.44 327 LEU A O 1
ATOM 2553 N N . GLU A 1 328 ? 7.639 -22.557 18.251 1.00 78.12 328 GLU A N 1
ATOM 2554 C CA . GLU A 1 328 ? 7.806 -21.351 17.421 1.00 78.12 328 GLU A CA 1
ATOM 2555 C C . GLU A 1 328 ? 7.542 -21.598 15.928 1.00 78.12 328 GLU A C 1
ATOM 2557 O O . GLU A 1 328 ? 7.019 -20.728 15.226 1.00 78.12 328 GLU A O 1
ATOM 2562 N N . ALA A 1 329 ? 7.828 -22.810 15.440 1.00 77.25 329 ALA A N 1
ATOM 2563 C CA . ALA A 1 329 ? 7.618 -23.174 14.044 1.00 77.25 329 ALA A CA 1
ATOM 2564 C C . ALA A 1 329 ? 6.124 -23.255 13.678 1.00 77.25 329 ALA A C 1
ATOM 2566 O O . ALA A 1 329 ? 5.788 -23.239 12.493 1.00 77.25 329 ALA A O 1
ATOM 2567 N N . MET A 1 330 ? 5.229 -23.298 14.675 1.00 77.44 330 MET A N 1
ATOM 2568 C CA . MET A 1 330 ? 3.774 -23.314 14.488 1.00 77.44 330 MET A CA 1
ATOM 2569 C C . MET A 1 330 ? 3.175 -21.945 14.189 1.00 77.44 330 MET A C 1
ATOM 2571 O O . MET A 1 330 ? 2.102 -21.880 13.591 1.00 77.44 330 MET A O 1
ATOM 2575 N N . THR A 1 331 ? 3.852 -20.854 14.544 1.00 82.81 331 THR A N 1
ATOM 2576 C CA . THR A 1 331 ? 3.277 -19.506 14.451 1.00 82.81 331 THR A CA 1
ATOM 2577 C C . THR A 1 331 ? 2.876 -19.147 13.018 1.00 82.81 331 THR A C 1
ATOM 2579 O O . THR A 1 331 ? 1.739 -18.748 12.776 1.00 82.81 331 THR A O 1
ATOM 2582 N N . LEU A 1 332 ? 3.759 -19.377 12.041 1.00 79.00 332 LEU A N 1
ATOM 2583 C CA . LEU A 1 332 ? 3.472 -19.082 10.632 1.00 79.00 332 LEU A CA 1
ATOM 2584 C C . LEU A 1 332 ? 2.384 -20.005 10.026 1.00 79.00 332 LEU A C 1
ATOM 2586 O O . LEU A 1 332 ? 1.454 -19.486 9.409 1.00 79.00 332 LEU A O 1
ATOM 2590 N N . PRO A 1 333 ? 2.433 -21.344 10.191 1.00 80.50 333 PRO A N 1
ATOM 2591 C CA . PRO A 1 333 ? 1.344 -22.239 9.789 1.00 80.50 333 PRO A CA 1
ATOM 2592 C C . PRO A 1 333 ? -0.015 -21.873 10.390 1.00 80.50 333 PRO A C 1
ATOM 2594 O O . PRO A 1 333 ? -1.011 -21.860 9.667 1.00 80.50 333 PRO A O 1
ATOM 2597 N N . LEU A 1 334 ? -0.064 -21.546 11.686 1.00 84.25 334 LEU A N 1
ATOM 2598 C CA . LEU A 1 334 ? -1.291 -21.118 12.357 1.00 84.25 334 LEU A CA 1
ATOM 2599 C C . LEU A 1 334 ? -1.808 -19.805 11.768 1.00 84.25 334 LEU A C 1
ATOM 2601 O O . LEU A 1 334 ? -3.004 -19.664 11.540 1.00 84.25 334 LEU A O 1
ATOM 2605 N N . GLU A 1 335 ? -0.929 -18.860 11.448 1.00 84.81 335 GLU A N 1
ATOM 2606 C CA . GLU A 1 335 ? -1.319 -17.591 10.832 1.00 84.81 335 GLU A CA 1
ATOM 2607 C C . GLU A 1 335 ? -1.897 -17.774 9.418 1.00 84.81 335 GLU A C 1
ATOM 2609 O O . GLU A 1 335 ? -2.928 -17.184 9.080 1.00 84.81 335 GLU A O 1
ATOM 2614 N N . LEU A 1 336 ? -1.303 -18.667 8.620 1.00 82.50 336 LEU A N 1
ATOM 2615 C CA . LEU A 1 336 ? -1.833 -19.042 7.306 1.00 82.50 336 LEU A CA 1
ATOM 2616 C C . LEU A 1 336 ? -3.193 -19.745 7.427 1.00 82.50 336 LEU A C 1
ATOM 2618 O O . LEU A 1 336 ? -4.142 -19.378 6.730 1.00 82.50 336 LEU A O 1
ATOM 2622 N N . LEU A 1 337 ? -3.316 -20.709 8.342 1.00 85.44 337 LEU A N 1
ATOM 2623 C CA . LEU A 1 337 ? -4.561 -21.441 8.586 1.00 85.44 337 LEU A CA 1
ATOM 2624 C C . LEU A 1 337 ? -5.670 -20.536 9.130 1.00 85.44 337 LEU A C 1
ATOM 2626 O O . LEU A 1 337 ? -6.819 -20.703 8.733 1.00 85.44 337 LEU A O 1
ATOM 2630 N N . TYR A 1 338 ? -5.347 -19.551 9.970 1.00 88.88 338 TYR A N 1
ATOM 2631 C CA . TYR A 1 338 ? -6.316 -18.579 10.478 1.00 88.88 338 TYR A CA 1
ATOM 2632 C C . TYR A 1 338 ? -6.957 -17.780 9.339 1.00 88.88 338 TYR A C 1
ATOM 2634 O O . TYR A 1 338 ? -8.176 -17.616 9.309 1.00 88.88 338 TYR A O 1
ATOM 2642 N N . SER A 1 339 ? -6.159 -17.336 8.362 1.00 85.06 339 SER A N 1
ATOM 2643 C CA . SER A 1 339 ? -6.685 -16.595 7.209 1.00 85.06 339 SER A CA 1
ATOM 2644 C C . SER A 1 339 ? -7.684 -17.425 6.388 1.00 85.06 339 SER A C 1
ATOM 2646 O O . SER A 1 339 ? -8.736 -16.923 5.982 1.00 85.06 339 SER A O 1
ATOM 2648 N N . GLU A 1 340 ? -7.407 -18.720 6.215 1.00 89.62 340 GLU A N 1
ATOM 2649 C CA . GLU A 1 340 ? -8.302 -19.654 5.531 1.00 89.62 340 GLU A CA 1
ATOM 2650 C C . GLU A 1 340 ? -9.535 -20.008 6.369 1.00 89.62 340 GLU A C 1
ATOM 2652 O O . GLU A 1 340 ? -10.650 -20.079 5.844 1.00 89.62 340 GLU A O 1
ATOM 2657 N N . LEU A 1 341 ? -9.373 -20.167 7.682 1.00 89.88 341 LEU A N 1
ATOM 2658 C CA . LEU A 1 341 ? -10.459 -20.416 8.626 1.00 89.88 341 LEU A CA 1
ATOM 2659 C C . LEU A 1 341 ? -11.475 -19.265 8.601 1.00 89.88 341 LEU A C 1
ATOM 2661 O O . LEU A 1 341 ? -12.662 -19.494 8.370 1.00 89.88 341 LEU A O 1
ATOM 2665 N N . VAL A 1 342 ? -11.011 -18.020 8.750 1.00 88.69 342 VAL A N 1
ATOM 2666 C CA . VAL A 1 342 ? -11.855 -16.812 8.721 1.00 88.69 342 VAL A CA 1
ATOM 2667 C C . VAL A 1 342 ? -12.596 -16.685 7.387 1.00 88.69 342 VAL A C 1
ATOM 2669 O O . VAL A 1 342 ? -13.766 -16.303 7.356 1.00 88.69 342 VAL A O 1
ATOM 2672 N N . ARG A 1 343 ? -11.949 -17.058 6.276 1.00 90.00 343 ARG A N 1
ATOM 2673 C CA . ARG A 1 343 ? -12.559 -17.038 4.940 1.00 90.00 343 ARG A CA 1
ATOM 2674 C C . ARG A 1 343 ? -13.625 -18.122 4.749 1.00 90.00 343 ARG A C 1
ATOM 2676 O O . ARG A 1 343 ? -14.614 -17.893 4.055 1.00 90.00 343 ARG A O 1
ATOM 2683 N N . THR A 1 344 ? -13.422 -19.306 5.321 1.00 89.69 344 THR A N 1
ATOM 2684 C CA . THR A 1 344 ? -14.284 -20.482 5.104 1.00 89.69 344 THR A CA 1
ATOM 2685 C C . THR A 1 344 ? -15.454 -20.571 6.084 1.00 89.69 344 THR A C 1
ATOM 2687 O O . THR A 1 344 ? -16.513 -21.077 5.708 1.00 89.69 344 THR A O 1
ATOM 2690 N N . LEU A 1 345 ? -15.322 -20.020 7.294 1.00 89.62 345 LEU A N 1
ATOM 2691 C CA . LEU A 1 345 ? -16.358 -20.000 8.335 1.00 89.62 345 LEU A CA 1
ATOM 2692 C C . LEU A 1 345 ? -17.725 -19.464 7.849 1.00 89.62 345 LEU A C 1
ATOM 2694 O O . LEU A 1 345 ? -18.722 -20.172 8.015 1.00 89.62 345 LEU A O 1
ATOM 2698 N N . PRO A 1 346 ? -17.823 -18.308 7.158 1.00 89.38 346 PRO A N 1
ATOM 2699 C CA . PRO A 1 346 ? -19.103 -17.816 6.629 1.00 89.38 346 PRO A CA 1
ATOM 2700 C C . PRO A 1 346 ? -19.726 -18.742 5.569 1.00 89.38 346 PRO A C 1
ATOM 2702 O O . PRO A 1 346 ? -20.949 -18.857 5.443 1.00 89.38 346 PRO A O 1
ATOM 2705 N N . ALA A 1 347 ? -18.887 -19.441 4.796 1.00 85.81 347 ALA A N 1
ATOM 2706 C CA . ALA A 1 347 ? -19.344 -20.397 3.791 1.00 85.81 347 ALA A CA 1
ATOM 2707 C C . ALA A 1 347 ? -19.896 -21.686 4.427 1.00 85.81 347 ALA A C 1
ATOM 2709 O O . ALA A 1 347 ? -20.807 -22.301 3.871 1.00 85.81 347 ALA A O 1
ATOM 2710 N N . LEU A 1 348 ? -19.373 -22.083 5.592 1.00 84.06 348 LEU A N 1
ATOM 2711 C CA . LEU A 1 348 ? -19.881 -23.208 6.384 1.00 84.06 348 LEU A CA 1
ATOM 2712 C C . LEU A 1 348 ? -21.185 -22.859 7.114 1.00 84.06 348 LEU A C 1
ATOM 2714 O O . LEU A 1 348 ? -22.065 -23.705 7.229 1.00 84.06 348 LEU A O 1
ATOM 2718 N N . GLN A 1 349 ? -21.358 -21.603 7.527 1.00 85.94 349 GLN A N 1
ATOM 2719 C CA . GLN A 1 349 ? -22.610 -21.121 8.124 1.00 85.94 349 GLN A CA 1
ATOM 2720 C C . GLN A 1 349 ? -23.771 -21.045 7.117 1.00 85.94 349 GLN A C 1
ATOM 2722 O O . GLN A 1 349 ? -24.933 -21.151 7.500 1.00 85.94 349 GLN A O 1
ATOM 2727 N N . SER A 1 350 ? -23.475 -20.859 5.826 1.00 85.50 350 SER A N 1
ATOM 2728 C CA . SER A 1 350 ? -24.485 -20.645 4.775 1.00 85.50 350 SER A CA 1
ATOM 2729 C C . SER A 1 350 ? -24.858 -21.900 3.974 1.00 85.50 350 SER A C 1
ATOM 2731 O O . SER A 1 350 ? -25.876 -21.896 3.279 1.00 85.50 350 SER A O 1
ATOM 2733 N N . LYS A 1 351 ? -24.070 -22.985 4.039 1.00 75.38 351 LYS A N 1
ATOM 2734 C CA . LYS A 1 351 ? -24.295 -24.200 3.233 1.00 75.38 351 LYS A CA 1
ATOM 2735 C C . LYS A 1 351 ? -25.070 -25.284 3.987 1.00 75.38 351 LYS A C 1
ATOM 2737 O O . LYS A 1 351 ? -24.687 -25.734 5.058 1.00 75.38 351 LYS A O 1
ATOM 2742 N N . THR A 1 352 ? -26.105 -25.811 3.336 1.00 59.59 352 THR A N 1
ATOM 2743 C CA . THR A 1 352 ? -27.088 -26.762 3.892 1.00 59.59 352 THR A CA 1
ATOM 2744 C C . THR A 1 352 ? -26.581 -28.179 4.181 1.00 59.59 352 THR A C 1
ATOM 2746 O O . THR A 1 352 ? -27.307 -28.953 4.795 1.00 59.59 352 THR A O 1
ATOM 2749 N N . LYS A 1 353 ? -25.368 -28.562 3.753 1.00 72.19 353 LYS A N 1
ATOM 2750 C CA . LYS A 1 353 ? -24.857 -29.937 3.954 1.00 72.19 353 LYS A CA 1
ATOM 2751 C C . LYS A 1 353 ? -24.098 -30.153 5.266 1.00 72.19 353 LYS A C 1
ATOM 2753 O O . LYS A 1 353 ? -24.063 -31.278 5.743 1.00 72.19 353 LYS A O 1
ATOM 2758 N N . LEU A 1 354 ? -23.489 -29.106 5.816 1.00 72.75 354 LEU A N 1
ATOM 2759 C CA . LEU A 1 354 ? -22.720 -29.109 7.064 1.00 72.75 354 LEU A CA 1
ATOM 2760 C C . LEU A 1 354 ? -22.970 -27.749 7.716 1.00 72.75 354 LEU A C 1
ATOM 2762 O O . LEU A 1 354 ? -22.157 -26.839 7.590 1.00 72.75 354 LEU A O 1
ATOM 2766 N N . SER A 1 355 ? -24.152 -27.578 8.307 1.00 80.00 355 SER A N 1
ATOM 2767 C CA . SER A 1 355 ? -24.514 -26.323 8.958 1.00 80.00 355 SER A CA 1
ATOM 2768 C C . SER A 1 355 ? -23.781 -26.225 10.291 1.00 80.00 355 SER A C 1
ATOM 2770 O O . SER A 1 355 ? -24.183 -26.858 11.264 1.00 80.00 355 SER A O 1
ATOM 2772 N N . VAL A 1 356 ? -22.704 -25.444 10.320 1.00 89.06 356 VAL A N 1
ATOM 2773 C CA . VAL A 1 356 ? -22.055 -25.034 11.569 1.00 89.06 356 VAL A CA 1
ATOM 2774 C C . VAL A 1 356 ? -22.874 -23.886 12.148 1.00 89.06 356 VAL A C 1
ATOM 2776 O O . VAL A 1 356 ? -23.102 -22.879 11.472 1.00 89.06 356 VAL A O 1
ATOM 2779 N N . SER A 1 357 ? -23.347 -24.031 13.383 1.00 91.69 357 SER A N 1
ATOM 2780 C CA . SER A 1 357 ? -24.070 -22.961 14.073 1.00 91.69 357 SER A CA 1
ATOM 2781 C C . SER A 1 357 ? -23.165 -21.747 14.303 1.00 91.69 357 SER A C 1
ATOM 2783 O O . SER A 1 357 ? -21.939 -21.851 14.365 1.00 91.69 357 SER A O 1
ATOM 2785 N N . GLN A 1 358 ? -23.756 -20.563 14.472 1.00 89.19 358 GLN A N 1
ATOM 2786 C CA . GLN A 1 358 ? -22.988 -19.351 14.775 1.00 89.19 358 GLN A CA 1
ATOM 2787 C C . GLN A 1 358 ? -22.172 -19.489 16.073 1.00 89.19 358 GLN A C 1
ATOM 2789 O O . GLN A 1 358 ? -21.053 -18.986 16.148 1.00 89.19 358 GLN A O 1
ATOM 2794 N N . SER A 1 359 ? -22.704 -20.206 17.067 1.00 87.06 359 SER A N 1
ATOM 2795 C CA . SER A 1 359 ? -22.010 -20.514 18.320 1.00 87.06 359 SER A CA 1
ATOM 2796 C C . SER A 1 359 ? -20.812 -21.440 18.120 1.00 87.06 359 SER A C 1
ATOM 2798 O O . SER A 1 359 ? -19.750 -21.169 18.668 1.00 87.06 359 SER A O 1
ATOM 2800 N N . GLU A 1 360 ? -20.942 -22.493 17.309 1.00 87.75 360 GLU A N 1
ATOM 2801 C CA . GLU A 1 360 ? -19.821 -23.395 17.001 1.00 87.75 360 GLU A CA 1
ATOM 2802 C C . GLU A 1 360 ? -18.743 -22.678 16.188 1.00 87.75 360 GLU A C 1
ATOM 2804 O O . GLU A 1 360 ? -17.560 -22.822 16.470 1.00 87.75 360 GLU A O 1
ATOM 2809 N N . ALA A 1 361 ? -19.145 -21.851 15.223 1.00 87.94 361 ALA A N 1
ATOM 2810 C CA . ALA A 1 361 ? -18.241 -21.021 14.439 1.00 87.94 361 ALA A CA 1
ATOM 2811 C C . ALA A 1 361 ? -17.435 -20.050 15.322 1.00 87.94 361 ALA A C 1
ATOM 2813 O O . ALA A 1 361 ? -16.213 -19.968 15.193 1.00 87.94 361 ALA A O 1
ATOM 2814 N N . GLY A 1 362 ? -18.112 -19.354 16.244 1.00 86.94 362 GLY A N 1
ATOM 2815 C CA . GLY A 1 362 ? -17.463 -18.469 17.212 1.00 86.94 362 GLY A CA 1
ATOM 2816 C C . GLY A 1 362 ? -16.530 -19.225 18.158 1.00 86.94 362 GLY A C 1
ATOM 2817 O O . GLY A 1 362 ? -15.415 -18.776 18.408 1.00 86.94 362 GLY A O 1
ATOM 2818 N N . TRP A 1 363 ? -16.944 -20.408 18.616 1.00 91.12 363 TRP A N 1
ATOM 2819 C CA . TRP A 1 363 ? -16.110 -21.268 19.453 1.00 91.12 363 TRP A CA 1
ATOM 2820 C C . TRP A 1 363 ? -14.845 -21.735 18.719 1.00 91.12 363 TRP A C 1
ATOM 2822 O O . TRP A 1 363 ? -13.752 -21.591 19.261 1.00 91.12 363 TRP A O 1
ATOM 2832 N N . ILE A 1 364 ? -14.957 -22.215 17.473 1.00 86.56 364 ILE A N 1
ATOM 2833 C CA . ILE A 1 364 ? -13.804 -22.634 16.652 1.00 86.56 364 ILE A CA 1
ATOM 2834 C C . ILE A 1 364 ? -12.817 -21.476 16.488 1.00 86.56 364 ILE A C 1
ATOM 2836 O O . ILE A 1 364 ? -11.615 -21.659 16.681 1.00 86.56 364 ILE A O 1
ATOM 2840 N N . GLN A 1 365 ? -13.317 -20.283 16.157 1.00 89.62 365 GLN A N 1
ATOM 2841 C CA . GLN A 1 365 ? -12.472 -19.105 15.994 1.00 89.62 365 GLN A CA 1
ATOM 2842 C C . GLN A 1 365 ? -11.755 -18.739 17.300 1.00 89.62 365 GLN A C 1
ATOM 2844 O O . GLN A 1 365 ? -10.549 -18.506 17.282 1.00 89.62 365 GLN A O 1
ATOM 2849 N N . GLN A 1 366 ? -12.466 -18.754 18.430 1.00 89.31 366 GLN A N 1
ATOM 2850 C CA . GLN A 1 366 ? -11.889 -18.458 19.740 1.00 89.31 366 GLN A CA 1
ATOM 2851 C C . GLN A 1 366 ? -10.799 -19.465 20.129 1.00 89.31 366 GLN A C 1
ATOM 2853 O O . GLN A 1 366 ? -9.733 -19.062 20.589 1.00 89.31 366 GLN A O 1
ATOM 2858 N N . GLN A 1 367 ? -11.030 -20.765 19.916 1.00 84.81 367 GLN A N 1
ATOM 2859 C CA . GLN A 1 367 ? -10.014 -21.789 20.184 1.00 84.81 367 GLN A CA 1
ATOM 2860 C C . GLN A 1 367 ? -8.770 -21.577 19.316 1.00 84.81 367 GLN A C 1
ATOM 2862 O O . GLN A 1 367 ? -7.644 -21.668 19.803 1.00 84.81 367 GLN A O 1
ATOM 2867 N N . PHE A 1 368 ? -8.963 -21.235 18.042 1.00 88.00 368 PHE A N 1
ATOM 2868 C CA . PHE A 1 368 ? -7.857 -20.971 17.130 1.00 88.00 368 PHE A CA 1
ATOM 2869 C C . PHE A 1 368 ? -7.052 -19.727 17.542 1.00 88.00 368 PHE A C 1
ATOM 2871 O O . PHE A 1 368 ? -5.821 -19.741 17.514 1.00 88.00 368 PHE A O 1
ATOM 2878 N N . GLU A 1 369 ? -7.734 -18.661 17.966 1.00 87.94 369 GLU A N 1
ATOM 2879 C CA . GLU A 1 369 ? -7.098 -17.439 18.469 1.00 87.94 369 GLU A CA 1
ATOM 2880 C C . GLU A 1 369 ? -6.315 -17.685 19.760 1.00 87.94 369 GLU A C 1
ATOM 2882 O O . GLU A 1 369 ? -5.207 -17.169 19.888 1.00 87.94 369 G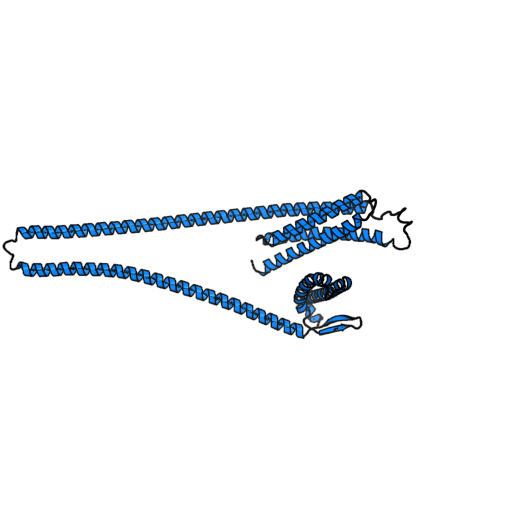LU A O 1
ATOM 2887 N N . MET A 1 370 ? -6.824 -18.518 20.673 1.00 83.38 370 MET A N 1
ATOM 2888 C CA . MET A 1 370 ? -6.097 -18.905 21.888 1.00 83.38 370 MET A CA 1
ATOM 2889 C C . MET A 1 370 ? -4.797 -19.651 21.569 1.00 83.38 370 MET A C 1
ATOM 2891 O O . MET A 1 370 ? -3.745 -19.304 22.103 1.00 83.38 370 MET A O 1
ATOM 2895 N N . VAL A 1 371 ? -4.844 -20.634 20.663 1.00 82.81 371 VAL A N 1
ATOM 2896 C CA . VAL A 1 371 ? -3.650 -21.390 20.242 1.00 82.81 371 VAL A CA 1
ATOM 2897 C C . VAL A 1 371 ? -2.632 -20.472 19.558 1.00 82.81 371 VAL A C 1
ATOM 2899 O O . VAL A 1 371 ? -1.435 -20.551 19.831 1.00 82.81 371 VAL A O 1
ATOM 2902 N N . ARG A 1 372 ? -3.102 -19.556 18.704 1.00 87.31 372 ARG A N 1
ATOM 2903 C CA . ARG A 1 372 ? -2.254 -18.569 18.025 1.00 87.31 372 ARG A CA 1
ATOM 2904 C C . ARG A 1 372 ? -1.618 -17.584 19.011 1.00 87.31 372 ARG A C 1
ATOM 2906 O O . ARG A 1 372 ? -0.431 -17.299 18.897 1.00 87.31 372 ARG A O 1
ATOM 2913 N N . ALA A 1 373 ? -2.376 -17.083 19.985 1.00 85.25 373 ALA A N 1
ATOM 2914 C CA . ALA A 1 373 ? -1.854 -16.195 21.022 1.00 85.25 373 ALA A CA 1
ATOM 2915 C C . ALA A 1 373 ? -0.750 -16.878 21.843 1.00 85.25 373 ALA A C 1
ATOM 2917 O O . ALA A 1 373 ? 0.319 -16.299 22.022 1.00 85.25 373 ALA A O 1
ATOM 2918 N N . ALA A 1 374 ? -0.968 -18.134 22.245 1.00 82.75 374 ALA A N 1
ATOM 2919 C CA . ALA A 1 374 ? 0.035 -18.923 22.955 1.00 82.75 374 ALA A CA 1
ATOM 2920 C C . ALA A 1 374 ? 1.310 -19.140 22.116 1.00 82.75 374 ALA A C 1
ATOM 2922 O O . ALA A 1 374 ? 2.419 -19.016 22.635 1.00 82.75 374 ALA A O 1
ATOM 2923 N N . SER A 1 375 ? 1.187 -19.401 20.806 1.00 83.31 375 SER A N 1
ATOM 2924 C CA . SER A 1 375 ? 2.365 -19.564 19.938 1.00 83.31 375 SER A CA 1
ATOM 2925 C C . SER A 1 375 ? 3.173 -18.266 19.805 1.00 83.31 375 SER A C 1
ATOM 2927 O O . SER A 1 375 ? 4.408 -18.306 19.800 1.00 83.31 375 SER A O 1
ATOM 2929 N N . PHE A 1 376 ? 2.504 -17.109 19.737 1.00 85.50 376 PHE A N 1
ATOM 2930 C CA . PHE A 1 376 ? 3.173 -15.806 19.723 1.00 85.50 376 PHE A CA 1
ATOM 2931 C C . PHE A 1 376 ? 3.872 -15.496 21.039 1.00 85.50 376 PHE A C 1
ATOM 2933 O O . PHE A 1 376 ? 4.992 -14.990 21.013 1.00 85.50 376 PHE A O 1
ATOM 2940 N N . GLU A 1 377 ? 3.244 -15.813 22.168 1.00 86.94 377 GLU A N 1
ATOM 2941 C CA . GLU A 1 377 ? 3.843 -15.631 23.489 1.00 86.94 377 GLU A CA 1
ATOM 2942 C C . GLU A 1 377 ? 5.131 -16.453 23.622 1.00 86.94 377 GLU A C 1
ATOM 2944 O O . GLU A 1 377 ? 6.180 -15.908 23.966 1.00 86.94 377 GLU A O 1
ATOM 2949 N N . ILE A 1 378 ? 5.096 -17.728 23.225 1.00 83.75 378 ILE A N 1
ATOM 2950 C CA . ILE A 1 378 ? 6.278 -18.601 23.212 1.00 83.75 378 ILE A CA 1
ATOM 2951 C C . ILE A 1 378 ? 7.358 -18.050 22.273 1.00 83.75 378 ILE A C 1
ATOM 2953 O O . ILE A 1 378 ? 8.523 -17.959 22.656 1.00 83.75 378 ILE A O 1
ATOM 2957 N N . SER A 1 379 ? 6.979 -17.627 21.063 1.00 83.31 379 SER A N 1
ATOM 2958 C CA . SER A 1 379 ? 7.919 -17.046 20.093 1.00 83.31 379 SER A CA 1
ATOM 2959 C C . SER A 1 379 ? 8.571 -15.765 20.632 1.00 83.31 379 SER A C 1
ATOM 2961 O O . SER A 1 379 ? 9.763 -15.533 20.428 1.00 83.31 379 SER A O 1
ATOM 2963 N N . ALA A 1 380 ? 7.814 -14.932 21.353 1.00 85.19 380 ALA A N 1
ATOM 2964 C CA . ALA A 1 380 ? 8.324 -13.722 21.986 1.00 85.19 380 ALA A CA 1
ATOM 2965 C C . ALA A 1 380 ? 9.298 -14.044 23.131 1.00 85.19 380 ALA A C 1
ATOM 2967 O O . ALA A 1 380 ? 10.360 -13.424 23.211 1.00 85.19 380 ALA A O 1
ATOM 2968 N N . ILE A 1 381 ? 8.983 -15.037 23.970 1.00 86.31 381 ILE A N 1
ATOM 2969 C CA . ILE A 1 381 ? 9.868 -15.510 25.046 1.00 86.31 381 ILE A CA 1
ATOM 2970 C C . ILE A 1 381 ? 11.187 -16.034 24.464 1.00 86.31 381 ILE A C 1
ATOM 2972 O O . ILE A 1 381 ? 12.260 -15.629 24.911 1.00 86.31 381 ILE A O 1
ATOM 2976 N N . LEU A 1 382 ? 11.131 -16.872 23.427 1.00 81.31 382 LEU A N 1
ATOM 2977 C CA . LEU A 1 382 ? 12.325 -17.415 22.772 1.00 81.31 382 LEU A CA 1
ATOM 2978 C C . LEU A 1 382 ? 13.164 -16.322 22.099 1.00 81.31 382 LEU A C 1
ATOM 2980 O O . LEU A 1 382 ? 14.389 -16.323 22.221 1.00 81.31 382 LEU A O 1
ATOM 2984 N N . ALA A 1 383 ? 12.530 -15.333 21.462 1.00 84.69 383 ALA A N 1
ATOM 2985 C CA . ALA A 1 383 ? 13.230 -14.188 20.882 1.00 84.69 383 ALA A CA 1
ATOM 2986 C C . ALA A 1 383 ? 13.923 -13.309 21.941 1.00 84.69 383 ALA A C 1
ATOM 2988 O O . ALA A 1 383 ? 14.982 -12.737 21.667 1.00 84.69 383 ALA A O 1
ATOM 2989 N N . LEU A 1 384 ? 13.344 -13.194 23.142 1.00 85.38 384 LEU A N 1
ATOM 2990 C CA . LEU A 1 384 ? 13.976 -12.520 24.280 1.00 85.38 384 LEU A CA 1
ATOM 2991 C C . LEU A 1 384 ? 15.166 -13.327 24.812 1.00 85.38 384 LEU A C 1
ATOM 2993 O O . LEU A 1 384 ? 16.240 -12.757 24.996 1.00 85.38 384 LEU A O 1
ATOM 2997 N N . LEU A 1 385 ? 15.018 -14.647 24.965 1.00 84.25 385 LEU A N 1
ATOM 2998 C CA . LEU A 1 385 ? 16.104 -15.543 25.381 1.00 84.25 385 LEU A CA 1
ATOM 2999 C C . LEU A 1 385 ? 17.267 -15.559 24.379 1.00 84.25 385 LEU A C 1
ATOM 3001 O O . LEU A 1 385 ? 18.425 -15.588 24.780 1.00 84.25 385 LEU A O 1
ATOM 3005 N N . ALA A 1 386 ? 16.990 -15.485 23.076 1.00 84.00 386 ALA A N 1
ATOM 3006 C CA . ALA A 1 386 ? 18.024 -15.428 22.042 1.00 84.00 386 ALA A CA 1
ATOM 3007 C C . ALA A 1 386 ? 18.841 -14.120 22.063 1.00 84.00 386 ALA A C 1
ATOM 3009 O O . ALA A 1 386 ? 19.961 -14.088 21.551 1.00 84.00 386 ALA A O 1
ATOM 3010 N N . LYS A 1 387 ? 18.295 -13.035 22.630 1.00 86.12 387 LYS A N 1
ATOM 3011 C CA . LYS A 1 387 ? 18.985 -11.739 22.742 1.00 86.12 387 LYS A CA 1
ATOM 3012 C C . LYS A 1 387 ? 19.877 -11.623 23.976 1.00 86.12 387 LYS A C 1
ATOM 3014 O O . LYS A 1 387 ? 20.772 -10.779 23.958 1.00 86.12 387 LYS A O 1
ATOM 3019 N N . ASP A 1 388 ? 19.656 -12.436 25.006 1.00 88.75 388 ASP A N 1
ATOM 3020 C CA . ASP A 1 388 ? 20.415 -12.384 26.256 1.00 88.75 388 ASP A CA 1
ATOM 3021 C C . ASP A 1 388 ? 21.032 -13.756 26.599 1.00 88.75 388 ASP A C 1
ATOM 3023 O O . ASP A 1 388 ? 20.378 -14.612 27.205 1.00 88.75 388 ASP A O 1
ATOM 3027 N N . PRO A 1 389 ? 22.311 -13.985 26.240 1.00 81.25 389 PRO A N 1
ATOM 3028 C CA . PRO A 1 389 ? 23.002 -15.247 26.500 1.00 81.25 389 PRO A CA 1
ATOM 3029 C C . PRO A 1 389 ? 23.081 -15.611 27.990 1.00 81.25 389 PRO A C 1
ATOM 3031 O O . PRO A 1 389 ? 23.270 -16.781 28.318 1.00 81.25 389 PRO A O 1
ATOM 3034 N N . GLN A 1 390 ? 22.951 -14.636 28.901 1.00 83.06 390 GLN A N 1
ATOM 3035 C CA . GLN A 1 390 ? 22.967 -14.908 30.340 1.00 83.06 390 GLN A CA 1
ATOM 3036 C C . GLN A 1 390 ? 21.652 -15.528 30.823 1.00 83.06 390 GLN A C 1
ATOM 3038 O O . GLN A 1 390 ? 21.674 -16.374 31.716 1.00 83.06 390 GLN A O 1
ATOM 3043 N N . LEU A 1 391 ? 20.519 -15.193 30.193 1.00 75.94 391 LEU A N 1
ATOM 3044 C CA . LEU A 1 391 ? 19.230 -15.823 30.493 1.00 75.94 391 LEU A CA 1
ATOM 3045 C C . LEU A 1 391 ? 19.158 -17.271 29.987 1.00 75.94 391 LEU A C 1
ATOM 3047 O O . LEU A 1 391 ? 18.495 -18.096 30.611 1.00 75.94 391 LEU A O 1
ATOM 3051 N N . GLN A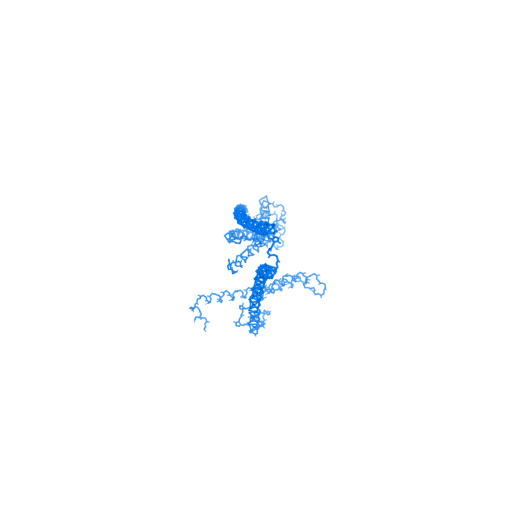 1 392 ? 19.895 -17.622 28.926 1.00 73.12 392 GLN A N 1
ATOM 3052 C CA . GLN A 1 392 ? 19.999 -19.014 28.466 1.00 73.12 392 GLN A CA 1
ATOM 3053 C C . GLN A 1 392 ? 20.697 -19.932 29.482 1.00 73.12 392 GLN A C 1
ATOM 3055 O O . GLN A 1 392 ? 20.345 -21.103 29.567 1.00 73.12 392 GLN A O 1
ATOM 3060 N N . GLN A 1 393 ? 21.641 -19.417 30.280 1.00 75.31 393 GLN A N 1
ATOM 3061 C CA . GLN A 1 393 ? 22.291 -20.200 31.342 1.00 75.31 393 GLN A CA 1
ATOM 3062 C C . GLN A 1 393 ? 21.414 -20.387 32.587 1.00 75.31 393 GLN A C 1
ATOM 3064 O O . GLN A 1 393 ? 21.677 -21.290 33.371 1.00 75.31 393 GLN A O 1
ATOM 3069 N N . ALA A 1 394 ? 20.391 -19.550 32.777 1.00 73.56 394 ALA A N 1
ATOM 3070 C CA . ALA A 1 394 ? 19.475 -19.636 33.915 1.00 73.56 394 ALA A CA 1
ATOM 3071 C C . ALA A 1 394 ? 18.228 -20.501 33.639 1.00 73.56 394 ALA A C 1
ATOM 3073 O O . ALA A 1 394 ? 17.516 -20.845 34.580 1.00 73.56 394 ALA A O 1
ATOM 3074 N N . ALA A 1 395 ? 17.945 -20.812 32.368 1.00 66.81 395 ALA A N 1
ATOM 3075 C CA . ALA A 1 395 ? 16.741 -21.524 31.927 1.00 66.81 395 ALA A CA 1
ATOM 3076 C C . ALA A 1 395 ? 16.969 -23.002 31.543 1.00 66.81 395 ALA A C 1
ATOM 3078 O O . ALA A 1 395 ? 15.995 -23.695 31.246 1.00 66.81 395 ALA A O 1
ATOM 3079 N N . GLY A 1 396 ? 18.224 -23.469 31.518 1.00 56.56 396 GLY A N 1
ATOM 3080 C CA . GLY A 1 396 ? 18.586 -24.886 31.372 1.00 56.56 396 GLY A CA 1
ATOM 3081 C C . GLY A 1 396 ? 18.848 -25.524 32.724 1.00 56.56 396 GLY A C 1
ATOM 3082 O O . GLY A 1 396 ? 18.486 -26.712 32.876 1.00 56.56 396 GLY A O 1
#

Radius of gyration: 44.97 Å; chains: 1; bounding box: 98×52×131 Å

Foldseek 3Di:
DPPVLLVVLLVLLVVLLVLLVLLLVLLVVLLVLLVVDPPDDPLSVVLNVLSVVSNVLSVVSNVVSVVVNPDPPRPLRPVLSVQSSVLSVLSNVLSVVSVVLSVVLVVVQPPPHVVVVPDPPPVVPPSVNSVVSSVSSVVSSVVSVVSVVVVVVVVVVVVVVVVVVVVVVVVVVVVVVVVVVVVVVVVVVVVVVVVVVVVVVVVVVVVVVVVVVVVVVVVVVVPPPVPPPCVVVVVVVCCVVVVVVVVVVVVVVVVVVVVVVVVVVVVVVVVVVVVVVVVVVVVVVVVVVVVVVVVVVVVVVVLVVQVVQWDWDQDPVRATDIDGPCLLSVLVVLVVVLVVLVVCLVVCCPDPPRHDDPVNSVVVNVSSVVSNVVSVVVNVVVVVCVVDVVVVVVPD

Organism: NCBI:txid869390

Secondary structure (DSSP, 8-state):
--HHHHHHHHHHHHHHHHHHHHHHHHHHHHHHHHHT-TT--HHHHHHHHHHHHHHHHHHHHHHHHHHHHHSS--TTHHHHHHHHHHHHHHHHHHHHHHHHHHHHHHHTT-SS-TTTTTT----SS-HHHHHHHHHHHHHHHHHHHHHHHHHHHHHHHHHHHHHHHHHHHHHHHHHHHHHHHHHHHHHHHHHHHHHHHHHHHHHHHHHHHHHHHHHHHHHHHH-SSSTTTHHHHHHHHHHH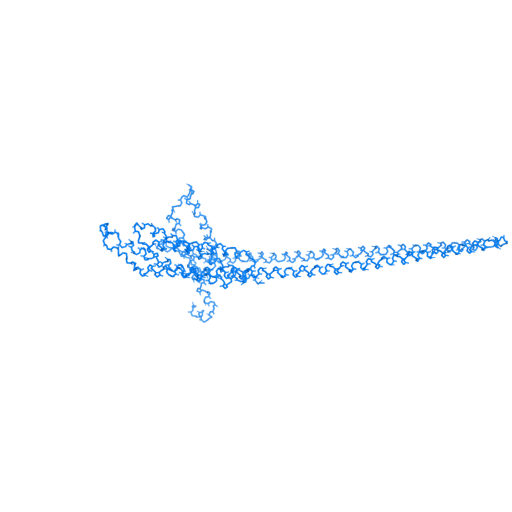HHHHHHHHHHHHHHHHHHHHHHHHHHHHHHHHHHHHHHHHHHHHHHHHHHHHHHHHHHHHHHHHHHHHT-EEEE-TTS-EEEE-TTGGGGHHHHHHHHHHHHHHHHHHHH-TTS---HHHHHHHHHHHHHHHHHHHHHHHHHHHHHH-HHHHHH--

pLDDT: mean 80.42, std 14.0, range [42.88, 97.81]